Protein AF-A0A6G0XPL7-F1 (afdb_monomer_lite)

Secondary structure (DSSP, 8-state):
----EEEEEE-TTSGGGTTTHHHHHHHHHHTTEEEEEE---SHHHHHHHHHHHHH----SSEEEEEE---GGGGGG--TTHHHHHHHHHHHTTTTEEEEEEEEEETTT--S-HHHHHHHHHHHHHHHHHHT--EEEEEES-HHHHHHHHHHHHHHTSS-GGGEEEET----HHHHHHHHHHT-EEEE-GGGG-TTTTHHHHHHHTTS-GGGEEE--TBTT--TT--SSPP-GGGHHHHHHHHHHHHTS-HHHHHHHHHHHHHHHHT----------------------S----PPEEEETTSTT--SHHHHHHHHHHHHTT--EEEESTTTTSSSSS--HHHHHHHHHHHHTBSSEEEES-STT-S-EEEEE-SSSPS-BS-SEEEEE-SSS-BHHHHHHHHHHHHHHH-SSS-EEEEEEEBSB-TTS--HHHIIIIIHHHHHTTT---EEEEEE--BTTT--EEEEEEEPPPSS-SSPPPPEE-S----EEEEEEEEEESSHHHHHHHHHHHHHHHHHHH---TTSEEEEEEEE-TTSPTT-EEEEEEEEEGGGEEEEEEEEEES-HHHHHHHHHHHHHHHHHTT-SB-HHHHHHHHHHHHHSEEEEEEEEESS-SSSHHHHHHHHHHHHH---EEEEE-SSEEEEEEEEE---

Structure (mmCIF, N/CA/C/O backbone):
data_AF-A0A6G0XPL7-F1
#
_entry.id   AF-A0A6G0XPL7-F1
#
loop_
_atom_site.group_PDB
_atom_site.id
_atom_site.type_symbol
_atom_site.label_atom_id
_atom_site.label_alt_id
_atom_site.label_comp_id
_atom_site.label_asym_id
_atom_site.label_entity_id
_atom_site.label_seq_id
_atom_site.pdbx_PDB_ins_code
_atom_site.Cartn_x
_atom_site.Cartn_y
_atom_site.Cartn_z
_atom_site.occupancy
_atom_site.B_iso_or_equiv
_atom_site.auth_seq_id
_atom_site.auth_comp_id
_atom_site.auth_asym_id
_atom_site.auth_atom_id
_atom_site.pdbx_PDB_model_num
ATOM 1 N N . MET A 1 1 ? -27.153 37.686 -13.919 1.00 58.50 1 MET A N 1
ATOM 2 C CA . MET A 1 1 ? -26.989 36.223 -13.777 1.00 58.50 1 MET A CA 1
ATOM 3 C C . MET A 1 1 ? -25.630 35.853 -14.353 1.00 58.50 1 MET A C 1
ATOM 5 O O . MET A 1 1 ? -25.445 36.112 -15.538 1.00 58.50 1 MET A O 1
ATOM 9 N N . PRO A 1 2 ? -24.699 35.307 -13.556 1.00 60.81 2 PRO A N 1
ATOM 10 C CA . PRO A 1 2 ? -23.271 35.166 -13.887 1.00 60.81 2 PRO A CA 1
ATOM 11 C C . PRO A 1 2 ? -22.912 34.157 -15.008 1.00 60.81 2 PRO A C 1
ATOM 13 O O . PRO A 1 2 ? -21.776 33.718 -15.101 1.00 60.81 2 PRO A O 1
ATOM 16 N N . GLY A 1 3 ? -23.831 33.818 -15.917 1.00 80.12 3 GLY A N 1
ATOM 17 C CA . GLY A 1 3 ? -23.602 32.871 -17.015 1.00 80.12 3 GLY A CA 1
ATOM 18 C C . GLY A 1 3 ? -24.032 31.438 -16.687 1.00 80.12 3 GLY A C 1
ATOM 19 O O . GLY A 1 3 ? -24.761 31.199 -15.728 1.00 80.12 3 GLY A O 1
ATOM 20 N N . ASP A 1 4 ? -23.639 30.489 -17.536 1.00 93.88 4 ASP A N 1
ATOM 21 C CA . ASP A 1 4 ? -23.963 29.071 -17.353 1.00 93.88 4 ASP A CA 1
ATOM 22 C C . ASP A 1 4 ? -23.072 28.433 -16.281 1.00 93.88 4 ASP A C 1
ATOM 24 O O . ASP A 1 4 ? -21.854 28.615 -16.304 1.00 93.88 4 ASP A O 1
ATOM 28 N N . VAL A 1 5 ? -23.658 27.605 -15.417 1.00 96.12 5 VAL A N 1
ATOM 29 C CA . VAL A 1 5 ? -22.959 26.985 -14.278 1.00 96.12 5 VAL A CA 1
ATOM 30 C C . VAL A 1 5 ? -23.138 25.464 -14.279 1.00 96.12 5 VAL A C 1
ATOM 32 O O . VAL A 1 5 ? -24.124 24.943 -14.817 1.00 96.12 5 VAL A O 1
ATOM 35 N N . ILE A 1 6 ? -22.170 24.755 -13.693 1.00 98.25 6 ILE A N 1
ATOM 36 C CA . ILE A 1 6 ? -22.238 23.323 -13.379 1.00 98.25 6 ILE A CA 1
ATOM 37 C C . ILE A 1 6 ? -22.203 23.166 -11.860 1.00 98.25 6 ILE A C 1
ATOM 39 O O . ILE A 1 6 ? -21.277 23.662 -11.225 1.00 98.25 6 ILE A O 1
ATOM 43 N N . ASP A 1 7 ? -23.195 22.475 -11.306 1.00 98.38 7 ASP A N 1
ATOM 44 C CA . ASP A 1 7 ? -23.216 22.081 -9.896 1.00 98.38 7 ASP A CA 1
ATOM 45 C C . ASP A 1 7 ? -22.603 20.683 -9.759 1.00 98.38 7 ASP A C 1
ATOM 47 O O . ASP A 1 7 ? -23.169 19.707 -10.268 1.00 98.38 7 ASP A O 1
ATOM 51 N N . ILE A 1 8 ? -21.423 20.592 -9.133 1.00 98.44 8 ILE A N 1
ATOM 52 C CA . ILE A 1 8 ? -20.659 19.337 -9.068 1.00 98.44 8 ILE A CA 1
ATOM 53 C C . ILE A 1 8 ? -21.151 18.364 -7.986 1.00 98.44 8 ILE A C 1
ATOM 55 O O . ILE A 1 8 ? -20.676 17.232 -7.966 1.00 98.44 8 ILE A O 1
ATOM 59 N N . GLY A 1 9 ? -22.081 18.771 -7.112 1.00 97.31 9 GLY A N 1
ATOM 60 C CA . GLY A 1 9 ? -22.508 17.957 -5.972 1.00 97.31 9 GLY A CA 1
ATOM 61 C C . GLY A 1 9 ? -23.923 18.275 -5.495 1.00 97.31 9 GLY A C 1
ATOM 62 O O . GLY A 1 9 ? -24.157 19.276 -4.817 1.00 97.31 9 GLY A O 1
ATOM 63 N N . VAL A 1 10 ? -24.877 17.390 -5.812 1.00 97.88 10 VAL A N 1
ATOM 64 C CA . VAL A 1 10 ? -26.276 17.485 -5.363 1.00 97.88 10 VAL A CA 1
ATOM 65 C C . VAL A 1 10 ? -26.794 16.126 -4.901 1.00 97.88 10 VAL A C 1
ATOM 67 O O . VAL A 1 10 ? -26.826 15.161 -5.666 1.00 97.88 10 VAL A O 1
ATOM 70 N N . ASN A 1 11 ? -27.353 16.067 -3.690 1.00 96.75 11 ASN A N 1
ATOM 71 C CA . ASN A 1 11 ? -28.071 14.904 -3.162 1.00 96.75 11 ASN A CA 1
ATOM 72 C C . ASN A 1 11 ? -29.476 14.791 -3.797 1.00 96.75 11 ASN A C 1
ATOM 74 O O . ASN A 1 11 ? -30.511 14.879 -3.131 1.00 96.75 11 ASN A O 1
ATOM 78 N N . LEU A 1 12 ? -29.524 14.622 -5.121 1.00 95.12 12 LEU A N 1
ATOM 79 C CA . LEU A 1 12 ? -30.701 14.867 -5.964 1.00 95.12 12 LEU A CA 1
ATOM 80 C C . LEU A 1 12 ? -31.922 14.013 -5.599 1.00 95.12 12 LEU A C 1
ATOM 82 O O . LEU A 1 12 ? -33.061 14.472 -5.684 1.00 95.12 12 LEU A O 1
ATOM 86 N N . LEU A 1 13 ? -31.688 12.768 -5.179 1.00 93.81 13 LEU A N 1
ATOM 87 C CA . LEU A 1 13 ? -32.742 11.819 -4.808 1.00 93.81 13 LEU A CA 1
ATOM 88 C C . LEU A 1 13 ? -33.070 11.818 -3.310 1.00 93.81 13 LEU A C 1
ATOM 90 O O . LEU A 1 13 ? -33.770 10.920 -2.828 1.00 93.81 13 LEU A O 1
ATOM 94 N N . ASN A 1 14 ? -32.600 12.826 -2.572 1.00 95.06 14 ASN A N 1
ATOM 95 C CA . ASN A 1 14 ? -32.981 13.028 -1.184 1.00 95.06 14 ASN A CA 1
ATOM 96 C C . ASN A 1 14 ? -34.505 13.204 -1.058 1.00 95.06 14 ASN A C 1
ATOM 98 O O . ASN A 1 14 ? -35.159 13.848 -1.882 1.00 95.06 14 ASN A O 1
ATOM 102 N N . ARG A 1 15 ? -35.075 12.676 0.032 1.00 93.19 15 ARG A N 1
ATOM 103 C CA . ARG A 1 15 ? -36.516 12.750 0.336 1.00 93.19 15 ARG A CA 1
ATOM 104 C C . ARG A 1 15 ? -37.092 14.169 0.264 1.00 93.19 15 ARG A C 1
ATOM 106 O O . ARG A 1 15 ? -38.265 14.325 -0.060 1.00 93.19 15 ARG A O 1
ATOM 113 N N . GLN A 1 16 ? -36.280 15.196 0.534 1.00 93.75 16 GLN A N 1
ATOM 114 C CA . GLN A 1 16 ? -36.715 16.592 0.481 1.00 93.75 16 GLN A CA 1
ATOM 115 C C . GLN A 1 16 ? -37.129 17.050 -0.922 1.00 93.75 16 GLN A C 1
ATOM 117 O O . GLN A 1 16 ? -37.952 17.955 -1.014 1.00 93.75 16 GLN A O 1
ATOM 122 N N . PHE A 1 17 ? -36.625 16.427 -1.992 1.00 95.31 17 PHE A N 1
ATOM 123 C CA . PHE A 1 17 ? -36.990 16.750 -3.377 1.00 95.31 17 PHE A CA 1
ATOM 124 C C . PHE A 1 17 ? -38.036 15.809 -3.975 1.00 95.31 17 PHE A C 1
ATOM 126 O O . PHE A 1 17 ? -38.571 16.086 -5.044 1.00 95.31 17 PHE A O 1
ATOM 133 N N . GLN A 1 18 ? -38.371 14.703 -3.303 1.00 91.50 18 GLN A N 1
ATOM 134 C CA . GLN A 1 18 ? -39.186 13.624 -3.876 1.00 91.50 18 GLN A CA 1
ATOM 135 C C . GLN A 1 18 ? -40.528 14.103 -4.459 1.00 91.50 18 GLN A C 1
ATOM 137 O O . GLN A 1 18 ? -40.992 13.557 -5.457 1.00 91.50 18 GLN A O 1
ATOM 142 N N . LYS A 1 19 ? -41.149 15.121 -3.850 1.00 92.31 19 LYS A N 1
ATOM 143 C CA . LYS A 1 19 ? -42.470 15.625 -4.257 1.00 92.31 19 LYS A CA 1
ATOM 144 C C . LYS A 1 19 ? -42.427 16.591 -5.441 1.00 92.31 19 LYS A C 1
ATOM 146 O O . LYS A 1 19 ? -43.450 16.778 -6.093 1.00 92.31 19 LYS A O 1
ATOM 151 N N . ASP A 1 20 ? -41.291 17.231 -5.702 1.00 95.25 20 ASP A N 1
ATOM 152 C CA . ASP A 1 20 ? -41.226 18.355 -6.637 1.00 95.25 20 ASP A CA 1
ATOM 153 C C . ASP A 1 20 ? -39.918 18.460 -7.435 1.00 95.25 20 ASP A C 1
ATOM 155 O O . ASP A 1 20 ? -39.670 19.486 -8.068 1.00 95.25 20 ASP A O 1
ATOM 159 N N . LEU A 1 21 ? -39.126 17.386 -7.494 1.00 95.50 21 LEU A N 1
ATOM 160 C CA . LEU A 1 21 ? -37.868 17.313 -8.241 1.00 95.50 21 LEU A CA 1
ATOM 161 C C . LEU A 1 21 ? -37.964 17.847 -9.689 1.00 95.50 21 LEU A C 1
ATOM 163 O O . LEU A 1 21 ? -37.096 18.629 -10.071 1.00 95.50 21 LEU A O 1
ATOM 167 N N . PRO A 1 22 ? -39.009 17.551 -10.498 1.00 94.94 22 PRO A N 1
ATOM 168 C CA . PRO A 1 22 ? -39.136 18.149 -11.831 1.00 94.94 22 PRO A CA 1
ATOM 169 C C . PRO A 1 22 ? -39.205 19.683 -11.816 1.00 94.94 22 PRO A C 1
ATOM 171 O O . PRO A 1 22 ? -38.670 20.332 -12.711 1.00 94.94 22 PRO A O 1
ATOM 174 N N . ARG A 1 23 ? -39.837 20.275 -10.791 1.00 96.31 23 ARG A N 1
ATOM 175 C CA . ARG A 1 23 ? -39.919 21.735 -10.627 1.00 96.31 23 ARG A CA 1
ATOM 176 C C . ARG A 1 23 ? -38.587 22.319 -10.163 1.00 96.31 23 ARG A C 1
ATOM 178 O O . ARG A 1 23 ? -38.216 23.376 -10.658 1.00 96.31 23 ARG A O 1
ATOM 185 N N . VAL A 1 24 ? -37.871 21.624 -9.274 1.00 96.88 24 VAL A N 1
ATOM 186 C CA . VAL A 1 24 ? -36.506 21.994 -8.852 1.00 96.88 24 VAL A CA 1
ATOM 187 C C . VAL A 1 24 ? -35.584 22.052 -10.071 1.00 96.88 24 VAL A C 1
ATOM 189 O O . VAL A 1 24 ? -34.975 23.082 -10.328 1.00 96.88 24 VAL A O 1
ATOM 192 N N . LEU A 1 25 ? -35.566 20.991 -10.886 1.00 97.25 25 LEU A N 1
ATOM 193 C CA . LEU A 1 25 ? -34.754 20.927 -12.103 1.00 97.25 25 LEU A CA 1
ATOM 194 C C . LEU A 1 25 ? -35.135 22.005 -13.125 1.00 97.25 25 LEU A C 1
ATOM 196 O O . LEU A 1 25 ? -34.250 22.568 -13.764 1.00 97.25 25 LEU A O 1
ATOM 200 N N . LYS A 1 26 ? -36.432 22.311 -13.273 1.00 95.75 26 LYS A N 1
ATOM 201 C CA . LYS A 1 26 ? -36.881 23.397 -14.152 1.00 95.75 26 LYS A CA 1
ATOM 202 C C . LYS A 1 26 ? -36.355 24.754 -13.675 1.00 95.75 26 LYS A C 1
ATOM 204 O O . LYS A 1 26 ? -35.784 25.469 -14.486 1.00 95.75 26 LYS A O 1
ATOM 209 N N . ARG A 1 27 ? -36.489 25.081 -12.382 1.00 96.19 27 ARG A N 1
ATOM 210 C CA . ARG A 1 27 ? -35.938 26.328 -11.814 1.00 96.19 27 ARG A CA 1
ATOM 211 C C . ARG A 1 27 ? -34.432 26.425 -12.040 1.00 96.19 27 ARG A C 1
ATOM 213 O O . ARG A 1 27 ? -33.950 27.446 -12.506 1.00 96.19 27 ARG A O 1
ATOM 220 N N . SER A 1 28 ? -33.704 25.335 -11.801 1.00 96.56 28 SER A N 1
ATOM 221 C CA . SER A 1 28 ? -32.266 25.263 -12.079 1.00 96.56 28 SER A CA 1
ATOM 222 C C . SER A 1 28 ? -31.931 25.561 -13.545 1.00 96.56 28 SER A C 1
ATOM 224 O O . SER A 1 28 ? -31.016 26.338 -13.801 1.00 96.56 28 SER A O 1
ATOM 226 N N . ALA A 1 29 ? -32.684 25.008 -14.504 1.00 95.38 29 ALA A N 1
ATOM 227 C CA . ALA A 1 29 ? -32.497 25.308 -15.926 1.00 95.38 29 ALA A CA 1
ATOM 228 C C . ALA A 1 29 ? -32.831 26.768 -16.273 1.00 95.38 29 ALA A C 1
ATOM 230 O O . ALA A 1 29 ? -32.055 27.411 -16.980 1.00 95.38 29 ALA A O 1
ATOM 231 N N . ASP A 1 30 ? -33.958 27.286 -15.768 1.00 95.38 30 ASP A N 1
ATOM 232 C CA . ASP A 1 30 ? -34.391 28.676 -15.975 1.00 95.38 30 ASP A CA 1
ATOM 233 C C . ASP A 1 30 ? -33.326 29.665 -15.449 1.00 95.38 30 ASP A C 1
ATOM 235 O O . ASP A 1 30 ? -33.114 30.731 -16.025 1.00 95.38 30 ASP A O 1
ATOM 239 N N . GLU A 1 31 ? -32.591 29.274 -14.404 1.00 95.81 31 GLU A N 1
ATOM 240 C CA . GLU A 1 31 ? -31.483 30.032 -13.821 1.00 95.81 31 GLU A CA 1
ATOM 241 C C . GLU A 1 31 ? -30.099 29.648 -14.371 1.00 95.81 31 GLU A C 1
ATOM 243 O O . GLU A 1 31 ? -29.083 30.011 -13.793 1.00 95.81 31 GLU A O 1
ATOM 248 N N . ARG A 1 32 ? -30.009 28.963 -15.516 1.00 95.44 32 ARG A N 1
ATOM 249 C CA . ARG A 1 32 ? -28.736 28.640 -16.199 1.00 95.44 32 ARG A CA 1
ATOM 250 C C . ARG A 1 32 ? -27.787 27.711 -15.427 1.00 95.44 32 ARG A C 1
ATOM 252 O O . ARG A 1 32 ? -26.595 27.645 -15.734 1.00 95.44 32 ARG A O 1
ATOM 259 N N . VAL A 1 33 ? -28.296 26.911 -14.493 1.00 97.31 33 VAL A N 1
ATOM 260 C CA . VAL A 1 33 ? -27.588 25.701 -14.051 1.00 97.31 33 VAL A CA 1
ATOM 261 C C . VAL A 1 33 ? -27.759 24.667 -15.159 1.00 97.31 33 VAL A C 1
ATOM 263 O O . VAL A 1 33 ? -28.833 24.101 -15.351 1.00 97.31 33 VAL A O 1
ATOM 266 N N . THR A 1 34 ? -26.713 24.480 -15.958 1.00 96.50 34 THR A N 1
ATOM 267 C CA . THR A 1 34 ? -26.783 23.714 -17.214 1.00 96.50 34 THR A CA 1
ATOM 268 C C . THR A 1 34 ? -26.480 22.236 -17.031 1.00 96.50 34 THR A C 1
ATOM 270 O O . THR A 1 34 ? -26.980 21.417 -17.799 1.00 96.50 34 THR A O 1
ATOM 273 N N . THR A 1 35 ? -25.693 21.883 -16.014 1.00 98.19 35 THR A N 1
ATOM 274 C CA . THR A 1 35 ? -25.383 20.497 -15.649 1.00 98.19 35 THR A CA 1
ATOM 275 C C . THR A 1 35 ? -25.433 20.338 -14.136 1.00 98.19 35 THR A C 1
ATOM 277 O O . THR A 1 35 ? -24.955 21.207 -13.409 1.00 98.19 35 THR A O 1
ATOM 280 N N . ILE A 1 36 ? -26.010 19.230 -13.676 1.00 98.56 36 ILE A N 1
ATOM 281 C CA . ILE A 1 36 ? -26.028 18.826 -12.269 1.00 98.56 36 ILE A CA 1
ATOM 282 C C . ILE A 1 36 ? -25.429 17.426 -12.165 1.00 98.56 36 ILE A C 1
ATOM 284 O O . ILE A 1 36 ? -25.852 16.512 -12.882 1.00 98.56 36 ILE A O 1
ATOM 288 N N . ILE A 1 37 ? -24.478 17.264 -11.248 1.00 98.56 37 ILE A N 1
ATOM 289 C CA . ILE A 1 37 ? -23.905 15.970 -10.888 1.00 98.56 37 ILE A CA 1
ATOM 290 C C . ILE A 1 37 ? -24.605 15.467 -9.619 1.00 98.56 37 ILE A C 1
ATOM 292 O O . ILE A 1 37 ? -24.485 16.051 -8.544 1.00 98.56 37 ILE A O 1
ATOM 296 N N . ALA A 1 38 ? -25.386 14.396 -9.752 1.00 98.38 38 ALA A N 1
ATOM 297 C CA . ALA A 1 38 ? -26.060 13.758 -8.629 1.00 98.38 38 ALA A CA 1
ATOM 298 C C . ALA A 1 38 ? -25.080 12.882 -7.833 1.00 98.38 38 ALA A C 1
ATOM 300 O O . ALA A 1 38 ? -24.474 11.964 -8.389 1.00 98.38 38 ALA A O 1
ATOM 301 N N . THR A 1 39 ? -24.968 13.136 -6.533 1.00 97.81 39 THR A N 1
ATOM 302 C CA . THR A 1 39 ? -24.026 12.451 -5.645 1.00 97.81 39 THR A CA 1
ATOM 303 C C . THR A 1 39 ? -24.511 11.043 -5.292 1.00 97.81 39 THR A C 1
ATOM 305 O O . THR A 1 39 ? -25.622 10.858 -4.786 1.00 97.81 39 THR A O 1
ATOM 308 N N . GLY A 1 40 ? -23.684 10.035 -5.570 1.00 96.12 40 GLY A N 1
ATOM 309 C CA . GLY A 1 40 ? -23.891 8.656 -5.129 1.00 96.12 40 GLY A CA 1
ATOM 310 C C . GLY A 1 40 ? -23.318 8.433 -3.730 1.00 96.12 40 GLY A C 1
ATOM 311 O O . GLY A 1 40 ? -22.106 8.458 -3.562 1.00 96.12 40 GLY A O 1
ATOM 312 N N . THR A 1 41 ? -24.179 8.207 -2.735 1.00 94.25 41 THR A N 1
ATOM 313 C CA . THR A 1 41 ? -23.773 8.014 -1.326 1.00 94.25 41 THR A CA 1
ATOM 314 C C . THR A 1 41 ? -23.776 6.549 -0.880 1.00 94.25 41 THR A C 1
ATOM 316 O O . THR A 1 41 ? -23.180 6.204 0.138 1.00 94.25 41 THR A O 1
ATOM 319 N N . ASP A 1 42 ? -24.482 5.692 -1.617 1.00 95.88 42 ASP A N 1
ATOM 320 C CA . ASP A 1 42 ? -24.498 4.237 -1.471 1.00 95.88 42 ASP A CA 1
ATOM 321 C C . ASP A 1 42 ? -24.939 3.576 -2.793 1.00 95.88 42 ASP A C 1
ATOM 323 O O . ASP A 1 42 ? -25.355 4.255 -3.743 1.00 95.88 42 ASP A O 1
ATOM 327 N N . ILE A 1 43 ? -24.877 2.241 -2.862 1.00 95.06 43 ILE A N 1
ATOM 328 C CA . ILE A 1 43 ? -25.233 1.470 -4.066 1.00 95.06 43 ILE A CA 1
ATOM 329 C C . ILE A 1 43 ? -26.690 1.695 -4.490 1.00 95.06 43 ILE A C 1
ATOM 331 O O . ILE A 1 43 ? -26.953 1.921 -5.670 1.00 95.06 43 ILE A O 1
ATOM 335 N N . LYS A 1 44 ? -27.643 1.686 -3.551 1.00 95.62 44 LYS A N 1
ATOM 336 C CA . LYS A 1 44 ? -29.076 1.816 -3.865 1.00 95.62 44 LYS A CA 1
ATOM 337 C C . LYS A 1 44 ? -29.394 3.213 -4.388 1.00 95.62 44 LYS A C 1
ATOM 339 O O . LYS A 1 44 ? -30.193 3.366 -5.313 1.00 95.62 44 LYS A O 1
ATOM 344 N N . VAL A 1 45 ? -28.793 4.246 -3.799 1.00 96.00 45 VAL A N 1
ATOM 345 C CA . VAL A 1 45 ? -28.904 5.629 -4.278 1.00 96.00 45 VAL A CA 1
ATOM 346 C C . VAL A 1 45 ? -28.281 5.754 -5.665 1.00 96.00 45 VAL A C 1
ATOM 348 O O . VAL A 1 45 ? -28.919 6.312 -6.555 1.00 96.00 45 VAL A O 1
ATOM 351 N N . SER A 1 46 ? -27.104 5.166 -5.880 1.00 97.88 46 SER A N 1
ATOM 352 C CA . SER A 1 46 ? -26.404 5.175 -7.170 1.00 97.88 46 SER A CA 1
ATOM 353 C C . SER A 1 46 ? -27.231 4.523 -8.289 1.00 97.88 46 SER A C 1
ATOM 355 O O . SER A 1 46 ? -27.431 5.122 -9.347 1.00 97.88 46 SER A O 1
ATOM 357 N N . GLU A 1 47 ? -27.803 3.340 -8.046 1.00 97.88 47 GLU A N 1
ATOM 358 C CA . GLU A 1 47 ? -28.693 2.649 -8.992 1.00 97.88 47 GLU A CA 1
ATOM 359 C C . GLU A 1 47 ? -29.938 3.480 -9.322 1.00 97.88 47 GLU A C 1
ATOM 361 O O . GLU A 1 47 ? -30.329 3.611 -10.487 1.00 97.88 47 GLU A O 1
ATOM 366 N N . ARG A 1 48 ? -30.556 4.089 -8.302 1.00 97.69 48 ARG A N 1
ATOM 367 C CA . ARG A 1 48 ? -31.722 4.961 -8.488 1.00 97.69 48 ARG A CA 1
ATOM 368 C C . ARG A 1 48 ? -31.373 6.221 -9.278 1.00 97.69 48 ARG A C 1
ATOM 370 O O . ARG A 1 48 ? -32.195 6.645 -10.090 1.00 97.69 48 ARG A O 1
ATOM 377 N N . SER A 1 49 ? -30.191 6.802 -9.068 1.00 97.62 49 SER A N 1
ATOM 378 C CA . SER A 1 49 ? -29.705 7.970 -9.813 1.00 97.62 49 SER A CA 1
ATOM 379 C C . SER A 1 49 ? -29.540 7.638 -11.290 1.00 97.62 49 SER A C 1
ATOM 381 O O . SER A 1 49 ? -30.137 8.313 -12.128 1.00 97.62 49 SER A O 1
ATOM 383 N N . VAL A 1 50 ? -28.848 6.541 -11.613 1.00 98.19 50 VAL A N 1
ATOM 384 C CA . VAL A 1 50 ? -28.716 6.054 -12.995 1.00 98.19 50 VAL A CA 1
ATOM 385 C C . VAL A 1 50 ? -30.095 5.823 -13.620 1.00 98.19 50 VAL A C 1
ATOM 387 O O . VAL A 1 50 ? -30.381 6.339 -14.700 1.00 98.19 50 VAL A O 1
ATOM 390 N N . ALA A 1 51 ? -30.991 5.113 -12.929 1.00 97.62 51 ALA A N 1
ATOM 391 C CA . ALA A 1 51 ? -32.331 4.833 -13.440 1.00 97.62 51 ALA A CA 1
ATOM 392 C C . ALA A 1 51 ? -33.159 6.109 -13.681 1.00 97.62 51 ALA A C 1
ATOM 394 O O . ALA A 1 51 ? -33.884 6.193 -14.674 1.00 97.62 51 ALA A O 1
ATOM 395 N N . TYR A 1 52 ? -33.060 7.104 -12.795 1.00 97.25 52 TYR A N 1
ATOM 396 C CA . TYR A 1 52 ? -33.744 8.387 -12.956 1.00 97.25 52 TYR A CA 1
ATOM 397 C C . TYR A 1 52 ? -33.204 9.167 -14.159 1.00 97.25 52 TYR A C 1
ATOM 399 O O . TYR A 1 52 ? -33.993 9.638 -14.977 1.00 97.25 52 TYR A O 1
ATOM 407 N N . ILE A 1 53 ? -31.876 9.256 -14.298 1.00 97.19 53 ILE A N 1
ATOM 408 C CA . ILE A 1 53 ? -31.211 9.946 -15.412 1.00 97.19 53 ILE A CA 1
ATOM 409 C C . ILE A 1 53 ? -31.625 9.320 -16.746 1.00 97.19 53 ILE A C 1
ATOM 411 O O . ILE A 1 53 ? -32.035 10.035 -17.654 1.00 97.19 53 ILE A O 1
ATOM 415 N N . ARG A 1 54 ? -31.612 7.985 -16.840 1.00 95.25 54 ARG A N 1
ATOM 416 C CA . ARG A 1 54 ? -31.994 7.249 -18.057 1.00 95.25 54 ARG A CA 1
ATOM 417 C C . ARG A 1 54 ? -33.457 7.426 -18.454 1.00 95.25 54 ARG A C 1
ATOM 419 O O . ARG A 1 54 ? -33.767 7.414 -19.637 1.00 95.25 54 ARG A O 1
ATOM 426 N N . LYS A 1 55 ? -34.361 7.563 -17.480 1.00 95.12 55 LYS A N 1
ATOM 427 C CA . LYS A 1 55 ? -35.800 7.757 -17.733 1.00 95.12 55 LYS A CA 1
ATOM 428 C C . LYS A 1 55 ? -36.161 9.197 -18.094 1.00 95.12 55 LYS A C 1
ATOM 430 O O . LYS A 1 55 ? -37.287 9.454 -18.519 1.00 95.12 55 LYS A O 1
ATOM 435 N N . ARG A 1 56 ? -35.265 10.154 -17.856 1.00 91.44 56 ARG A N 1
ATOM 436 C CA . ARG A 1 56 ? -35.557 11.575 -18.016 1.00 91.44 56 ARG A CA 1
ATOM 437 C C . ARG A 1 56 ? -35.316 12.022 -19.457 1.00 91.44 56 ARG A C 1
ATOM 439 O O . ARG A 1 56 ? -34.197 11.975 -19.944 1.00 91.44 56 ARG A O 1
ATOM 446 N N . ASN A 1 57 ? -36.354 12.584 -20.078 1.00 85.25 57 ASN A N 1
ATOM 447 C CA . ASN A 1 57 ? -36.307 13.068 -21.466 1.00 85.25 57 ASN A CA 1
ATOM 448 C C . ASN A 1 57 ? -35.988 14.570 -21.607 1.00 85.25 57 ASN A C 1
ATOM 450 O O . ASN A 1 57 ? -35.836 15.064 -22.720 1.00 85.25 57 ASN A O 1
ATOM 454 N N . ALA A 1 58 ? -35.930 15.328 -20.506 1.00 88.69 58 ALA A N 1
ATOM 455 C CA . ALA A 1 58 ? -35.664 16.766 -20.562 1.00 88.69 58 ALA A CA 1
ATOM 456 C C . ALA A 1 58 ? -34.159 17.048 -20.762 1.00 88.69 58 ALA A C 1
ATOM 458 O O . ALA A 1 58 ? -33.353 16.486 -20.017 1.00 88.69 58 ALA A O 1
ATOM 459 N N . PRO A 1 59 ? -33.769 17.938 -21.696 1.00 84.56 59 PRO A N 1
ATOM 460 C CA . PRO A 1 59 ? -32.361 18.162 -22.032 1.00 84.56 59 PRO A CA 1
ATOM 461 C C . PRO A 1 59 ? -31.603 19.010 -21.000 1.00 84.56 59 PRO A C 1
ATOM 463 O O . PRO A 1 59 ? -30.396 18.840 -20.850 1.00 84.56 59 PRO A O 1
ATOM 466 N N . LEU A 1 60 ? -32.288 19.905 -20.270 1.00 90.56 60 LEU A N 1
ATOM 467 C CA . LEU A 1 60 ? -31.668 20.834 -19.316 1.00 90.56 60 LEU A CA 1
ATOM 468 C C . LEU A 1 60 ? -32.335 20.797 -17.928 1.00 90.56 60 LEU A C 1
ATOM 470 O O . LEU A 1 60 ? -33.562 20.682 -17.853 1.00 90.56 60 LEU A O 1
ATOM 474 N N . PRO A 1 61 ? -31.556 20.860 -16.827 1.00 95.81 61 PRO A N 1
ATOM 475 C CA . PRO A 1 61 ? -30.102 20.648 -16.793 1.00 95.81 61 PRO A CA 1
ATOM 476 C C . PRO A 1 61 ? -29.736 19.246 -17.303 1.00 95.81 61 PRO A C 1
ATOM 478 O O . PRO A 1 61 ? -30.525 18.312 -17.135 1.00 95.81 61 PRO A O 1
ATOM 481 N N . ARG A 1 62 ? -28.557 19.079 -17.912 1.00 96.88 62 ARG A N 1
ATOM 482 C CA . ARG A 1 62 ? -27.965 17.753 -18.144 1.00 96.88 62 ARG A CA 1
ATOM 483 C C . ARG A 1 62 ? -27.722 17.108 -16.781 1.00 96.88 62 ARG A C 1
ATOM 485 O O . ARG A 1 62 ? -27.200 17.763 -15.882 1.00 96.88 62 ARG A O 1
ATOM 492 N N . LEU A 1 63 ? -28.108 15.846 -16.620 1.00 98.06 63 LEU A N 1
ATOM 493 C CA . LEU A 1 63 ? -27.858 15.102 -15.387 1.00 98.06 63 LEU A CA 1
ATOM 494 C C . LEU A 1 63 ? -26.815 14.020 -15.638 1.00 98.06 63 LEU A C 1
ATOM 496 O O . LEU A 1 63 ? -26.946 13.234 -16.574 1.00 98.06 63 LEU A O 1
ATOM 500 N N . VAL A 1 64 ? -25.814 13.985 -14.773 1.00 98.38 64 VAL A N 1
ATOM 501 C CA . VAL A 1 64 ? -24.831 12.905 -14.638 1.00 98.38 64 VAL A CA 1
ATOM 502 C C . VAL A 1 64 ? -24.727 12.556 -13.154 1.00 98.38 64 VAL A C 1
ATOM 504 O O . VAL A 1 64 ? -25.322 13.241 -12.322 1.00 98.38 64 VAL A O 1
ATOM 507 N N . CYS A 1 65 ? -24.028 11.490 -12.790 1.00 98.56 65 CYS A N 1
ATOM 508 C CA . CYS A 1 65 ? -23.890 11.103 -11.390 1.00 98.56 65 CYS A CA 1
ATOM 509 C C . CYS A 1 65 ? -22.502 10.573 -11.049 1.00 98.56 65 CYS A C 1
ATOM 511 O O . CYS A 1 65 ? -21.713 10.209 -11.922 1.00 98.56 65 CYS A O 1
ATOM 513 N N . THR A 1 66 ? -22.229 10.503 -9.755 1.00 98.69 66 THR A N 1
ATOM 514 C CA . THR A 1 66 ? -21.104 9.754 -9.198 1.00 98.69 66 THR A CA 1
ATOM 515 C C . THR A 1 66 ? -21.604 8.414 -8.643 1.00 98.69 66 THR A C 1
ATOM 517 O O . THR A 1 66 ? -22.806 8.238 -8.416 1.00 98.69 66 THR A O 1
ATOM 520 N N . VAL A 1 67 ? -20.707 7.444 -8.467 1.00 98.69 67 VAL A N 1
ATOM 521 C CA . VAL A 1 67 ? -21.014 6.157 -7.819 1.00 98.69 67 VAL A CA 1
ATOM 522 C C . VAL A 1 67 ? -20.002 5.918 -6.708 1.00 98.69 67 VAL A C 1
ATOM 524 O O . VAL A 1 67 ? -18.802 5.883 -6.979 1.00 98.69 67 VAL A O 1
ATOM 527 N N . GLY A 1 68 ? -20.490 5.754 -5.478 1.00 97.56 68 GLY A N 1
ATOM 528 C CA . GLY A 1 68 ? -19.655 5.628 -4.288 1.00 97.56 68 GLY A CA 1
ATOM 529 C C . GLY A 1 68 ? -20.398 5.098 -3.062 1.00 97.56 68 GLY A C 1
ATOM 530 O O . GLY A 1 68 ? -21.614 4.882 -3.079 1.00 97.56 68 GLY A O 1
ATOM 531 N N . ILE A 1 69 ? -19.636 4.900 -1.990 1.00 97.69 69 ILE A N 1
ATOM 532 C CA . ILE A 1 69 ? -20.087 4.695 -0.615 1.00 97.69 69 ILE A CA 1
ATOM 533 C C . ILE A 1 69 ? -19.497 5.818 0.236 1.00 97.69 69 ILE A C 1
ATOM 535 O O . ILE A 1 69 ? -18.283 5.873 0.466 1.00 97.69 69 ILE A O 1
ATOM 539 N N . HIS A 1 70 ? -20.387 6.674 0.732 1.00 97.62 70 HIS A N 1
ATOM 540 C CA . HIS A 1 70 ? -20.065 7.776 1.627 1.00 97.62 70 HIS A CA 1
ATOM 541 C C . HIS A 1 70 ? -19.484 7.226 2.951 1.00 97.62 70 HIS A C 1
ATOM 543 O O . HIS A 1 70 ? -19.992 6.217 3.450 1.00 97.62 70 HIS A O 1
ATOM 549 N N . PRO A 1 71 ? -18.498 7.890 3.596 1.00 96.25 71 PRO A N 1
ATOM 550 C CA . PRO A 1 71 ? -17.876 7.424 4.847 1.00 96.25 71 PRO A CA 1
ATOM 551 C C . PRO A 1 71 ? -18.865 7.035 5.959 1.00 96.25 71 PRO A C 1
ATOM 553 O O . PRO A 1 71 ? -18.725 5.987 6.581 1.00 96.25 71 PRO A O 1
ATOM 556 N N . HIS A 1 72 ? -19.927 7.816 6.177 1.00 94.62 72 HIS A N 1
ATOM 557 C CA . HIS A 1 72 ? -21.027 7.455 7.086 1.00 94.62 72 HIS A CA 1
ATOM 558 C C . HIS A 1 72 ? -21.661 6.073 6.850 1.00 94.62 72 HIS A C 1
ATOM 560 O O . HIS A 1 72 ? -22.069 5.446 7.827 1.00 94.62 72 HIS A O 1
ATOM 566 N N . SER A 1 73 ? -21.728 5.601 5.603 1.00 93.75 73 SER A N 1
ATOM 567 C CA . SER A 1 73 ? -22.314 4.310 5.218 1.00 93.75 73 SER A CA 1
ATOM 568 C C . SER A 1 73 ? -21.273 3.189 5.100 1.00 93.75 73 SER A C 1
ATOM 570 O O . SER A 1 73 ? -21.614 2.090 4.670 1.00 93.75 73 SER A O 1
ATOM 572 N N . ALA A 1 74 ? -20.004 3.433 5.453 1.00 94.56 74 ALA A N 1
ATOM 573 C CA . ALA A 1 74 ? -18.923 2.467 5.246 1.00 94.56 74 ALA A CA 1
ATOM 574 C C . ALA A 1 74 ? -19.159 1.129 5.970 1.00 94.56 74 ALA A C 1
ATOM 576 O O . ALA A 1 74 ? -18.848 0.079 5.419 1.00 94.56 74 ALA A O 1
ATOM 577 N N . LYS A 1 75 ? -19.769 1.142 7.162 1.00 92.62 75 LYS A N 1
ATOM 578 C CA . LYS A 1 75 ? -20.134 -0.081 7.905 1.00 92.62 75 LYS A CA 1
ATOM 579 C C . LYS A 1 75 ? -21.169 -0.966 7.202 1.00 92.62 75 LYS A C 1
ATOM 581 O O . LYS A 1 75 ? -21.260 -2.147 7.512 1.00 92.62 75 LYS A O 1
ATOM 586 N N . ASP A 1 76 ? -21.947 -0.394 6.284 1.00 92.44 76 ASP A N 1
ATOM 587 C CA . ASP A 1 76 ? -22.993 -1.093 5.535 1.00 92.44 76 ASP A CA 1
ATOM 588 C C . ASP A 1 76 ? -22.474 -1.601 4.171 1.00 92.44 76 ASP A C 1
ATOM 590 O O . ASP A 1 76 ? -23.242 -2.127 3.359 1.00 92.44 76 ASP A O 1
ATOM 594 N N . ALA A 1 77 ? -21.172 -1.443 3.892 1.00 91.50 77 ALA A N 1
ATOM 595 C CA . ALA A 1 77 ? -20.531 -1.976 2.698 1.00 91.50 77 ALA A CA 1
ATOM 596 C C . ALA A 1 77 ? -20.421 -3.508 2.799 1.00 91.50 77 ALA A C 1
ATOM 598 O O . ALA A 1 77 ? -19.604 -4.039 3.546 1.00 91.50 77 ALA A O 1
ATOM 599 N N . GLY A 1 78 ? -21.257 -4.227 2.044 1.00 85.94 78 GLY A N 1
ATOM 600 C CA . GLY A 1 78 ? -21.157 -5.687 1.931 1.00 85.94 78 GLY A CA 1
ATOM 601 C C . GLY A 1 78 ? -19.871 -6.124 1.223 1.00 85.94 78 GLY A C 1
ATOM 602 O O . GLY A 1 78 ? -19.291 -5.347 0.476 1.00 85.94 78 GLY A O 1
ATOM 603 N N . GLU A 1 79 ? -19.443 -7.373 1.399 1.00 86.19 79 GLU A N 1
ATOM 604 C CA . GLU A 1 79 ? -18.165 -7.887 0.862 1.00 86.19 79 GLU A CA 1
ATOM 605 C C . GLU A 1 79 ? -18.010 -7.726 -0.665 1.00 86.19 79 GLU A C 1
ATOM 607 O O . GLU A 1 79 ? -16.906 -7.546 -1.171 1.00 86.19 79 GLU A O 1
ATOM 612 N N . ASP A 1 80 ? -19.117 -7.726 -1.413 1.00 92.12 80 ASP A N 1
ATOM 613 C CA . ASP A 1 80 ? -19.146 -7.603 -2.874 1.00 92.12 80 ASP A CA 1
ATOM 614 C C . ASP A 1 80 ? -19.342 -6.161 -3.384 1.00 92.12 80 ASP A C 1
ATOM 616 O O . ASP A 1 80 ? -19.580 -5.941 -4.579 1.00 92.12 80 ASP A O 1
ATOM 620 N N . PHE A 1 81 ? -19.263 -5.153 -2.506 1.00 95.50 81 PHE A N 1
ATOM 621 C CA . PHE A 1 81 ? -19.634 -3.782 -2.860 1.00 95.50 81 PHE A CA 1
ATOM 622 C C . PHE A 1 81 ? -18.785 -3.199 -4.000 1.00 95.50 81 PHE A C 1
ATOM 624 O O . PHE A 1 81 ? -19.329 -2.509 -4.862 1.00 95.50 81 PHE A O 1
ATOM 631 N N . ILE A 1 82 ? -17.481 -3.499 -4.062 1.00 97.44 82 ILE A N 1
ATOM 632 C CA . ILE A 1 82 ? -16.608 -3.040 -5.156 1.00 97.44 82 ILE A CA 1
ATOM 633 C C . ILE A 1 82 ? -17.010 -3.661 -6.491 1.00 97.44 82 ILE A C 1
ATOM 635 O O . ILE A 1 82 ? -17.073 -2.951 -7.495 1.00 97.44 82 ILE A O 1
ATOM 639 N N . ALA A 1 83 ?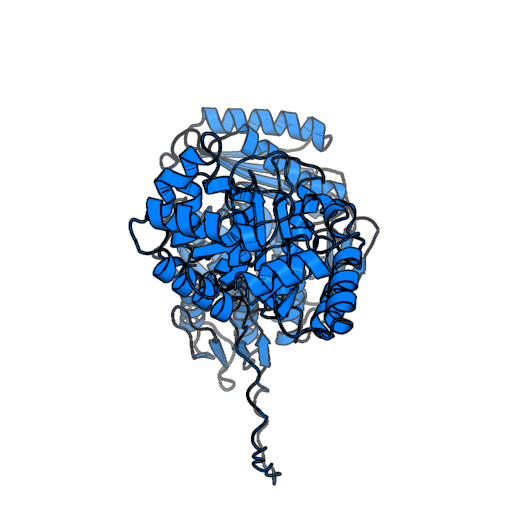 -17.359 -4.950 -6.512 1.00 95.88 83 ALA A N 1
ATOM 640 C CA . ALA A 1 83 ? -17.843 -5.605 -7.723 1.00 95.88 83 ALA A CA 1
ATOM 641 C C . ALA A 1 83 ? -19.149 -4.958 -8.217 1.00 95.88 83 ALA A C 1
ATOM 643 O O . ALA A 1 83 ? -19.292 -4.684 -9.412 1.00 95.88 83 ALA A O 1
ATOM 644 N N . LYS A 1 84 ? -20.069 -4.628 -7.298 1.00 97.25 84 LYS A N 1
ATOM 645 C CA . LYS A 1 84 ? -21.312 -3.902 -7.611 1.00 97.25 84 LYS A CA 1
ATOM 646 C C . LYS A 1 84 ? -21.047 -2.498 -8.160 1.00 97.25 84 LYS A C 1
ATOM 648 O O . LYS A 1 84 ? -21.621 -2.147 -9.191 1.00 97.25 84 LYS A O 1
ATOM 653 N N . GLN A 1 85 ? -20.163 -1.718 -7.529 1.00 97.94 85 GLN A N 1
ATOM 654 C CA . GLN A 1 85 ? -19.780 -0.390 -8.028 1.00 97.94 85 GLN A CA 1
ATOM 655 C C . GLN A 1 85 ? -19.153 -0.481 -9.419 1.00 97.94 85 GLN A C 1
ATOM 657 O O . GLN A 1 85 ? -19.615 0.185 -10.342 1.00 97.94 85 GLN A O 1
ATOM 662 N N . SER A 1 86 ? -18.154 -1.349 -9.593 1.00 97.88 86 SER A N 1
ATOM 663 C CA . SER A 1 86 ? -17.459 -1.545 -10.867 1.00 97.88 86 SER A CA 1
ATOM 664 C C . SER A 1 86 ? -18.422 -1.927 -11.994 1.00 97.88 86 SER A C 1
ATOM 666 O O . SER A 1 86 ? -18.389 -1.334 -13.077 1.00 97.88 86 SER A O 1
ATOM 668 N N . ALA A 1 87 ? -19.352 -2.853 -11.730 1.00 97.75 87 ALA A N 1
ATOM 669 C CA . ALA A 1 87 ? -20.369 -3.258 -12.695 1.00 97.75 87 ALA A CA 1
ATOM 670 C C . ALA A 1 87 ? -21.339 -2.116 -13.042 1.00 97.75 87 ALA A C 1
ATOM 672 O O . ALA A 1 87 ? -21.663 -1.926 -14.218 1.00 97.75 87 ALA A O 1
ATOM 673 N N . LEU A 1 88 ? -21.799 -1.353 -12.043 1.00 98.06 88 LEU A N 1
ATOM 674 C CA . LEU A 1 88 ? -22.707 -0.225 -12.252 1.00 98.06 88 LEU A CA 1
ATOM 675 C C . LEU A 1 88 ? -22.040 0.883 -13.075 1.00 98.06 88 LEU A C 1
ATOM 677 O O . LEU A 1 88 ? -22.648 1.374 -14.028 1.00 98.06 88 LEU A O 1
ATOM 681 N N . ILE A 1 89 ? -20.791 1.228 -12.747 1.00 98.25 89 ILE A N 1
ATOM 682 C CA . ILE A 1 89 ? -20.002 2.250 -13.443 1.00 98.25 89 ILE A CA 1
ATOM 683 C C . ILE A 1 89 ? -19.726 1.820 -14.886 1.00 98.25 89 ILE A C 1
ATOM 685 O O . ILE A 1 89 ? -20.036 2.555 -15.822 1.00 98.25 89 ILE A O 1
ATOM 689 N N . THR A 1 90 ? -19.195 0.610 -15.089 1.00 96.44 90 THR A N 1
ATOM 690 C CA . THR A 1 90 ? -18.792 0.125 -16.419 1.00 96.44 90 THR A CA 1
ATOM 691 C C . THR A 1 90 ? -19.972 0.071 -17.390 1.00 96.44 90 THR A C 1
ATOM 693 O O . THR A 1 90 ? -19.821 0.422 -18.558 1.00 96.44 90 THR A O 1
ATOM 696 N N . LYS A 1 91 ? -21.170 -0.293 -16.912 1.00 97.75 91 LYS A N 1
ATOM 697 C CA . LYS A 1 91 ? -22.396 -0.320 -17.730 1.00 97.75 91 LYS A CA 1
ATOM 698 C C . LYS A 1 91 ? -22.973 1.066 -18.047 1.00 97.75 91 LYS A C 1
ATOM 700 O O . LYS A 1 91 ? -23.834 1.161 -18.914 1.00 97.75 91 LYS A O 1
ATOM 705 N N . ASN A 1 92 ? -22.558 2.121 -17.344 1.00 97.75 92 ASN A N 1
ATOM 706 C CA . ASN A 1 92 ? -23.187 3.448 -17.410 1.00 97.75 92 ASN A CA 1
ATOM 707 C C . ASN A 1 92 ? -22.170 4.585 -17.553 1.00 97.75 92 ASN A C 1
ATOM 709 O O . ASN A 1 92 ? -22.374 5.685 -17.042 1.00 97.75 92 ASN A O 1
ATOM 713 N N . ARG A 1 93 ? -21.062 4.322 -18.243 1.00 94.69 93 ARG A N 1
ATOM 714 C CA . ARG A 1 93 ? -19.887 5.202 -18.295 1.00 94.69 93 ARG A CA 1
ATOM 715 C C . ARG A 1 93 ? -20.102 6.542 -19.010 1.00 94.69 93 ARG A C 1
ATOM 717 O O . ARG A 1 93 ? -19.282 7.440 -18.895 1.00 94.69 93 ARG A O 1
ATOM 724 N N . ASP A 1 94 ? -21.205 6.680 -19.735 1.00 94.31 94 ASP A N 1
ATOM 725 C CA . ASP A 1 94 ? -21.661 7.912 -20.384 1.00 94.31 94 ASP A CA 1
ATOM 726 C C . ASP A 1 94 ? -22.430 8.859 -19.441 1.00 94.31 94 ASP A C 1
ATOM 728 O O . ASP A 1 94 ? -22.557 10.049 -19.733 1.00 94.31 94 ASP A O 1
ATOM 732 N N . VAL A 1 95 ? -22.933 8.350 -18.308 1.00 97.00 95 VAL A N 1
ATOM 733 C CA . VAL A 1 95 ? -23.657 9.143 -17.293 1.00 97.00 95 VAL A CA 1
ATOM 734 C C . VAL A 1 95 ? -23.007 9.108 -15.909 1.00 97.00 95 VAL A C 1
ATOM 736 O O . VAL A 1 95 ? -23.300 9.981 -15.096 1.00 97.00 95 VAL A O 1
ATOM 739 N N . VAL A 1 96 ? -22.123 8.145 -15.636 1.00 98.50 96 VAL A N 1
ATOM 740 C CA . VAL A 1 96 ? -21.327 8.073 -14.405 1.00 98.50 96 VAL A CA 1
ATOM 741 C C . VAL A 1 96 ? -19.962 8.715 -14.643 1.00 98.50 96 VAL A C 1
ATOM 743 O O . VAL A 1 96 ? -19.181 8.214 -15.448 1.00 98.50 96 VAL A O 1
ATOM 746 N N . VAL A 1 97 ? -19.673 9.816 -13.944 1.00 98.31 97 VAL A N 1
ATOM 747 C CA . VAL A 1 97 ? -18.538 10.707 -14.267 1.00 98.31 97 VAL A CA 1
ATOM 748 C C . VAL A 1 97 ? -17.411 10.718 -13.235 1.00 98.31 97 VAL A C 1
ATOM 750 O O . VAL A 1 97 ? -16.332 11.222 -13.528 1.00 98.31 97 VAL A O 1
ATOM 753 N N . ALA A 1 98 ? -17.628 10.151 -12.047 1.00 98.56 98 ALA A N 1
ATOM 754 C CA . ALA A 1 98 ? -16.600 9.993 -11.019 1.00 98.56 98 ALA A CA 1
ATOM 755 C C . ALA A 1 98 ? -16.923 8.826 -10.078 1.00 98.56 98 ALA A C 1
ATOM 757 O O . ALA A 1 98 ? -18.090 8.449 -9.918 1.00 98.56 98 ALA A O 1
ATOM 758 N N . VAL A 1 99 ? -15.883 8.292 -9.438 1.00 98.62 99 VAL A N 1
ATOM 759 C CA . VAL A 1 99 ? -16.025 7.430 -8.260 1.00 98.62 99 VAL A CA 1
ATOM 760 C C . VAL A 1 99 ? -16.156 8.326 -7.032 1.00 98.62 99 VAL A C 1
ATOM 762 O O . VAL A 1 99 ? -15.410 9.290 -6.874 1.00 98.62 99 VAL A O 1
ATOM 765 N N . GLY A 1 100 ? -17.129 8.025 -6.185 1.00 94.75 100 GLY A N 1
ATOM 766 C CA . GLY A 1 100 ? -17.492 8.817 -5.020 1.00 94.75 100 GLY A CA 1
ATOM 767 C C . GLY A 1 100 ? -18.993 9.118 -4.982 1.00 94.75 100 GLY A C 1
ATOM 768 O O . GLY A 1 100 ? -19.734 8.793 -5.899 1.00 94.75 100 GLY A O 1
ATOM 769 N N . GLU A 1 101 ? -19.529 9.720 -3.941 1.00 96.31 101 GLU A N 1
ATOM 770 C CA . GLU A 1 101 ? -18.812 10.293 -2.814 1.00 96.31 101 GLU A CA 1
ATOM 771 C C . GLU A 1 101 ? -18.108 9.220 -1.984 1.00 96.31 101 GLU A C 1
ATOM 773 O O . GLU A 1 101 ? -18.699 8.220 -1.582 1.00 96.31 101 GLU A O 1
ATOM 778 N N . CYS A 1 102 ? -16.811 9.412 -1.785 1.00 97.12 102 CYS A N 1
ATOM 779 C CA . CYS A 1 102 ? -15.948 8.529 -1.012 1.00 97.12 102 CYS A CA 1
ATOM 780 C C . CYS A 1 102 ? -14.987 9.383 -0.187 1.00 97.12 102 CYS A C 1
ATOM 782 O O . CYS A 1 102 ? -14.752 10.536 -0.532 1.00 97.12 102 CYS A O 1
ATOM 784 N N . GLY A 1 103 ? -14.404 8.847 0.878 1.00 97.38 103 GLY A N 1
ATOM 785 C CA . GLY A 1 103 ? -13.479 9.613 1.711 1.00 97.38 103 GLY A CA 1
ATOM 786 C C . GLY A 1 103 ? -13.630 9.282 3.181 1.00 97.38 103 GLY A C 1
ATOM 787 O O . GLY A 1 103 ? -13.973 8.147 3.510 1.00 97.38 103 GLY A O 1
ATOM 788 N N . LEU A 1 104 ? -13.373 10.261 4.049 1.00 97.56 104 LEU A N 1
ATOM 789 C CA . LEU A 1 104 ? -13.349 10.088 5.504 1.00 97.56 104 LEU A CA 1
ATOM 790 C C . LEU A 1 104 ? -14.136 11.201 6.207 1.00 97.56 104 LEU A C 1
ATOM 792 O O . LEU A 1 104 ? -13.997 12.375 5.867 1.00 97.56 104 LEU A O 1
ATOM 796 N N . ASP A 1 105 ? -14.929 10.836 7.214 1.00 96.50 105 ASP A N 1
ATOM 797 C CA . ASP A 1 105 ? -15.601 11.783 8.112 1.00 96.50 105 ASP A CA 1
ATOM 798 C C . ASP A 1 105 ? -15.400 11.345 9.569 1.00 96.50 105 ASP A C 1
ATOM 800 O O . ASP A 1 105 ? -16.098 10.464 10.085 1.00 96.50 105 ASP A O 1
ATOM 804 N N . PHE A 1 106 ? -14.413 11.955 10.231 1.00 93.00 106 PHE A N 1
ATOM 805 C CA . PHE A 1 106 ? -14.091 11.704 11.641 1.00 93.00 106 PHE A CA 1
ATOM 806 C C . PHE A 1 106 ? -14.771 12.698 12.589 1.00 93.00 106 PHE A C 1
ATOM 808 O O . PHE A 1 106 ? -14.641 12.573 13.807 1.00 93.00 106 PHE A O 1
ATOM 815 N N . ASN A 1 107 ? -15.530 13.659 12.050 1.00 87.12 107 ASN A N 1
ATOM 816 C CA . ASN A 1 107 ? -16.319 14.588 12.852 1.00 87.12 107 ASN A CA 1
ATOM 817 C C . ASN A 1 107 ? -17.583 13.914 13.397 1.00 87.12 107 ASN A C 1
ATOM 819 O O . ASN A 1 107 ? -17.938 14.086 14.564 1.00 87.12 107 ASN A O 1
ATOM 823 N N . ARG A 1 108 ? -18.296 13.177 12.534 1.00 77.69 108 ARG A N 1
ATOM 824 C CA . ARG A 1 108 ? -19.555 12.503 12.890 1.00 77.69 108 ARG A CA 1
ATOM 825 C C . ARG A 1 108 ? -19.365 11.053 13.311 1.00 77.69 108 ARG A C 1
ATOM 827 O O . ARG A 1 108 ? -20.171 10.563 14.098 1.00 77.69 108 ARG A O 1
ATOM 834 N N . ASP A 1 109 ? -18.336 10.393 12.778 1.00 79.00 109 ASP A N 1
ATOM 835 C CA . ASP A 1 109 ? -17.892 9.041 13.151 1.00 79.00 109 ASP A CA 1
ATOM 836 C C . ASP A 1 109 ? -19.030 7.986 13.138 1.00 79.00 109 ASP A C 1
ATOM 838 O O . ASP A 1 109 ? -19.119 7.097 13.983 1.00 79.00 109 ASP A O 1
ATOM 842 N N . PHE A 1 110 ? -19.955 8.079 12.167 1.00 87.31 110 PHE A N 1
ATOM 843 C CA . PHE A 1 110 ? -21.114 7.168 12.060 1.00 87.31 110 PHE A CA 1
ATOM 844 C C . PHE A 1 110 ? -20.763 5.734 11.621 1.00 87.31 110 PHE A C 1
ATOM 846 O O . PHE A 1 110 ? -21.611 4.835 11.727 1.00 87.31 110 PHE A O 1
ATOM 853 N N . SER A 1 111 ? -19.536 5.528 11.140 1.00 91.81 111 SER A N 1
ATOM 854 C CA . SER A 1 111 ? -18.926 4.233 10.824 1.00 91.81 111 SER A CA 1
ATOM 855 C C . SER A 1 111 ? -17.528 4.159 11.454 1.00 91.81 111 SER A C 1
ATOM 857 O O . SER A 1 111 ? -16.856 5.190 11.483 1.00 91.81 111 SER A O 1
ATOM 859 N N . PRO A 1 112 ? -17.057 2.980 11.913 1.00 94.62 112 PRO A N 1
ATOM 860 C CA . PRO A 1 112 ? -15.717 2.830 12.487 1.00 94.62 112 PRO A CA 1
ATOM 861 C C . PRO A 1 112 ? -14.610 3.312 11.539 1.00 94.62 112 PRO A C 1
ATOM 863 O O . PRO A 1 112 ? -14.683 3.091 10.329 1.00 94.62 112 PRO A O 1
ATOM 866 N N . ARG A 1 113 ? -13.586 3.983 12.076 1.00 94.75 113 ARG A N 1
ATOM 867 C CA . ARG A 1 113 ? -12.541 4.648 11.275 1.00 94.75 113 ARG A CA 1
ATOM 868 C C . ARG A 1 113 ? -11.722 3.685 10.421 1.00 94.75 113 ARG A C 1
ATOM 870 O O . ARG A 1 113 ? -11.413 4.003 9.278 1.00 94.75 113 ARG A O 1
ATOM 877 N N . ASP A 1 114 ? -11.391 2.516 10.954 1.00 92.12 114 ASP A N 1
ATOM 878 C CA . ASP A 1 114 ? -10.708 1.432 10.240 1.00 92.12 114 ASP A CA 1
ATOM 879 C C . ASP A 1 114 ? -11.535 0.933 9.044 1.00 92.12 114 ASP A C 1
ATOM 881 O O . ASP A 1 114 ? -11.002 0.757 7.945 1.00 92.12 114 ASP A O 1
ATOM 885 N N . VAL A 1 115 ? -12.855 0.822 9.217 1.00 94.44 115 VAL A N 1
ATOM 886 C CA . VAL A 1 115 ? -13.790 0.474 8.139 1.00 94.44 115 VAL A CA 1
ATOM 887 C C . VAL A 1 115 ? -13.882 1.595 7.101 1.00 94.44 115 VAL A C 1
ATOM 889 O O . VAL A 1 115 ? -13.799 1.316 5.905 1.00 94.44 115 VAL A O 1
ATOM 892 N N . GLN A 1 116 ? -13.986 2.863 7.525 1.00 97.12 116 GLN A N 1
ATOM 893 C CA . GLN A 1 116 ? -13.961 4.014 6.609 1.00 97.12 116 GLN A CA 1
ATOM 894 C C . GLN A 1 116 ? -12.676 4.028 5.769 1.00 97.12 116 GLN A C 1
ATOM 896 O O . GLN A 1 116 ? -12.738 4.164 4.549 1.00 97.12 116 GLN A O 1
ATOM 901 N N . LEU A 1 117 ? -11.517 3.824 6.403 1.00 96.75 117 LEU A N 1
ATOM 902 C CA . LEU A 1 117 ? -10.212 3.757 5.742 1.00 96.75 117 LEU A CA 1
ATOM 903 C C . LEU A 1 117 ? -10.141 2.627 4.715 1.00 96.75 117 LEU A C 1
ATOM 905 O O . LEU A 1 117 ? -9.663 2.841 3.600 1.00 96.75 117 LEU A O 1
ATOM 909 N N . ASN A 1 118 ? -10.621 1.433 5.070 1.00 94.81 118 ASN A N 1
ATOM 910 C CA . ASN A 1 118 ? -10.633 0.289 4.166 1.00 94.81 118 ASN A CA 1
ATOM 911 C C . ASN A 1 118 ? -11.551 0.529 2.954 1.00 94.81 118 ASN A C 1
ATOM 913 O O . ASN A 1 118 ? -11.128 0.359 1.809 1.00 94.81 118 ASN A O 1
ATOM 917 N N . VAL A 1 119 ? -12.784 0.987 3.190 1.00 97.56 119 VAL A N 1
ATOM 918 C CA . VAL A 1 119 ? -13.760 1.283 2.128 1.00 97.56 119 VAL A CA 1
ATOM 919 C C . VAL A 1 119 ? -13.278 2.424 1.234 1.00 97.56 119 VAL A C 1
ATOM 921 O O . VAL A 1 119 ? -13.401 2.338 0.011 1.00 97.56 119 VAL A O 1
ATOM 924 N N . PHE A 1 120 ? -12.689 3.477 1.807 1.00 98.50 120 PHE A N 1
ATOM 925 C CA . PHE A 1 120 ? -12.121 4.573 1.028 1.00 98.50 120 PHE A CA 1
ATOM 926 C C . PHE A 1 120 ? -10.959 4.085 0.159 1.00 98.50 120 PHE A C 1
ATOM 928 O O . PHE A 1 120 ? -10.976 4.317 -1.047 1.00 98.50 120 PHE A O 1
ATOM 935 N N . ARG A 1 121 ? -10.008 3.325 0.719 1.00 98.12 121 ARG A N 1
ATOM 936 C CA . ARG A 1 121 ? -8.873 2.765 -0.036 1.00 98.12 121 ARG A CA 1
ATOM 937 C C . ARG A 1 121 ? -9.328 1.916 -1.226 1.00 98.12 121 ARG A C 1
ATOM 939 O O . ARG A 1 121 ? -8.786 2.066 -2.317 1.00 98.12 121 ARG A O 1
ATOM 946 N N . GLN A 1 122 ? -10.343 1.073 -1.043 1.00 98.00 122 GLN A N 1
ATOM 947 C CA . GLN A 1 122 ? -10.888 0.251 -2.127 1.00 98.00 122 GLN A CA 1
ATOM 948 C C . GLN A 1 122 ? -11.578 1.087 -3.221 1.00 98.00 122 GLN A C 1
ATOM 950 O O . GLN A 1 122 ? -11.446 0.779 -4.403 1.00 98.00 122 GLN A O 1
ATOM 955 N N . GLN A 1 123 ? -12.272 2.172 -2.861 1.00 98.38 123 GLN A N 1
ATOM 956 C CA . GLN A 1 123 ? -12.870 3.089 -3.840 1.00 98.38 123 GLN A CA 1
ATOM 957 C C . GLN A 1 123 ? -11.821 3.917 -4.592 1.00 98.38 123 GLN A C 1
ATOM 959 O O . GLN A 1 123 ? -11.967 4.143 -5.791 1.00 98.38 123 GLN A O 1
ATOM 964 N N . VAL A 1 124 ? -10.736 4.320 -3.925 1.00 97.81 124 VAL A N 1
ATOM 965 C CA . VAL A 1 124 ? -9.602 4.981 -4.585 1.00 97.81 124 VAL A CA 1
ATOM 966 C C . VAL A 1 124 ? -8.940 4.032 -5.586 1.00 97.81 124 VAL A C 1
ATOM 968 O O . VAL A 1 124 ? -8.700 4.435 -6.724 1.00 97.81 124 VAL A O 1
ATOM 971 N N . GLN A 1 125 ? -8.735 2.762 -5.217 1.00 97.38 125 GLN A N 1
ATOM 972 C CA . GLN A 1 125 ? -8.253 1.736 -6.148 1.00 97.38 125 GLN A CA 1
ATOM 973 C C . GLN A 1 125 ? -9.209 1.560 -7.337 1.00 97.38 125 GLN A C 1
ATOM 975 O O . GLN A 1 125 ? -8.765 1.572 -8.481 1.00 97.38 125 GLN A O 1
ATOM 980 N N . LEU A 1 126 ? -10.522 1.494 -7.097 1.00 97.44 126 LEU A N 1
ATOM 981 C CA . LEU A 1 126 ? -11.518 1.396 -8.168 1.00 97.44 126 LEU A CA 1
ATOM 982 C C . LEU A 1 126 ? -11.448 2.588 -9.139 1.00 97.44 126 LEU A C 1
ATOM 984 O O . LEU A 1 126 ? -11.537 2.408 -10.354 1.00 97.44 126 LEU A O 1
ATOM 988 N N . ALA A 1 127 ? -11.269 3.807 -8.625 1.00 96.62 127 ALA A N 1
ATOM 989 C CA . ALA A 1 127 ? -11.108 4.999 -9.455 1.00 96.62 127 ALA A CA 1
ATOM 990 C C . ALA A 1 127 ? -9.832 4.945 -10.301 1.00 96.62 127 ALA A C 1
ATOM 992 O O . ALA A 1 127 ? -9.859 5.320 -11.475 1.00 96.62 127 ALA A O 1
ATOM 993 N N . CYS A 1 128 ? -8.743 4.424 -9.730 1.00 88.25 128 CYS A N 1
ATOM 994 C CA . CYS A 1 128 ? -7.494 4.173 -10.442 1.00 88.25 128 CYS A CA 1
ATOM 995 C C . CYS A 1 128 ? -7.687 3.157 -11.576 1.00 88.25 128 CYS A C 1
ATOM 997 O O . CYS A 1 128 ? -7.356 3.452 -12.726 1.00 88.25 128 CYS A O 1
ATOM 999 N N . ASP A 1 129 ? -8.290 2.002 -11.280 1.00 90.06 129 ASP A N 1
ATOM 1000 C CA . ASP A 1 129 ? -8.529 0.917 -12.241 1.00 90.06 129 ASP A CA 1
ATOM 1001 C C . ASP A 1 129 ? -9.393 1.390 -13.413 1.00 90.06 129 ASP A C 1
ATOM 1003 O O . ASP A 1 129 ? -9.127 1.102 -14.584 1.00 90.06 129 ASP A O 1
ATOM 1007 N N . LEU A 1 130 ? -10.422 2.179 -13.102 1.00 92.69 130 LEU A N 1
ATOM 1008 C CA . LEU A 1 130 ? -11.320 2.744 -14.096 1.00 92.69 130 LEU A CA 1
ATOM 1009 C C . LEU A 1 130 ? -10.774 4.027 -14.729 1.00 92.69 130 LEU A C 1
ATOM 1011 O O . LEU A 1 130 ? -11.391 4.512 -15.671 1.00 92.69 130 LEU A O 1
ATOM 1015 N N . LYS A 1 131 ? -9.630 4.569 -14.295 1.00 94.38 131 LYS A N 1
ATOM 1016 C CA . LYS A 1 131 ? -9.091 5.868 -14.746 1.00 94.38 131 LYS A CA 1
ATOM 1017 C C . LYS A 1 131 ? -10.126 6.996 -14.646 1.00 94.38 131 LYS A C 1
ATOM 1019 O O . LYS A 1 131 ? -10.264 7.806 -15.564 1.00 94.38 131 LYS A O 1
ATOM 1024 N N . MET A 1 132 ? -10.889 7.017 -13.559 1.00 96.88 132 MET A N 1
ATOM 1025 C CA . MET A 1 132 ? -11.954 7.988 -13.323 1.00 96.88 132 MET A CA 1
ATOM 1026 C C . MET A 1 132 ? -11.553 9.013 -12.259 1.00 96.88 132 MET A C 1
ATOM 1028 O O . MET A 1 132 ? -10.694 8.728 -11.426 1.00 96.88 132 MET A O 1
ATOM 1032 N N . PRO A 1 133 ? -12.141 10.218 -12.287 1.00 98.38 133 PRO A N 1
ATOM 1033 C CA . PRO A 1 133 ? -11.973 11.182 -11.212 1.00 98.38 133 PRO A CA 1
ATOM 1034 C C . PRO A 1 133 ? -12.547 10.666 -9.888 1.00 98.38 133 PRO A C 1
ATOM 1036 O O . PRO A 1 133 ? -13.472 9.849 -9.875 1.00 98.38 133 PRO A O 1
ATOM 1039 N N . LEU A 1 134 ? -12.020 11.194 -8.787 1.00 98.50 134 LEU A N 1
ATOM 1040 C CA . LEU A 1 134 ? -12.497 10.979 -7.430 1.00 98.50 134 LEU A CA 1
ATOM 1041 C C . LEU A 1 134 ? -13.229 12.209 -6.913 1.00 98.50 134 LEU A C 1
ATOM 1043 O O . LEU A 1 134 ? -12.682 13.315 -6.887 1.00 98.50 134 LEU A O 1
ATOM 1047 N N . PHE A 1 135 ? -14.455 11.975 -6.464 1.00 98.62 135 PHE A N 1
ATOM 1048 C CA . PHE A 1 135 ? -15.284 12.940 -5.765 1.00 98.62 135 PHE A CA 1
ATOM 1049 C C . PHE A 1 135 ? -15.163 12.684 -4.259 1.00 98.62 135 PHE A C 1
ATOM 1051 O O . PHE A 1 135 ? -15.812 11.786 -3.714 1.00 98.62 135 PHE A O 1
ATOM 1058 N N . CYS A 1 136 ? -14.249 13.412 -3.614 1.00 98.44 136 CYS A N 1
ATOM 1059 C CA . CYS A 1 136 ? -13.784 13.097 -2.270 1.00 98.44 136 CYS A CA 1
ATOM 1060 C C . CYS A 1 136 ? -14.406 13.975 -1.187 1.00 98.44 136 CYS A C 1
ATOM 1062 O O . CYS A 1 136 ? -14.280 15.200 -1.240 1.00 98.44 136 CYS A O 1
ATOM 1064 N N . HIS A 1 137 ? -14.966 13.338 -0.165 1.00 97.56 137 HIS A N 1
ATOM 1065 C CA . HIS A 1 137 ? -15.400 13.973 1.075 1.00 97.56 137 HIS A CA 1
ATOM 1066 C C . HIS A 1 137 ? -14.317 13.862 2.146 1.00 97.56 137 HIS A C 1
ATOM 1068 O O . HIS A 1 137 ? -13.771 12.783 2.385 1.00 97.56 137 HIS A O 1
ATOM 1074 N N . GLU A 1 138 ? -14.022 14.963 2.826 1.00 96.31 138 GLU A N 1
ATOM 1075 C CA . GLU A 1 138 ? -13.089 14.970 3.952 1.00 96.31 138 GLU A CA 1
ATOM 1076 C C . GLU A 1 138 ? -13.600 15.884 5.069 1.00 96.31 138 GLU A C 1
ATOM 1078 O O . GLU A 1 138 ? -13.949 17.046 4.834 1.00 96.31 138 GLU A O 1
ATOM 1083 N N . ARG A 1 139 ? -13.656 15.347 6.293 1.00 94.19 139 ARG A N 1
ATOM 1084 C CA . ARG A 1 139 ? -13.981 16.109 7.503 1.00 94.19 139 ARG A CA 1
ATOM 1085 C C . ARG A 1 139 ? -13.178 15.610 8.704 1.00 94.19 139 ARG A C 1
ATOM 1087 O O . ARG A 1 139 ? -13.337 14.457 9.109 1.00 94.19 139 ARG A O 1
ATOM 1094 N N . ASP A 1 140 ? -12.394 16.504 9.306 1.00 92.50 140 ASP A N 1
ATOM 1095 C CA . ASP A 1 140 ? -11.545 16.249 10.482 1.00 92.50 140 ASP A CA 1
ATOM 1096 C C . ASP A 1 140 ? -10.622 15.023 10.318 1.00 92.50 140 ASP A C 1
ATOM 1098 O O . ASP A 1 140 ? -10.289 14.343 11.290 1.00 92.50 140 ASP A O 1
ATOM 1102 N N . ALA A 1 141 ? -10.221 14.722 9.081 1.00 94.25 141 ALA A N 1
ATOM 1103 C CA . ALA A 1 141 ? -9.494 13.509 8.721 1.00 94.25 141 ALA A CA 1
ATOM 1104 C C . ALA A 1 141 ? -8.317 13.798 7.778 1.00 94.25 141 ALA A C 1
ATOM 1106 O O . ALA A 1 141 ? -7.861 12.903 7.074 1.00 94.25 141 ALA A O 1
ATOM 1107 N N . HIS A 1 142 ? -7.817 15.038 7.740 1.00 92.50 142 HIS A N 1
ATOM 1108 C CA . HIS A 1 142 ? -6.792 15.496 6.797 1.00 92.50 142 HIS A CA 1
ATOM 1109 C C . HIS A 1 142 ? -5.585 14.552 6.665 1.00 92.50 142 HIS A C 1
ATOM 1111 O O . HIS A 1 142 ? -5.178 14.202 5.553 1.00 92.50 142 HIS A O 1
ATOM 1117 N N . HIS A 1 143 ? -5.002 14.134 7.793 1.00 89.44 143 HIS A N 1
ATOM 1118 C CA . HIS A 1 143 ? -3.796 13.307 7.798 1.00 89.44 143 HIS A CA 1
ATOM 1119 C C . HIS A 1 143 ? -4.062 11.902 7.265 1.00 89.44 143 HIS A C 1
ATOM 1121 O O . HIS A 1 143 ? -3.277 11.389 6.475 1.00 89.44 143 HIS A O 1
ATOM 1127 N N . GLU A 1 144 ? -5.172 11.294 7.660 1.00 96.69 144 GLU A N 1
ATOM 1128 C CA . GLU A 1 144 ? -5.586 9.957 7.257 1.00 96.69 144 GLU A CA 1
ATOM 1129 C C . GLU A 1 144 ? -6.117 9.932 5.823 1.00 96.69 144 GLU A C 1
ATOM 1131 O O . GLU A 1 144 ? -5.854 8.989 5.081 1.00 96.69 144 GLU A O 1
ATOM 1136 N N . PHE A 1 145 ? -6.800 10.993 5.402 1.00 97.62 145 PHE A N 1
ATOM 1137 C CA . PHE A 1 145 ? -7.304 11.183 4.047 1.00 97.62 145 PHE A CA 1
ATOM 1138 C C . PHE A 1 145 ? -6.146 11.270 3.057 1.00 97.62 145 PHE A C 1
ATOM 1140 O O . PHE A 1 145 ? -6.110 10.529 2.072 1.00 97.62 145 PHE A O 1
ATOM 1147 N N . LEU A 1 146 ? -5.140 12.095 3.368 1.00 91.56 146 LEU A N 1
ATOM 1148 C CA . LEU A 1 146 ? -3.872 12.070 2.648 1.00 91.56 146 LEU A CA 1
ATOM 1149 C C . LEU A 1 146 ? -3.141 10.744 2.862 1.00 91.56 146 LEU A C 1
ATOM 1151 O O . LEU A 1 146 ? -2.548 10.247 1.925 1.00 91.56 146 LEU A O 1
ATOM 1155 N N . GLY A 1 147 ? -3.216 10.105 4.025 1.00 84.44 147 GLY A N 1
ATOM 1156 C CA . GLY A 1 147 ? -2.639 8.777 4.250 1.00 84.44 147 GLY A CA 1
ATOM 1157 C C . GLY A 1 147 ? -3.207 7.692 3.327 1.00 84.44 147 GLY A C 1
ATOM 1158 O O . GLY A 1 147 ? -2.484 6.767 2.962 1.00 84.44 147 GLY A O 1
ATOM 1159 N N . VAL A 1 148 ? -4.471 7.812 2.907 1.00 94.12 148 VAL A N 1
ATOM 1160 C CA . VAL A 1 148 ? -5.077 6.941 1.892 1.00 94.12 148 VAL A CA 1
ATOM 1161 C C . VAL A 1 148 ? -4.690 7.395 0.495 1.00 94.12 148 VAL A C 1
ATOM 1163 O O . VAL A 1 148 ? -4.212 6.569 -0.271 1.00 94.12 148 VAL A O 1
ATOM 1166 N N . LEU A 1 149 ? -4.869 8.676 0.160 1.00 88.25 149 LEU A N 1
ATOM 1167 C CA . LEU A 1 149 ? -4.664 9.187 -1.198 1.00 88.25 149 LEU A CA 1
ATOM 1168 C C . LEU A 1 149 ? -3.204 9.285 -1.603 1.00 88.25 149 LEU A C 1
ATOM 1170 O O . LEU A 1 149 ? -2.901 9.024 -2.759 1.00 88.25 149 LEU A O 1
ATOM 1174 N N . MET A 1 150 ? -2.319 9.687 -0.689 1.00 82.50 150 MET A N 1
ATOM 1175 C CA . MET A 1 150 ? -0.898 9.879 -0.952 1.00 82.50 150 MET A CA 1
ATOM 1176 C C . MET A 1 150 ? -0.322 8.623 -1.554 1.00 82.50 150 MET A C 1
ATOM 1178 O O . MET A 1 150 ? 0.128 8.778 -2.671 1.00 82.50 150 MET A O 1
ATOM 1182 N N . PRO A 1 151 ? -0.460 7.407 -0.983 1.00 72.25 151 PRO A N 1
ATOM 1183 C CA . PRO A 1 151 ? -0.091 6.184 -1.672 1.00 72.25 151 PRO A CA 1
ATOM 1184 C C . PRO A 1 151 ? -0.431 6.228 -3.157 1.00 72.25 151 PRO A C 1
ATOM 1186 O O . PRO A 1 151 ? 0.522 6.177 -3.912 1.00 72.25 151 PRO A O 1
ATOM 1189 N N . PHE A 1 152 ? -1.686 6.488 -3.565 1.00 82.62 152 PHE A N 1
ATOM 1190 C CA . PHE A 1 152 ? -2.151 6.521 -4.967 1.00 82.62 152 PHE A CA 1
ATOM 1191 C C . PHE A 1 152 ? -1.724 7.739 -5.819 1.00 82.62 152 PHE A C 1
ATOM 1193 O O . PHE A 1 152 ? -1.558 7.669 -7.037 1.00 82.62 152 PHE A O 1
ATOM 1200 N N . LEU A 1 153 ? -1.602 8.898 -5.186 1.00 65.31 153 LEU A N 1
ATOM 1201 C CA . LEU A 1 153 ? -1.259 10.182 -5.807 1.00 65.31 153 LEU A CA 1
ATOM 1202 C C . LEU A 1 153 ? 0.198 10.313 -6.066 1.00 65.31 153 LEU A C 1
ATOM 1204 O O . LEU A 1 153 ? 0.670 10.693 -7.135 1.00 65.31 153 LEU A O 1
ATOM 1208 N N . GLU A 1 154 ? 0.879 9.982 -4.988 1.00 56.06 154 GLU A N 1
ATOM 1209 C CA . GLU A 1 154 ? 2.190 9.557 -5.088 1.00 56.06 154 GLU A CA 1
ATOM 1210 C C . GLU A 1 154 ? 2.164 8.486 -6.216 1.00 56.06 154 GLU A C 1
ATOM 1212 O O . GLU A 1 154 ? 2.799 8.710 -7.242 1.00 56.06 154 GLU A O 1
ATOM 1217 N N . THR A 1 155 ? 1.352 7.421 -6.144 1.00 53.62 155 THR A N 1
ATOM 1218 C CA . THR A 1 155 ? 1.382 6.342 -7.133 1.00 53.62 155 THR A CA 1
ATOM 1219 C C . THR A 1 155 ? 1.420 6.755 -8.605 1.00 53.62 155 THR A C 1
ATOM 1221 O O . THR A 1 155 ? 2.067 6.124 -9.434 1.00 53.62 155 THR A O 1
ATOM 1224 N N . GLY A 1 156 ? 0.746 7.837 -8.953 1.00 58.66 156 GLY A N 1
ATOM 1225 C CA . GLY A 1 156 ? 0.494 8.154 -10.344 1.00 58.66 156 GLY A CA 1
ATOM 1226 C C . GLY A 1 156 ? -0.536 7.202 -10.960 1.00 58.66 156 GLY A C 1
ATOM 1227 O O . GLY A 1 156 ? -0.972 7.474 -12.078 1.00 58.66 156 GLY A O 1
ATOM 1228 N N . GLN A 1 157 ? -1.010 6.171 -10.227 1.00 65.88 157 GLN A N 1
ATOM 1229 C CA . GLN A 1 157 ? -2.286 5.513 -10.538 1.00 65.88 157 GLN A CA 1
ATOM 1230 C C . GLN A 1 157 ? -3.419 6.537 -10.455 1.00 65.88 157 GLN A C 1
ATOM 1232 O O . GLN A 1 157 ? -4.361 6.477 -11.243 1.00 65.88 157 GLN A O 1
ATOM 1237 N N . LEU A 1 158 ? -3.294 7.501 -9.538 1.00 84.75 158 LEU A N 1
ATOM 1238 C CA . LEU A 1 158 ? -4.179 8.641 -9.410 1.00 84.75 158 LEU A CA 1
ATOM 1239 C C . LEU A 1 158 ? -3.398 9.924 -9.684 1.00 84.75 158 LEU A C 1
ATOM 1241 O O . LEU A 1 158 ? -2.421 10.235 -9.008 1.00 84.75 158 LEU A O 1
ATOM 1245 N N . LYS A 1 159 ? -3.823 10.706 -10.674 1.00 81.81 159 LYS A N 1
ATOM 1246 C CA . LYS A 1 159 ? -3.247 12.037 -10.891 1.00 81.81 159 LYS A CA 1
ATOM 1247 C C . LYS A 1 159 ? -3.857 13.018 -9.900 1.00 81.81 159 LYS A C 1
ATOM 1249 O O . LYS A 1 159 ? -5.046 12.955 -9.604 1.00 81.81 159 LYS A O 1
ATOM 1254 N N . THR A 1 160 ? -3.082 14.001 -9.459 1.00 82.56 160 THR A N 1
ATOM 1255 C CA . THR A 1 160 ? -3.587 15.057 -8.566 1.00 82.56 160 THR A CA 1
ATOM 1256 C C . THR A 1 160 ? -4.723 15.863 -9.197 1.00 82.56 160 THR A C 1
ATOM 1258 O O . THR A 1 160 ? -5.661 16.257 -8.510 1.00 82.56 160 THR A O 1
ATOM 1261 N N . SER A 1 161 ? -4.719 15.981 -10.528 1.00 88.06 161 SER A N 1
ATOM 1262 C CA . SER A 1 161 ? -5.796 16.577 -11.321 1.00 88.06 161 SER A CA 1
ATOM 1263 C C . SER A 1 161 ? -7.074 15.732 -11.423 1.00 88.06 161 SER A C 1
ATOM 1265 O O . SER A 1 161 ? -8.044 16.199 -12.013 1.00 88.06 161 SER A O 1
ATOM 1267 N N . GLN A 1 162 ? -7.096 14.511 -10.879 1.00 94.12 162 GLN A N 1
ATOM 1268 C CA . GLN A 1 162 ? -8.274 13.636 -10.819 1.00 94.12 162 GLN A CA 1
ATOM 1269 C C . GLN A 1 162 ? -8.970 13.676 -9.457 1.00 94.12 162 GLN A C 1
ATOM 1271 O O . GLN A 1 162 ? -9.908 12.918 -9.249 1.00 94.12 162 GLN A O 1
ATOM 1276 N N . ILE A 1 163 ? -8.545 14.538 -8.532 1.00 98.25 163 ILE A N 1
ATOM 1277 C CA . ILE A 1 163 ? -9.157 14.646 -7.206 1.00 98.25 163 ILE A CA 1
ATOM 1278 C C . ILE A 1 163 ? -9.831 15.999 -7.049 1.00 98.25 163 ILE A C 1
ATOM 1280 O O . ILE A 1 163 ? -9.203 17.044 -7.241 1.00 98.25 163 ILE A O 1
ATOM 1284 N N . VAL A 1 164 ? -11.096 15.966 -6.641 1.00 98.62 164 VAL A N 1
ATOM 1285 C CA . VAL A 1 164 ? -11.776 17.119 -6.064 1.00 98.62 164 VAL A CA 1
ATOM 1286 C C . VAL A 1 164 ? -12.087 16.810 -4.607 1.00 98.62 164 VAL A C 1
ATOM 1288 O O . VAL A 1 164 ? -12.711 15.794 -4.310 1.00 98.62 164 VAL A O 1
ATOM 1291 N N . VAL A 1 165 ? -11.629 17.675 -3.701 1.00 98.19 165 VAL A N 1
ATOM 1292 C CA . VAL A 1 165 ? -12.120 17.692 -2.319 1.00 98.19 165 VAL A CA 1
ATOM 1293 C C . VAL A 1 165 ? -13.376 18.547 -2.337 1.00 98.19 165 VAL A C 1
ATOM 1295 O O . VAL A 1 165 ? -13.296 19.778 -2.420 1.00 98.19 165 VAL A O 1
ATOM 1298 N N . HIS A 1 166 ? -14.527 17.885 -2.378 1.00 96.75 166 HIS A N 1
ATOM 1299 C CA . HIS A 1 166 ? -15.817 18.555 -2.438 1.00 96.75 166 HIS A CA 1
ATOM 1300 C C . HIS A 1 166 ? -16.243 18.999 -1.030 1.00 96.75 166 HIS A C 1
ATOM 1302 O O . HIS A 1 166 ? -15.731 18.515 -0.019 1.00 96.75 166 HIS A O 1
ATOM 1308 N N . CYS A 1 167 ? -17.143 19.976 -0.963 1.00 94.06 167 CYS A N 1
ATOM 1309 C CA . CYS A 1 167 ? -17.651 20.584 0.259 1.00 94.06 167 CYS A CA 1
ATOM 1310 C C . CYS A 1 167 ? -16.532 20.946 1.259 1.00 94.06 167 CYS A C 1
ATOM 1312 O O . CYS A 1 167 ? -16.650 20.700 2.467 1.00 94.06 167 CYS A O 1
ATOM 1314 N N . PHE A 1 168 ? -15.440 21.544 0.771 1.00 95.56 168 PHE A N 1
ATOM 1315 C CA . PHE A 1 168 ? -14.280 21.846 1.603 1.00 95.56 168 PHE A CA 1
ATOM 1316 C C . PHE A 1 168 ? -14.647 22.828 2.725 1.00 95.56 168 PHE A C 1
ATOM 1318 O O . PHE A 1 168 ? -15.136 23.931 2.479 1.00 95.56 168 PHE A O 1
ATOM 1325 N N . THR A 1 169 ? -14.385 22.433 3.973 1.00 91.50 169 THR A N 1
ATOM 1326 C CA . THR A 1 169 ? -14.579 23.272 5.173 1.00 91.50 169 THR A CA 1
ATOM 1327 C C . THR A 1 169 ? -13.359 23.283 6.093 1.00 91.50 169 THR A C 1
ATOM 1329 O O . THR A 1 169 ? -13.494 23.611 7.272 1.00 91.50 169 THR A O 1
ATOM 1332 N N . GLY A 1 170 ? -12.197 22.870 5.584 1.00 89.69 170 GLY A N 1
ATOM 1333 C CA . GLY A 1 170 ? -10.967 22.765 6.361 1.00 89.69 170 GLY A CA 1
ATOM 1334 C C . GLY A 1 170 ? -10.307 24.115 6.655 1.00 89.69 170 GLY A C 1
ATOM 1335 O O . GLY A 1 170 ? -10.779 25.195 6.287 1.00 89.69 170 GLY A O 1
ATOM 1336 N N . SER A 1 171 ? -9.173 24.035 7.335 1.00 91.12 171 SER A N 1
ATOM 1337 C CA . SER A 1 171 ? -8.285 25.141 7.677 1.00 91.12 171 SER A CA 1
ATOM 1338 C C . SER A 1 171 ? -7.475 25.651 6.476 1.00 91.12 171 SER A C 1
ATOM 1340 O O . SER A 1 171 ? -7.305 24.980 5.459 1.00 91.12 171 SER A O 1
ATOM 1342 N N . GLU A 1 172 ? -6.896 26.849 6.606 1.00 90.44 172 GLU A N 1
ATOM 1343 C CA . GLU A 1 172 ? -6.003 27.418 5.586 1.00 90.44 172 GLU A CA 1
ATOM 1344 C C . GLU A 1 172 ? -4.758 26.547 5.334 1.00 90.44 172 GLU A C 1
ATOM 1346 O O . GLU A 1 172 ? -4.290 26.450 4.199 1.00 90.44 172 GLU A O 1
ATOM 1351 N N . SER A 1 173 ? -4.220 25.898 6.371 1.00 90.94 173 SER A N 1
ATOM 1352 C CA . SER A 1 173 ? -3.095 24.966 6.232 1.00 90.94 173 SER A CA 1
ATOM 1353 C C . SER A 1 173 ? -3.454 23.761 5.369 1.00 90.94 173 SER A C 1
ATOM 1355 O O . SER A 1 173 ? -2.680 23.400 4.484 1.00 90.94 173 SER A O 1
ATOM 1357 N N . GLU A 1 174 ? -4.629 23.173 5.585 1.00 94.06 174 GLU A N 1
ATOM 1358 C CA . GLU A 1 174 ? -5.108 22.018 4.818 1.00 94.06 174 GLU A CA 1
ATOM 1359 C C . GLU A 1 174 ? -5.388 22.421 3.369 1.00 94.06 174 GLU A C 1
ATOM 1361 O O . GLU A 1 174 ? -4.928 21.752 2.442 1.00 94.06 174 GLU A O 1
ATOM 1366 N N . LEU A 1 175 ? -6.021 23.584 3.170 1.00 94.25 175 LEU A N 1
ATOM 1367 C CA . LEU A 1 175 ? -6.252 24.161 1.848 1.00 94.25 175 LEU A CA 1
ATOM 1368 C C . LEU A 1 175 ? -4.942 24.325 1.070 1.00 94.25 175 LEU A C 1
ATOM 1370 O O . LEU A 1 175 ? -4.823 23.846 -0.056 1.00 94.25 175 LEU A O 1
ATOM 1374 N N . LYS A 1 176 ? -3.926 24.960 1.670 1.00 88.62 176 LYS A N 1
ATOM 1375 C CA . LYS A 1 176 ? -2.613 25.152 1.029 1.00 88.62 176 LYS A CA 1
ATOM 1376 C C . LYS A 1 176 ? -1.948 23.828 0.665 1.00 88.62 176 LYS A C 1
ATOM 1378 O O . LYS A 1 176 ? -1.280 23.759 -0.368 1.00 88.62 176 LYS A O 1
ATOM 1383 N N . THR A 1 177 ? -2.121 22.796 1.486 1.00 87.38 177 THR A N 1
ATOM 1384 C CA . THR A 1 177 ? -1.625 21.449 1.187 1.00 87.38 177 THR A CA 1
ATOM 1385 C C . THR A 1 177 ? -2.320 20.877 -0.048 1.00 87.38 177 THR A C 1
ATOM 1387 O O . THR A 1 177 ? -1.634 20.487 -0.992 1.00 87.38 177 THR A O 1
ATOM 1390 N N . TYR A 1 178 ? -3.654 20.900 -0.102 1.00 95.06 178 TYR A N 1
ATOM 1391 C CA . TYR A 1 178 ? -4.421 20.385 -1.244 1.00 95.06 178 TYR A CA 1
ATOM 1392 C C . TYR A 1 178 ? -4.129 21.149 -2.545 1.00 95.06 178 TYR A C 1
ATOM 1394 O O . TYR A 1 178 ? -3.917 20.537 -3.594 1.00 95.06 178 TYR A O 1
ATOM 1402 N N . LEU A 1 179 ? -4.016 22.478 -2.476 1.00 89.88 179 LEU A N 1
ATOM 1403 C CA . LEU A 1 179 ? -3.659 23.307 -3.630 1.00 89.88 179 LEU A CA 1
ATOM 1404 C C . LEU A 1 179 ? -2.257 22.995 -4.154 1.00 89.88 179 LEU A C 1
ATOM 1406 O O . LEU A 1 179 ? -2.086 22.848 -5.362 1.00 89.88 179 LEU A O 1
ATOM 1410 N N . ARG A 1 180 ? -1.270 22.844 -3.257 1.00 82.44 180 ARG A N 1
ATOM 1411 C CA . ARG A 1 180 ? 0.114 22.494 -3.618 1.00 82.44 180 ARG A CA 1
ATOM 1412 C C . ARG A 1 180 ? 0.209 21.122 -4.274 1.00 82.44 180 ARG A C 1
ATOM 1414 O O . ARG A 1 180 ? 1.039 20.936 -5.157 1.00 82.44 180 ARG A O 1
ATOM 1421 N N . LEU A 1 181 ? -0.618 20.176 -3.833 1.00 77.19 181 LEU A N 1
ATOM 1422 C CA . LEU A 1 181 ? -0.710 18.860 -4.458 1.00 77.19 181 LEU A CA 1
ATOM 1423 C C . LEU A 1 181 ? -1.373 18.938 -5.838 1.00 77.19 181 LEU A C 1
ATOM 1425 O O . LEU A 1 181 ? -1.070 18.116 -6.691 1.00 77.19 181 LEU A O 1
ATOM 1429 N N . GLY A 1 182 ? -2.205 19.945 -6.106 1.00 87.12 182 GLY A N 1
ATOM 1430 C CA . GLY A 1 182 ? -2.857 20.129 -7.404 1.00 87.12 182 GLY A CA 1
ATOM 1431 C C . GLY A 1 182 ? -4.314 19.670 -7.437 1.00 87.12 182 GLY A C 1
ATOM 1432 O O . GLY A 1 182 ? -4.853 19.481 -8.525 1.00 87.12 182 GLY A O 1
ATOM 1433 N N . PHE A 1 183 ? -4.953 19.480 -6.276 1.00 97.19 183 PHE A N 1
ATOM 1434 C CA . PHE A 1 183 ? -6.360 19.071 -6.211 1.00 97.19 183 PHE A CA 1
ATOM 1435 C C . PHE A 1 183 ? -7.280 20.215 -6.622 1.00 97.19 183 PHE A C 1
ATOM 1437 O O . PHE A 1 183 ? -6.920 21.393 -6.518 1.00 97.19 183 PHE A O 1
ATOM 1444 N N . TYR A 1 184 ? -8.491 19.855 -7.036 1.00 98.56 184 TYR A N 1
ATOM 1445 C CA . TYR A 1 184 ? -9.596 20.797 -7.116 1.00 98.56 184 TYR A CA 1
ATOM 1446 C C . TYR A 1 184 ? -10.273 20.945 -5.754 1.00 98.56 184 TYR A C 1
ATOM 1448 O O . TYR A 1 184 ? -10.349 19.993 -4.976 1.00 98.56 184 TYR A O 1
ATOM 1456 N N . ILE A 1 185 ? -10.787 22.142 -5.484 1.00 98.38 185 ILE A N 1
ATOM 1457 C CA . ILE A 1 185 ? -11.503 22.478 -4.253 1.00 98.38 185 ILE A CA 1
ATOM 1458 C C . ILE A 1 185 ? -12.940 22.845 -4.613 1.00 98.38 185 ILE A C 1
ATOM 1460 O O . ILE A 1 185 ? -13.166 23.810 -5.347 1.00 98.38 185 ILE A O 1
ATOM 1464 N N . GLY A 1 186 ? -13.896 22.069 -4.102 1.00 97.88 186 GLY A N 1
ATOM 1465 C CA . GLY A 1 186 ? -15.326 22.349 -4.201 1.00 97.88 186 GLY A CA 1
ATOM 1466 C C . GLY A 1 186 ? -15.794 23.208 -3.029 1.00 97.88 186 GLY A C 1
ATOM 1467 O O . GLY A 1 186 ? -15.566 22.864 -1.867 1.00 97.88 186 GLY A O 1
ATOM 1468 N N . LEU A 1 187 ? -16.427 24.345 -3.328 1.00 97.62 187 LEU A N 1
ATOM 1469 C CA . LEU A 1 187 ? -17.008 25.235 -2.322 1.00 97.62 187 LEU A CA 1
ATOM 1470 C C . LEU A 1 187 ? -18.536 25.226 -2.398 1.00 97.62 187 LEU A C 1
ATOM 1472 O O . LEU A 1 187 ? -19.113 25.354 -3.478 1.00 97.62 187 LEU A O 1
ATOM 1476 N N . THR A 1 188 ? -19.173 25.137 -1.228 1.00 95.75 188 THR A N 1
ATOM 1477 C CA . THR A 1 188 ? -20.632 25.195 -1.053 1.00 95.75 188 THR A CA 1
ATOM 1478 C C . THR A 1 188 ? -21.100 26.553 -0.543 1.00 95.75 188 THR A C 1
ATOM 1480 O O . THR A 1 188 ? -20.298 27.400 -0.149 1.00 95.75 188 THR A O 1
ATOM 1483 N N . GLY A 1 189 ? -22.420 26.721 -0.394 1.00 92.31 189 GLY A N 1
ATOM 1484 C CA . GLY A 1 189 ? -23.030 27.838 0.336 1.00 92.31 189 GLY A CA 1
ATOM 1485 C C . GLY A 1 189 ? -22.550 28.011 1.782 1.00 92.31 189 GLY A C 1
ATOM 1486 O O . GLY A 1 189 ? -22.798 29.060 2.375 1.00 92.31 189 GLY A O 1
ATOM 1487 N N . PHE A 1 190 ? -21.796 27.060 2.347 1.00 91.62 190 PHE A N 1
ATOM 1488 C CA . PHE A 1 190 ? -21.109 27.232 3.628 1.00 91.62 190 PHE A CA 1
ATOM 1489 C C . PHE A 1 190 ? -20.269 28.518 3.680 1.00 91.62 190 PHE A C 1
ATOM 1491 O O . PHE A 1 190 ? -20.239 29.192 4.711 1.00 91.62 190 PHE A O 1
ATOM 1498 N N . ILE A 1 191 ? -19.641 28.915 2.569 1.00 92.56 191 ILE A N 1
ATOM 1499 C CA . ILE A 1 191 ? -18.833 30.142 2.516 1.00 92.56 191 ILE A CA 1
ATOM 1500 C C . ILE A 1 191 ? -19.664 31.418 2.656 1.00 92.56 191 ILE A C 1
ATOM 1502 O O . ILE A 1 191 ? -19.132 32.418 3.121 1.00 92.56 191 ILE A O 1
ATOM 1506 N N . ALA A 1 192 ? -20.950 31.403 2.305 1.00 87.81 192 ALA A N 1
ATOM 1507 C CA . ALA A 1 192 ? -21.836 32.565 2.418 1.00 87.81 192 ALA A CA 1
ATOM 1508 C C . ALA A 1 192 ? -22.386 32.745 3.846 1.00 87.81 192 ALA A C 1
ATOM 1510 O O . ALA A 1 192 ? -22.918 33.793 4.208 1.00 87.81 192 ALA A O 1
ATOM 1511 N N . MET A 1 193 ? -22.198 31.744 4.707 1.00 87.25 193 MET A N 1
ATOM 1512 C CA . MET A 1 193 ? -22.665 31.769 6.086 1.00 87.25 193 MET A CA 1
ATOM 1513 C C . MET A 1 193 ? -21.837 32.735 6.941 1.00 87.25 193 MET A C 1
ATOM 1515 O O . MET A 1 193 ? -20.638 32.525 7.140 1.00 87.25 193 MET A O 1
ATOM 1519 N N . SER A 1 194 ? -22.467 33.774 7.492 1.00 77.06 194 SER A N 1
ATOM 1520 C CA . SER A 1 194 ? -21.798 34.893 8.181 1.00 77.06 194 SER A CA 1
ATOM 1521 C C . SER A 1 194 ? -20.765 34.469 9.236 1.00 77.06 194 SER A C 1
ATOM 1523 O O . SER A 1 194 ? -19.620 34.903 9.149 1.00 77.06 194 SER A O 1
ATOM 1525 N N . SER A 1 195 ? -21.112 33.589 10.177 1.00 79.56 195 SER A N 1
ATOM 1526 C CA . SER A 1 195 ? -20.201 33.120 11.234 1.00 79.56 195 SER A CA 1
ATOM 1527 C C . SER A 1 195 ? -19.380 31.894 10.821 1.00 79.56 195 SER A C 1
ATOM 1529 O O . SER A 1 195 ? -18.151 31.933 10.839 1.00 79.56 195 SER A O 1
ATOM 1531 N N . ARG A 1 196 ? -20.047 30.808 10.410 1.00 78.94 196 ARG A N 1
ATOM 1532 C CA . ARG A 1 196 ? -19.407 29.506 10.132 1.00 78.94 196 ARG A CA 1
ATOM 1533 C C . ARG A 1 196 ? -18.451 29.548 8.936 1.00 78.94 196 ARG A C 1
ATOM 1535 O O . ARG A 1 196 ? -17.399 28.925 8.990 1.00 78.94 196 ARG A O 1
ATOM 1542 N N . GLY A 1 197 ? -18.778 30.325 7.904 1.00 83.56 197 GLY A N 1
ATOM 1543 C CA . GLY A 1 197 ? -17.953 30.474 6.703 1.00 83.56 197 GLY A CA 1
ATOM 1544 C C . GLY A 1 197 ? -16.842 31.520 6.825 1.00 83.56 197 GLY A C 1
ATOM 1545 O O . GLY A 1 197 ? -16.008 31.620 5.929 1.00 83.56 197 GLY A O 1
ATOM 1546 N N . ALA A 1 198 ? -16.794 32.304 7.912 1.00 86.81 198 ALA A N 1
ATOM 1547 C CA . ALA A 1 198 ? -15.882 33.445 8.030 1.00 86.81 198 ALA A CA 1
ATOM 1548 C C . ALA A 1 198 ? -14.403 33.057 7.937 1.00 86.81 198 ALA A C 1
ATOM 1550 O O . ALA A 1 198 ? -13.614 33.798 7.354 1.00 86.81 198 ALA A O 1
ATOM 1551 N N . ALA A 1 199 ? -14.023 31.914 8.516 1.00 86.69 199 ALA A N 1
ATOM 1552 C CA . ALA A 1 199 ? -12.650 31.425 8.454 1.00 86.69 199 ALA A CA 1
ATOM 1553 C C . ALA A 1 199 ? -12.247 31.038 7.029 1.00 86.69 199 ALA A C 1
ATOM 1555 O O . ALA A 1 199 ? -11.202 31.478 6.559 1.00 86.69 199 ALA A O 1
ATOM 1556 N N . LEU A 1 200 ? -13.117 30.305 6.332 1.00 88.69 200 LEU A N 1
ATOM 1557 C CA . LEU A 1 200 ? -12.872 29.864 4.966 1.00 88.69 200 LEU A CA 1
ATOM 1558 C C . LEU A 1 200 ? -12.856 31.043 3.982 1.00 88.69 200 LEU A C 1
ATOM 1560 O O . LEU A 1 200 ? -11.961 31.124 3.148 1.00 88.69 200 LEU A O 1
ATOM 1564 N N . ARG A 1 201 ? -13.756 32.028 4.133 1.00 92.12 201 ARG A N 1
ATOM 1565 C CA . ARG A 1 201 ? -13.769 33.240 3.288 1.00 92.12 201 ARG A CA 1
ATOM 1566 C C . ARG A 1 201 ? -12.431 33.978 3.265 1.00 92.12 201 ARG A C 1
ATOM 1568 O O . ARG A 1 201 ? -12.055 34.507 2.224 1.00 92.12 201 ARG A O 1
ATOM 1575 N N . ARG A 1 202 ? -11.685 33.985 4.378 1.00 88.81 202 ARG A N 1
ATOM 1576 C CA . ARG A 1 202 ? -10.370 34.647 4.452 1.00 88.81 202 ARG A CA 1
ATOM 1577 C C . ARG A 1 202 ? -9.309 34.003 3.562 1.00 88.81 202 ARG A C 1
ATOM 1579 O O . ARG A 1 202 ? -8.366 34.691 3.189 1.00 88.81 202 ARG A O 1
ATOM 1586 N N . CYS A 1 203 ? -9.449 32.724 3.216 1.00 89.69 203 CYS A N 1
ATOM 1587 C CA . CYS A 1 203 ? -8.475 32.013 2.393 1.00 89.69 203 CYS A CA 1
ATOM 1588 C C . CYS A 1 203 ? -8.972 31.673 0.978 1.00 89.69 203 CYS A C 1
ATOM 1590 O O . CYS A 1 203 ? -8.161 31.214 0.178 1.00 89.69 203 CYS A O 1
ATOM 1592 N N . ILE A 1 204 ? -10.229 31.973 0.607 1.00 92.94 204 ILE A N 1
ATOM 1593 C CA . ILE A 1 204 ? -10.746 31.759 -0.766 1.00 92.94 204 ILE A CA 1
ATOM 1594 C C . ILE A 1 204 ? -9.857 32.442 -1.813 1.00 92.94 204 ILE A C 1
ATOM 1596 O O . ILE A 1 204 ? -9.534 31.835 -2.828 1.00 92.94 204 ILE A O 1
ATOM 1600 N N . ALA A 1 205 ? -9.388 33.665 -1.541 1.00 90.69 205 ALA A N 1
ATOM 1601 C CA . ALA A 1 205 ? -8.505 34.406 -2.447 1.00 90.69 205 ALA A CA 1
ATOM 1602 C C . ALA A 1 205 ? -7.156 33.710 -2.726 1.00 90.69 205 ALA A C 1
ATOM 1604 O O . ALA A 1 205 ? -6.471 34.072 -3.677 1.00 90.69 205 ALA A O 1
ATOM 1605 N N . SER A 1 206 ? -6.767 32.713 -1.920 1.00 89.75 206 SER A N 1
ATOM 1606 C CA . SER A 1 206 ? -5.560 31.910 -2.153 1.00 89.75 206 SER A CA 1
ATOM 1607 C C . SER A 1 206 ? -5.769 30.741 -3.122 1.00 89.75 206 SER A C 1
ATOM 1609 O O . SER A 1 206 ? -4.787 30.140 -3.554 1.00 89.75 206 SER A O 1
ATOM 1611 N N . ILE A 1 207 ? -7.019 30.415 -3.470 1.00 95.69 207 ILE A N 1
ATOM 1612 C CA . ILE A 1 207 ? -7.361 29.331 -4.394 1.00 95.69 207 ILE A CA 1
ATOM 1613 C C . ILE A 1 207 ? -7.167 29.833 -5.829 1.00 95.69 207 ILE A C 1
ATOM 1615 O O . ILE A 1 207 ? -7.867 30.758 -6.246 1.00 95.69 207 ILE A O 1
ATOM 1619 N N . PRO A 1 208 ? -6.274 29.231 -6.634 1.00 93.81 208 PRO A N 1
ATOM 1620 C CA . PRO A 1 208 ? -6.183 29.564 -8.046 1.00 93.81 208 PRO A CA 1
ATOM 1621 C C . PRO A 1 208 ? -7.509 29.256 -8.748 1.00 93.81 208 PRO A C 1
ATOM 1623 O O . PRO A 1 208 ? -8.042 28.154 -8.608 1.00 93.81 208 PRO A O 1
ATOM 1626 N N . LEU A 1 209 ? -8.016 30.182 -9.573 1.00 93.62 209 LEU A N 1
ATOM 1627 C CA . LEU A 1 209 ? -9.268 29.980 -10.321 1.00 93.62 209 LEU A CA 1
ATOM 1628 C C . LEU A 1 209 ? -9.265 28.688 -11.156 1.00 93.62 209 LEU A C 1
ATOM 1630 O O . LEU A 1 209 ? -10.317 28.098 -11.368 1.00 93.62 209 LEU A O 1
ATOM 1634 N N . GLY A 1 210 ? -8.096 28.211 -11.600 1.00 92.94 210 GLY A N 1
ATOM 1635 C CA . GLY A 1 210 ? -7.941 26.948 -12.334 1.00 92.94 210 GLY A CA 1
ATOM 1636 C C . GLY A 1 210 ? -8.116 25.667 -11.503 1.00 92.94 210 GLY A C 1
ATOM 1637 O O . GLY A 1 210 ? -8.174 24.592 -12.095 1.00 92.94 210 GLY A O 1
ATOM 1638 N N . GLN A 1 211 ? -8.205 25.770 -10.173 1.00 95.75 211 GLN A N 1
ATOM 1639 C CA . GLN A 1 211 ? -8.415 24.662 -9.227 1.00 95.75 211 GLN A CA 1
ATOM 1640 C C . GLN A 1 211 ? -9.741 24.783 -8.456 1.00 95.75 211 GLN A C 1
ATOM 1642 O O . GLN A 1 211 ? -10.042 23.954 -7.602 1.00 95.75 211 GLN A O 1
ATOM 1647 N N . LEU A 1 212 ? -10.553 25.799 -8.745 1.00 98.06 212 LEU A N 1
ATOM 1648 C CA . LEU A 1 212 ? -11.800 26.061 -8.034 1.00 98.06 212 LEU A CA 1
ATOM 1649 C C . LEU A 1 212 ? -13.007 25.419 -8.734 1.00 98.06 212 LEU A C 1
ATOM 1651 O O . LEU A 1 212 ? -13.162 25.529 -9.953 1.00 98.06 212 LEU A O 1
ATOM 1655 N N . MET A 1 213 ? -13.896 24.805 -7.957 1.00 98.25 213 MET A N 1
ATOM 1656 C CA . MET A 1 213 ? -15.216 24.347 -8.393 1.00 98.25 213 MET A CA 1
ATOM 1657 C C . MET A 1 213 ? -16.299 24.803 -7.409 1.00 98.25 213 MET A C 1
ATOM 1659 O O . MET A 1 213 ? -16.011 25.157 -6.266 1.00 98.25 213 MET A O 1
ATOM 1663 N N . VAL A 1 214 ? -17.550 24.802 -7.866 1.00 98.12 214 VAL A N 1
ATOM 1664 C CA . VAL A 1 214 ? -18.712 25.213 -7.071 1.00 98.12 214 VAL A CA 1
ATOM 1665 C C . VAL A 1 214 ? -19.749 24.104 -7.018 1.00 98.12 214 VAL A C 1
ATOM 1667 O O . VAL A 1 214 ? -19.966 23.386 -7.994 1.00 98.12 214 VAL A O 1
ATOM 1670 N N . GLU A 1 215 ? -20.403 23.989 -5.872 1.00 97.94 215 GLU A N 1
ATOM 1671 C CA . GLU A 1 215 ? -21.501 23.055 -5.647 1.00 97.94 215 GLU A CA 1
ATOM 1672 C C . GLU A 1 215 ? -22.510 23.639 -4.662 1.00 97.94 215 GLU A C 1
ATOM 1674 O O . GLU A 1 215 ? -22.213 24.582 -3.924 1.00 97.94 215 GLU A O 1
ATOM 1679 N N . THR A 1 216 ? -23.717 23.084 -4.624 1.00 96.81 216 THR A N 1
ATOM 1680 C CA . THR A 1 216 ? -24.695 23.464 -3.594 1.00 96.81 216 THR A CA 1
ATOM 1681 C C . THR A 1 216 ? -24.742 22.510 -2.417 1.00 96.81 216 THR A C 1
ATOM 1683 O O . THR A 1 216 ? -25.209 22.917 -1.352 1.00 96.81 216 THR A O 1
ATOM 1686 N N . ASP A 1 217 ? -24.324 21.254 -2.602 1.00 94.50 217 ASP A N 1
ATOM 1687 C CA . ASP A 1 217 ? -24.596 20.150 -1.676 1.00 94.50 217 ASP A CA 1
ATOM 1688 C C . ASP A 1 217 ? -26.079 20.130 -1.236 1.00 94.50 217 ASP A C 1
ATOM 1690 O O . ASP A 1 217 ? -26.463 19.922 -0.077 1.00 94.50 217 ASP A O 1
ATOM 1694 N N . ALA A 1 218 ? -26.967 20.467 -2.179 1.00 95.44 218 ALA A N 1
ATOM 1695 C CA . ALA A 1 218 ? -28.389 20.582 -1.914 1.00 95.44 218 ALA A CA 1
ATOM 1696 C C . ALA A 1 218 ? -28.973 19.199 -1.574 1.00 95.44 218 ALA A C 1
ATOM 1698 O O . ALA A 1 218 ? -28.643 18.218 -2.246 1.00 95.44 218 ALA A O 1
ATOM 1699 N N . PRO A 1 219 ? -29.852 19.085 -0.556 1.00 94.50 219 PRO A N 1
ATOM 1700 C CA . PRO A 1 219 ? -30.664 20.150 0.049 1.00 94.50 219 PRO A CA 1
ATOM 1701 C C . PRO A 1 219 ? -30.081 20.862 1.288 1.00 94.50 219 PRO A C 1
ATOM 1703 O O . PRO A 1 219 ? -30.826 21.570 1.968 1.00 94.50 219 PRO A O 1
ATOM 1706 N N . PHE A 1 220 ? -28.803 20.684 1.630 1.00 90.44 220 PHE A N 1
ATOM 1707 C CA . PHE A 1 220 ? -28.296 21.042 2.961 1.00 90.44 220 PHE A CA 1
ATOM 1708 C C . PHE A 1 220 ? -27.692 22.449 3.065 1.00 90.44 220 PHE A C 1
ATOM 1710 O O . PHE A 1 220 ? -28.146 23.247 3.887 1.00 90.44 220 PHE A O 1
ATOM 1717 N N . MET A 1 221 ? -26.677 22.773 2.258 1.00 89.19 221 MET A N 1
ATOM 1718 C CA . MET A 1 221 ? -25.803 23.940 2.478 1.00 89.19 221 MET A CA 1
ATOM 1719 C C . MET A 1 221 ? -26.387 25.261 1.948 1.00 89.19 221 MET A C 1
ATOM 1721 O O . MET A 1 221 ? -25.782 25.934 1.116 1.00 89.19 221 MET A O 1
ATOM 1725 N N . HIS A 1 222 ? -27.568 25.658 2.435 1.00 91.75 222 HIS A N 1
ATOM 1726 C CA . HIS A 1 222 ? -28.227 26.894 2.000 1.00 91.75 222 HIS A CA 1
ATOM 1727 C C . HIS A 1 222 ? -27.352 28.137 2.305 1.00 91.75 222 HIS A C 1
ATOM 1729 O O . HIS A 1 222 ? -27.051 28.375 3.481 1.00 91.75 222 HIS A O 1
ATOM 1735 N N . PRO A 1 223 ? -27.004 28.981 1.308 1.00 86.25 223 PRO A N 1
ATOM 1736 C CA . PRO A 1 223 ? -26.065 30.102 1.468 1.00 86.25 223 PRO A CA 1
ATOM 1737 C C . PRO A 1 223 ? -26.395 31.079 2.611 1.00 86.25 223 PRO A C 1
ATOM 1739 O O . PRO A 1 223 ? -25.518 31.519 3.347 1.00 86.25 223 PRO A O 1
ATOM 1742 N N . THR A 1 224 ? -27.679 31.377 2.817 1.00 79.31 224 THR A N 1
ATOM 1743 C CA . THR A 1 224 ? -28.145 32.341 3.832 1.00 79.31 224 THR A CA 1
ATOM 1744 C C . THR A 1 224 ? -28.476 31.747 5.209 1.00 79.31 224 THR A C 1
ATOM 1746 O O . THR A 1 224 ? -29.032 32.452 6.045 1.00 79.31 224 THR A O 1
ATOM 1749 N N . GLN A 1 225 ? -28.189 30.461 5.468 1.00 67.62 225 GLN A N 1
ATOM 1750 C CA . GLN A 1 225 ? -28.637 29.752 6.688 1.00 67.62 225 GLN A CA 1
ATOM 1751 C C . GLN A 1 225 ? -30.155 29.842 6.954 1.00 67.62 225 GLN A C 1
ATOM 1753 O O . GLN A 1 225 ? -30.606 29.728 8.098 1.00 67.62 225 GLN A O 1
ATOM 1758 N N . SER A 1 226 ? -30.964 30.064 5.914 1.00 70.31 226 SER A N 1
ATOM 1759 C CA . SER A 1 226 ? -32.416 30.095 6.056 1.00 70.31 226 SER A CA 1
ATOM 1760 C C . SER A 1 226 ? -32.942 28.712 6.477 1.00 70.31 226 SER A C 1
ATOM 1762 O O . SER A 1 226 ? -32.302 27.685 6.256 1.00 70.31 226 SER A O 1
ATOM 1764 N N . ARG A 1 227 ? -34.149 28.655 7.057 1.00 73.75 227 ARG A N 1
ATOM 1765 C CA . ARG A 1 227 ? -34.852 27.373 7.282 1.00 73.75 227 ARG A CA 1
ATOM 1766 C C . ARG A 1 227 ? -35.320 26.713 5.974 1.00 73.75 227 ARG A C 1
ATOM 1768 O O . ARG A 1 227 ? -35.956 25.663 6.026 1.00 73.75 227 ARG A O 1
ATOM 1775 N N . GLN A 1 228 ? -35.074 27.338 4.820 1.00 81.62 228 GLN A N 1
ATOM 1776 C CA . GLN A 1 228 ? -35.422 26.779 3.521 1.00 81.62 228 GLN A CA 1
ATOM 1777 C C . GLN A 1 228 ? -34.366 25.752 3.111 1.00 81.62 228 GLN A C 1
ATOM 1779 O O . GLN A 1 228 ? -33.176 25.905 3.387 1.00 81.62 228 GLN A O 1
ATOM 1784 N N . ARG A 1 229 ? -34.809 24.689 2.438 1.00 91.50 229 ARG A N 1
ATOM 1785 C CA . ARG A 1 229 ? -33.891 23.707 1.857 1.00 91.50 229 ARG A CA 1
ATOM 1786 C C . ARG A 1 229 ? -33.063 24.367 0.752 1.00 91.50 229 ARG A C 1
ATOM 1788 O O . ARG A 1 229 ? -33.578 25.203 0.011 1.00 91.50 229 ARG A O 1
ATOM 1795 N N . CYS A 1 230 ? -31.802 23.975 0.620 1.00 94.81 230 CYS A N 1
ATOM 1796 C CA . CYS A 1 230 ? -30.981 24.411 -0.504 1.00 94.81 230 CYS A CA 1
ATOM 1797 C C . CYS A 1 230 ? -31.504 23.789 -1.816 1.00 94.81 230 CYS A C 1
ATOM 1799 O O . CYS A 1 230 ? -32.001 22.664 -1.809 1.00 94.81 230 CYS A O 1
ATOM 1801 N N . GLU A 1 231 ? -31.393 24.499 -2.936 1.00 96.06 231 GLU A N 1
ATOM 1802 C CA . GLU A 1 231 ? -31.709 24.017 -4.282 1.00 96.06 231 GLU A CA 1
ATOM 1803 C C . GLU A 1 231 ? -30.539 24.348 -5.221 1.00 96.06 231 GLU A C 1
ATOM 1805 O O . GLU A 1 231 ? -29.822 25.313 -4.953 1.00 96.06 231 GLU A O 1
ATOM 1810 N N . PRO A 1 232 ? -30.354 23.622 -6.341 1.00 97.00 232 PRO A N 1
ATOM 1811 C CA . PRO A 1 232 ? -29.174 23.799 -7.194 1.00 97.00 232 PRO A CA 1
ATOM 1812 C C . PRO A 1 232 ? -29.024 25.211 -7.781 1.00 97.00 232 PRO A C 1
ATOM 1814 O O . PRO A 1 232 ? -27.919 25.655 -8.059 1.00 97.00 232 PRO A O 1
ATOM 1817 N N . HIS A 1 233 ? -30.123 25.956 -7.950 1.00 95.06 233 HIS A N 1
ATOM 1818 C CA . HIS A 1 233 ? -30.064 27.333 -8.454 1.00 95.06 233 HIS A CA 1
ATOM 1819 C C . HIS A 1 233 ? -29.417 28.318 -7.457 1.00 95.06 233 HIS A C 1
ATOM 1821 O O . HIS A 1 233 ? -28.845 29.324 -7.868 1.00 95.06 233 HIS A O 1
ATOM 1827 N N . HIS A 1 234 ? -29.370 27.983 -6.159 1.00 95.69 234 HIS A N 1
ATOM 1828 C CA . HIS A 1 234 ? -28.662 28.782 -5.150 1.00 95.69 234 HIS A CA 1
ATOM 1829 C C . HIS A 1 234 ? -27.133 28.796 -5.336 1.00 95.69 234 HIS A C 1
ATOM 1831 O O . HIS A 1 234 ? -26.437 29.516 -4.616 1.00 95.69 234 HIS A O 1
ATOM 1837 N N . ILE A 1 235 ? -26.593 28.035 -6.297 1.00 96.50 235 ILE A N 1
ATOM 1838 C CA . ILE A 1 235 ? -25.172 28.066 -6.657 1.00 96.50 235 ILE A CA 1
ATOM 1839 C C . ILE A 1 235 ? -24.696 29.467 -7.062 1.00 96.50 235 ILE A C 1
ATOM 1841 O O . ILE A 1 235 ? -23.535 29.807 -6.843 1.00 96.50 235 ILE A O 1
ATOM 1845 N N . HIS A 1 236 ? -25.592 30.318 -7.579 1.00 95.56 236 HIS A N 1
ATOM 1846 C CA . HIS A 1 236 ? -25.262 31.703 -7.931 1.00 95.56 236 HIS A CA 1
ATOM 1847 C C . HIS A 1 236 ? -24.813 32.521 -6.724 1.00 95.56 236 HIS A C 1
ATOM 1849 O O . HIS A 1 236 ? -23.838 33.255 -6.829 1.00 95.56 236 HIS A O 1
ATOM 1855 N N . SER A 1 237 ? -25.415 32.319 -5.549 1.00 94.38 237 SER A N 1
ATOM 1856 C CA . SER A 1 237 ? -24.965 32.986 -4.321 1.00 94.38 237 SER A CA 1
ATOM 1857 C C . SER A 1 237 ? -23.585 32.501 -3.863 1.00 94.38 237 SER A C 1
ATOM 1859 O O . SER A 1 237 ? -22.829 33.261 -3.258 1.00 94.38 237 SER A O 1
ATOM 1861 N N . VAL A 1 238 ? -23.229 31.243 -4.158 1.00 95.69 238 VAL A N 1
ATOM 1862 C CA . VAL A 1 238 ? -21.875 30.715 -3.914 1.00 95.69 238 VAL A CA 1
ATOM 1863 C C . VAL A 1 238 ? -20.876 31.440 -4.815 1.00 95.69 238 VAL A C 1
ATOM 1865 O O . VAL A 1 238 ? -19.860 31.935 -4.332 1.00 95.69 238 VAL A O 1
ATOM 1868 N N . ILE A 1 239 ? -21.199 31.571 -6.104 1.00 97.12 239 ILE A N 1
ATOM 1869 C CA . ILE A 1 239 ? -20.383 32.283 -7.097 1.00 97.12 239 ILE A CA 1
ATOM 1870 C C . ILE A 1 239 ? -20.205 33.756 -6.720 1.00 97.12 239 ILE A C 1
ATOM 1872 O O . ILE A 1 239 ? -19.078 34.245 -6.733 1.00 97.12 239 ILE A O 1
ATOM 1876 N N . GLU A 1 240 ? -21.283 34.450 -6.354 1.00 96.38 240 GLU A N 1
ATOM 1877 C CA . GLU A 1 240 ? -21.244 35.851 -5.919 1.00 96.38 240 GLU A CA 1
ATOM 1878 C C . GLU A 1 240 ? -20.349 36.022 -4.686 1.00 96.38 240 GLU A C 1
ATOM 1880 O O . GLU A 1 240 ? -19.463 36.874 -4.678 1.00 96.38 240 GLU A O 1
ATOM 1885 N N . THR A 1 241 ? -20.480 35.136 -3.694 1.00 95.25 241 THR A N 1
ATOM 1886 C CA . THR A 1 241 ? -19.637 35.181 -2.489 1.00 95.25 241 THR A CA 1
ATOM 1887 C C . THR A 1 241 ? -18.154 34.974 -2.821 1.00 95.25 241 THR A C 1
ATOM 1889 O O . THR A 1 241 ? -17.287 35.649 -2.263 1.00 95.25 241 THR A O 1
ATOM 1892 N N . ILE A 1 242 ? -17.832 34.046 -3.728 1.00 96.56 242 ILE A N 1
ATOM 1893 C CA . ILE A 1 242 ? -16.452 33.817 -4.186 1.00 96.56 242 ILE A CA 1
ATOM 1894 C C . ILE A 1 242 ? -15.926 35.050 -4.919 1.00 96.56 242 ILE A C 1
ATOM 1896 O O . ILE A 1 242 ? -14.811 35.488 -4.642 1.00 96.56 242 ILE A O 1
ATOM 1900 N N . ALA A 1 243 ? -16.722 35.611 -5.828 1.00 96.62 243 ALA A N 1
ATOM 1901 C CA . ALA A 1 243 ? -16.372 36.781 -6.625 1.00 96.62 243 ALA A CA 1
ATOM 1902 C C . ALA A 1 243 ? -16.033 37.986 -5.736 1.00 96.62 243 ALA A C 1
ATOM 1904 O O . ALA A 1 243 ? -14.989 38.615 -5.918 1.00 96.62 243 ALA A O 1
ATOM 1905 N N . GLU A 1 244 ? -16.845 38.237 -4.707 1.00 95.69 244 GLU A N 1
ATOM 1906 C CA . GLU A 1 244 ? -16.581 39.253 -3.685 1.00 95.69 244 GLU A CA 1
ATOM 1907 C C . GLU A 1 244 ? -15.270 38.988 -2.929 1.00 95.69 244 GLU A C 1
ATOM 1909 O O . GLU A 1 244 ? -14.447 39.893 -2.769 1.00 95.69 244 GLU A O 1
ATOM 1914 N N . CYS A 1 245 ? -15.038 37.743 -2.494 1.00 94.69 245 CYS A N 1
ATOM 1915 C CA . CYS A 1 245 ? -13.834 37.375 -1.745 1.00 94.69 245 CYS A CA 1
ATOM 1916 C C . CYS A 1 245 ? -12.553 37.481 -2.591 1.00 94.69 245 CYS A C 1
ATOM 1918 O O . CYS A 1 245 ? -11.511 37.889 -2.077 1.00 94.69 245 CYS A O 1
ATOM 1920 N N . MET A 1 246 ? -12.617 37.116 -3.874 1.00 95.06 246 MET A N 1
ATOM 1921 C CA . MET A 1 246 ? -11.481 37.132 -4.805 1.00 95.06 246 MET A CA 1
ATOM 1922 C C . MET A 1 246 ? -11.303 38.479 -5.520 1.00 95.06 246 MET A C 1
ATOM 1924 O O . MET A 1 246 ? -10.260 38.698 -6.131 1.00 95.06 246 MET A O 1
ATOM 1928 N N . ARG A 1 247 ? -12.287 39.386 -5.424 1.00 95.31 247 ARG A N 1
ATOM 1929 C CA . ARG A 1 247 ? -12.342 40.679 -6.130 1.00 95.31 247 ARG A CA 1
ATOM 1930 C C . ARG A 1 247 ? -12.252 40.537 -7.653 1.00 95.31 247 ARG A C 1
ATOM 1932 O O . ARG A 1 247 ? -11.554 41.302 -8.314 1.00 95.31 247 ARG A O 1
ATOM 1939 N N . VAL A 1 248 ? -12.982 39.569 -8.196 1.00 95.19 248 VAL A N 1
ATOM 1940 C CA . VAL A 1 248 ? -13.127 39.334 -9.643 1.00 95.19 248 VAL A CA 1
ATOM 1941 C C . VAL A 1 248 ? -14.611 39.343 -10.024 1.00 95.19 248 VAL A C 1
ATOM 1943 O O . VAL A 1 248 ? -15.455 39.140 -9.151 1.00 95.19 248 VAL A O 1
ATOM 1946 N N . PRO A 1 249 ? -14.982 39.572 -11.295 1.00 96.88 249 PRO A N 1
ATOM 1947 C CA . PRO A 1 249 ? -16.377 39.494 -11.723 1.00 96.88 249 PRO A CA 1
ATOM 1948 C C . PRO A 1 249 ? -16.985 38.100 -11.499 1.00 96.88 249 PRO A C 1
ATOM 1950 O O . PRO A 1 249 ? -16.346 37.080 -11.757 1.00 96.88 249 PRO A O 1
ATOM 1953 N N . ALA A 1 250 ? -18.257 38.036 -11.097 1.00 96.75 250 ALA A N 1
ATOM 1954 C CA . ALA A 1 250 ? -18.968 36.767 -10.897 1.00 96.75 250 ALA A CA 1
ATOM 1955 C C . ALA A 1 250 ? -19.020 35.895 -12.169 1.00 96.75 250 ALA A C 1
ATOM 1957 O O . ALA A 1 250 ? -18.946 34.670 -12.089 1.00 96.75 250 ALA A O 1
ATOM 1958 N N . GLU A 1 251 ? -19.068 36.523 -13.347 1.00 96.38 251 GLU A N 1
ATOM 1959 C CA . GLU A 1 251 ? -18.993 35.843 -14.647 1.00 96.38 251 GLU A CA 1
ATOM 1960 C C . GLU A 1 251 ? -17.653 35.123 -14.867 1.00 96.38 251 GLU A C 1
ATOM 1962 O O . GLU A 1 251 ? -17.610 34.051 -15.473 1.00 96.38 251 GLU A O 1
ATOM 1967 N N . GLU A 1 252 ? -16.554 35.670 -14.339 1.00 95.69 252 GLU A N 1
ATOM 1968 C CA . GLU A 1 252 ? -15.232 35.049 -14.425 1.00 95.69 252 GLU A CA 1
ATOM 1969 C C . GLU A 1 252 ? -15.168 33.784 -13.562 1.00 95.69 252 GLU A C 1
ATOM 1971 O O . GLU A 1 252 ? -14.705 32.740 -14.029 1.00 95.69 252 GLU A O 1
ATOM 1976 N N . VAL A 1 253 ? -15.710 33.842 -12.340 1.00 97.38 253 VAL A N 1
ATOM 1977 C CA . VAL A 1 253 ? -15.817 32.682 -11.438 1.00 97.38 253 VAL A CA 1
ATOM 1978 C C . VAL A 1 253 ? -16.687 31.591 -12.060 1.00 97.38 253 VAL A C 1
ATOM 1980 O O . VAL A 1 253 ? -16.278 30.428 -12.101 1.00 97.38 253 VAL A O 1
ATOM 1983 N N . ALA A 1 254 ? -17.861 31.949 -12.585 1.00 97.50 254 ALA A N 1
ATOM 1984 C CA . ALA A 1 254 ? -18.759 31.010 -13.254 1.00 97.50 254 ALA A CA 1
ATOM 1985 C C . ALA A 1 254 ? -18.092 30.351 -14.473 1.00 97.50 254 ALA A C 1
ATOM 1987 O O . ALA A 1 254 ? -18.112 29.129 -14.618 1.00 97.50 254 ALA A O 1
ATOM 1988 N N . SER A 1 255 ? -17.421 31.140 -15.318 1.00 96.69 255 SER A N 1
ATOM 1989 C CA . SER A 1 255 ? -16.696 30.640 -16.490 1.00 96.69 255 SER A CA 1
ATOM 1990 C C . SER A 1 255 ? -15.521 29.728 -16.112 1.00 96.69 255 SER A C 1
ATOM 1992 O O . SER A 1 255 ? -15.337 28.661 -16.705 1.00 96.69 255 SER A O 1
ATOM 1994 N N . ALA A 1 256 ? -14.717 30.105 -15.111 1.00 96.94 256 ALA A N 1
ATOM 1995 C CA . ALA A 1 256 ? -13.584 29.309 -14.642 1.00 96.94 256 ALA A CA 1
ATOM 1996 C C . ALA A 1 256 ? -14.034 27.974 -14.032 1.00 96.94 256 ALA A C 1
ATOM 1998 O O . ALA A 1 256 ? -13.550 26.918 -14.439 1.00 96.94 256 ALA A O 1
ATOM 1999 N N . THR A 1 257 ? -15.006 28.007 -13.121 1.00 98.00 257 THR A N 1
ATOM 2000 C CA . THR A 1 257 ? -15.522 26.807 -12.444 1.00 98.00 257 THR A CA 1
ATOM 2001 C C . THR A 1 257 ? -16.237 25.865 -13.414 1.00 98.00 257 THR A C 1
ATOM 2003 O O . THR A 1 257 ? -15.992 24.659 -13.369 1.00 98.00 257 THR A O 1
ATOM 2006 N N . LYS A 1 258 ? -17.014 26.392 -14.376 1.00 97.56 258 LYS A N 1
ATOM 2007 C CA . LYS A 1 258 ? -17.592 25.602 -15.479 1.00 97.56 258 LYS A CA 1
ATOM 2008 C C . LYS A 1 258 ? -16.506 24.901 -16.297 1.00 97.56 258 LYS A C 1
ATOM 2010 O O . LYS A 1 258 ? -16.604 23.696 -16.525 1.00 97.56 258 LYS A O 1
ATOM 2015 N N . ARG A 1 259 ? -15.456 25.618 -16.724 1.00 97.56 259 ARG A N 1
ATOM 2016 C CA . ARG A 1 259 ? -14.338 25.022 -17.485 1.00 97.56 259 ARG A CA 1
ATOM 2017 C C . ARG A 1 259 ? -13.616 23.936 -16.691 1.00 97.56 259 ARG A C 1
ATOM 2019 O O . ARG A 1 259 ? -13.297 22.889 -17.251 1.00 97.56 259 ARG A O 1
ATOM 2026 N N . ASN A 1 260 ? -13.385 24.162 -15.399 1.00 98.00 260 ASN A N 1
ATOM 2027 C CA . ASN A 1 260 ? -12.751 23.179 -14.525 1.00 98.00 260 ASN A CA 1
ATOM 2028 C C . ASN A 1 260 ? -13.606 21.915 -14.392 1.00 98.00 260 ASN A C 1
ATOM 2030 O O . ASN A 1 260 ? -13.077 20.821 -14.567 1.00 98.00 260 ASN A O 1
ATOM 2034 N N . ALA A 1 261 ? -14.915 22.055 -14.157 1.00 98.19 261 ALA A N 1
ATOM 2035 C CA . ALA A 1 261 ? -15.840 20.927 -14.065 1.00 98.19 261 ALA A CA 1
ATOM 2036 C C . ALA A 1 261 ? -15.911 20.127 -15.379 1.00 98.19 261 ALA A C 1
ATOM 2038 O O . ALA A 1 261 ? -15.842 18.901 -15.346 1.00 98.19 261 ALA A O 1
ATOM 2039 N N . ILE A 1 262 ? -15.964 20.798 -16.538 1.00 97.25 262 ILE A N 1
ATOM 2040 C CA . ILE A 1 262 ? -15.943 20.123 -17.849 1.00 97.25 262 ILE A CA 1
ATOM 2041 C C . ILE A 1 262 ? -14.670 19.293 -18.017 1.00 97.25 262 ILE A C 1
ATOM 2043 O O . ILE A 1 262 ? -14.755 18.122 -18.381 1.00 97.25 262 ILE A O 1
ATOM 2047 N N . ARG A 1 263 ? -13.506 19.882 -17.714 1.00 96.25 263 ARG A N 1
ATOM 2048 C CA . ARG A 1 263 ? -12.205 19.211 -17.825 1.00 96.25 263 ARG A CA 1
ATOM 2049 C C . ARG A 1 263 ? -12.074 18.038 -16.854 1.00 96.25 263 ARG A C 1
ATOM 2051 O O . ARG A 1 263 ? -11.557 16.995 -17.231 1.00 96.25 263 ARG A O 1
ATOM 2058 N N . PHE A 1 264 ? -12.509 18.217 -15.610 1.00 97.69 264 PHE A N 1
ATOM 2059 C CA . PHE A 1 264 ? -12.361 17.217 -14.556 1.00 97.69 264 PHE A CA 1
ATOM 2060 C C . PHE A 1 264 ? -13.263 16.004 -14.776 1.00 97.69 264 PHE A C 1
ATOM 2062 O O . PHE A 1 264 ? -12.784 14.878 -14.750 1.00 97.69 264 PHE A O 1
ATOM 2069 N N . PHE A 1 265 ? -14.552 16.232 -15.038 1.00 97.19 265 PHE A N 1
ATOM 2070 C CA . PHE A 1 265 ? -15.554 15.175 -15.203 1.00 97.19 265 PHE A CA 1
ATOM 2071 C C . PHE A 1 265 ? -15.697 14.688 -16.654 1.00 97.19 265 PHE A C 1
ATOM 2073 O O . PHE A 1 265 ? -16.582 13.886 -16.942 1.00 97.19 265 PHE A O 1
ATOM 2080 N N . ASN A 1 266 ? -14.853 15.180 -17.568 1.00 94.06 266 ASN A N 1
ATOM 2081 C CA . ASN A 1 266 ? -14.892 14.874 -18.998 1.00 94.06 266 ASN A CA 1
ATOM 2082 C C . ASN A 1 266 ? -16.293 15.081 -19.618 1.00 94.06 266 ASN A C 1
ATOM 2084 O O . ASN A 1 266 ? -16.872 14.180 -20.225 1.00 94.06 266 ASN A O 1
ATOM 2088 N N . LEU A 1 267 ? -16.872 16.271 -19.420 1.00 92.19 267 LEU A N 1
ATOM 2089 C CA . LEU A 1 267 ? -18.264 16.571 -19.800 1.00 92.19 267 LEU A CA 1
ATOM 2090 C C . LEU A 1 267 ? -18.425 17.115 -21.226 1.00 92.19 267 LEU A C 1
ATOM 2092 O O . LEU A 1 267 ? -19.513 17.597 -21.556 1.00 92.19 267 LEU A O 1
ATOM 2096 N N . GLU A 1 268 ? -17.386 17.064 -22.062 1.00 82.62 268 GLU A N 1
ATOM 2097 C CA . GLU A 1 268 ? -17.453 17.550 -23.444 1.00 82.62 268 GLU A CA 1
ATOM 2098 C C . GLU A 1 268 ? -18.625 16.893 -24.198 1.00 82.62 268 GLU A C 1
ATOM 2100 O O . GLU A 1 268 ? -18.930 15.709 -24.028 1.00 82.62 268 GLU A O 1
ATOM 2105 N N . SER A 1 269 ? -19.372 17.696 -24.960 1.00 48.62 269 SER A N 1
ATOM 2106 C CA . SER A 1 269 ? -20.553 17.227 -25.691 1.00 48.62 269 SER A CA 1
ATOM 2107 C C . SER A 1 269 ? -20.148 16.164 -26.721 1.00 48.62 269 SER A C 1
ATOM 2109 O O . SER A 1 269 ? -19.150 16.372 -27.409 1.00 48.62 269 SER A O 1
ATOM 2111 N N . PRO A 1 270 ? -20.909 15.066 -26.896 1.00 38.91 270 PRO A N 1
ATOM 2112 C CA . PRO A 1 270 ? -20.613 14.090 -27.937 1.00 38.91 270 PRO A CA 1
ATOM 2113 C C . PRO A 1 270 ? -20.733 14.756 -29.313 1.00 38.91 270 PRO A C 1
ATOM 2115 O O . PRO A 1 270 ? -21.830 15.094 -29.759 1.00 38.91 270 PRO A O 1
ATOM 2118 N N . SER A 1 271 ? -19.599 14.967 -29.976 1.00 29.02 271 SER A N 1
ATOM 2119 C CA . SER A 1 271 ? -19.544 15.234 -31.406 1.00 29.02 271 SER A CA 1
ATOM 2120 C C . SER A 1 271 ? -19.736 13.918 -32.169 1.00 29.02 271 SER A C 1
ATOM 2122 O O . SER A 1 271 ? -19.231 12.861 -31.797 1.00 29.02 271 SER A O 1
ATOM 2124 N N . THR A 1 272 ? -20.553 14.000 -33.213 1.00 25.36 272 THR A N 1
ATOM 2125 C CA . THR A 1 272 ? -20.955 12.965 -34.173 1.00 25.36 272 THR A CA 1
ATOM 2126 C C . THR A 1 272 ? -19.802 12.036 -34.603 1.00 25.36 272 THR A C 1
ATOM 2128 O O . THR A 1 272 ? -18.699 12.527 -34.849 1.00 25.36 272 THR A O 1
ATOM 2131 N N . PRO A 1 273 ? -20.028 10.712 -34.752 1.00 29.78 273 PRO A N 1
ATOM 2132 C CA . PRO A 1 273 ? -18.977 9.766 -35.120 1.00 29.78 273 PRO A CA 1
ATOM 2133 C C . PRO A 1 273 ? -18.481 10.028 -36.545 1.00 29.78 273 PRO A C 1
ATOM 2135 O O . PRO A 1 273 ? -19.276 10.045 -37.485 1.00 29.78 273 PRO A O 1
ATOM 2138 N N . SER A 1 274 ? -17.166 10.182 -36.710 1.00 25.45 274 SER A N 1
ATOM 2139 C CA . SER A 1 274 ? -16.521 10.206 -38.021 1.00 25.45 274 SER A CA 1
ATOM 2140 C C . SER A 1 274 ? -15.577 9.015 -38.168 1.00 25.45 274 SER A C 1
ATOM 2142 O O . SER A 1 274 ? -14.636 8.854 -37.398 1.00 25.45 274 SER A O 1
ATOM 2144 N N . ALA A 1 275 ? -15.928 8.187 -39.152 1.00 25.77 275 ALA A N 1
ATOM 2145 C CA . ALA A 1 275 ? -15.123 7.300 -39.985 1.00 25.77 275 ALA A CA 1
ATOM 2146 C C . ALA A 1 275 ? -13.938 6.523 -39.370 1.00 25.77 275 ALA A C 1
ATOM 2148 O O . ALA A 1 275 ? -12.864 7.041 -39.081 1.00 25.77 275 ALA A O 1
ATOM 2149 N N . ILE A 1 276 ? -14.147 5.207 -39.349 1.00 28.03 276 ILE A N 1
ATOM 2150 C CA . ILE A 1 276 ? -13.157 4.128 -39.340 1.00 28.03 276 ILE A CA 1
ATOM 2151 C C . ILE A 1 276 ? -12.052 4.393 -40.377 1.00 28.03 276 ILE A C 1
ATOM 2153 O O . ILE A 1 276 ? -12.349 4.662 -41.540 1.00 28.03 276 ILE A O 1
ATOM 2157 N N . SER A 1 277 ? -10.791 4.196 -39.988 1.00 23.50 277 SER A N 1
ATOM 2158 C CA . SER A 1 277 ? -9.724 3.813 -40.919 1.00 23.50 277 SER A CA 1
ATOM 2159 C C . SER A 1 277 ? -9.049 2.542 -40.403 1.00 23.50 277 SER A C 1
ATOM 2161 O O . SER A 1 277 ? -8.483 2.497 -39.314 1.00 23.50 277 SER A O 1
ATOM 2163 N N . HIS A 1 278 ? -9.220 1.475 -41.181 1.00 25.38 278 HIS A N 1
ATOM 2164 C CA . HIS A 1 278 ? -8.492 0.219 -41.079 1.00 25.38 278 HIS A CA 1
ATOM 2165 C C . HIS A 1 278 ? -7.119 0.395 -41.732 1.00 25.38 278 HIS A C 1
ATOM 2167 O O . HIS A 1 278 ? -7.057 0.841 -42.875 1.00 25.38 278 HIS A O 1
ATOM 2173 N N . GLU A 1 279 ? -6.056 -0.059 -41.071 1.00 22.94 279 GLU A N 1
ATOM 2174 C CA . GLU A 1 279 ? -4.817 -0.453 -41.749 1.00 22.94 279 GLU A CA 1
ATOM 2175 C C . GLU A 1 279 ? -4.514 -1.938 -41.488 1.00 22.94 279 GLU A C 1
ATOM 2177 O O . GLU A 1 279 ? -4.925 -2.478 -40.454 1.00 22.94 279 GLU A O 1
ATOM 2182 N N . PRO A 1 280 ? -3.885 -2.638 -42.450 1.00 24.38 280 PRO A N 1
ATOM 2183 C CA . PRO A 1 280 ? -4.001 -4.082 -42.587 1.00 24.38 280 PRO A CA 1
ATOM 2184 C C . PRO A 1 280 ? -2.879 -4.842 -41.874 1.00 24.38 280 PRO A C 1
ATOM 2186 O O . PRO A 1 280 ? -1.719 -4.437 -41.859 1.00 24.38 280 PRO A O 1
ATOM 2189 N N . MET A 1 281 ? -3.239 -6.019 -41.360 1.00 25.80 281 MET A N 1
ATOM 2190 C CA . MET A 1 281 ? -2.305 -7.063 -40.945 1.00 25.80 281 MET A CA 1
ATOM 2191 C C . MET A 1 281 ? -1.494 -7.589 -42.136 1.00 25.80 281 MET A C 1
ATOM 2193 O O . MET A 1 281 ? -2.067 -7.966 -43.158 1.00 25.80 281 MET A O 1
ATOM 2197 N N . ALA A 1 282 ? -0.182 -7.730 -41.951 1.00 24.70 282 ALA A N 1
ATOM 2198 C CA . ALA A 1 282 ? 0.666 -8.578 -42.781 1.00 24.70 282 ALA A CA 1
ATOM 2199 C C . ALA A 1 282 ? 1.017 -9.867 -42.016 1.00 24.70 282 ALA A C 1
ATOM 2201 O O . ALA A 1 282 ? 1.434 -9.825 -40.857 1.00 24.70 282 ALA A O 1
ATOM 2202 N N . SER A 1 283 ? 0.821 -11.010 -42.674 1.00 23.64 283 SER A N 1
ATOM 2203 C CA . SER A 1 283 ? 1.149 -12.359 -42.192 1.00 23.64 283 SER A CA 1
ATOM 2204 C C . SER A 1 283 ? 2.511 -12.854 -42.727 1.00 23.64 283 SER A C 1
ATOM 2206 O O . SER A 1 283 ? 3.046 -12.262 -43.663 1.00 23.64 283 SER A O 1
ATOM 2208 N N . PRO A 1 284 ? 3.088 -13.915 -42.121 1.00 36.81 284 PRO A N 1
ATOM 2209 C CA . PRO A 1 284 ? 4.534 -14.149 -42.042 1.00 36.81 284 PRO A CA 1
ATOM 2210 C C . PRO A 1 284 ? 5.052 -15.240 -42.997 1.00 36.81 284 PRO A C 1
ATOM 2212 O O . PRO A 1 284 ? 4.285 -16.098 -43.421 1.00 36.81 284 PRO A O 1
ATOM 2215 N N . ALA A 1 285 ? 6.371 -15.271 -43.235 1.00 22.91 285 ALA A N 1
ATOM 2216 C CA . ALA A 1 285 ? 7.154 -16.457 -43.639 1.00 22.91 285 ALA A CA 1
ATOM 2217 C C . ALA A 1 285 ? 8.671 -16.133 -43.653 1.00 22.91 285 ALA A C 1
ATOM 2219 O O . ALA A 1 285 ? 9.012 -14.961 -43.797 1.00 22.91 285 ALA A O 1
ATOM 2220 N N . PRO A 1 286 ? 9.595 -17.117 -43.693 1.00 30.58 286 PRO A N 1
ATOM 2221 C CA . PRO A 1 286 ? 9.715 -18.365 -42.938 1.00 30.58 286 PRO A CA 1
ATOM 2222 C C . PRO A 1 286 ? 11.056 -18.434 -42.151 1.00 30.58 286 PRO A C 1
ATOM 2224 O O . PRO A 1 286 ? 11.940 -17.595 -42.285 1.00 30.58 286 PRO A O 1
ATOM 2227 N N . GLN A 1 287 ? 11.172 -19.440 -41.285 1.00 32.97 287 GLN A N 1
ATOM 2228 C CA . GLN A 1 287 ? 12.238 -19.657 -40.294 1.00 32.97 287 GLN A CA 1
ATOM 2229 C C . GLN A 1 287 ? 13.607 -20.034 -40.888 1.00 32.97 287 GLN A C 1
ATOM 2231 O O . GLN A 1 287 ? 13.640 -20.818 -41.828 1.00 32.97 287 GLN A O 1
ATOM 2236 N N . THR A 1 288 ? 14.699 -19.653 -40.198 1.00 25.70 288 THR A N 1
ATOM 2237 C CA . THR A 1 288 ? 15.857 -20.539 -39.916 1.00 25.70 288 THR A CA 1
ATOM 2238 C C . THR A 1 288 ? 16.720 -20.032 -38.739 1.00 25.70 288 THR A C 1
ATOM 2240 O O . THR A 1 288 ? 17.324 -18.969 -38.812 1.00 25.70 288 THR A O 1
ATOM 2243 N N . THR A 1 289 ? 16.764 -20.850 -37.676 1.00 32.00 289 THR A N 1
ATOM 2244 C CA . THR A 1 289 ? 17.914 -21.196 -36.798 1.00 32.00 289 THR A CA 1
ATOM 2245 C C . THR A 1 289 ? 18.701 -20.118 -36.030 1.00 32.00 289 THR A C 1
ATOM 2247 O O . THR A 1 289 ? 19.730 -19.652 -36.500 1.00 32.00 289 THR A O 1
ATOM 2250 N N . THR A 1 290 ? 18.293 -19.856 -34.782 1.00 31.48 290 THR A N 1
ATOM 2251 C CA . THR A 1 290 ? 18.993 -20.113 -33.490 1.00 31.48 290 THR A CA 1
ATOM 2252 C C . THR A 1 290 ? 18.034 -19.633 -32.390 1.00 31.48 290 THR A C 1
ATOM 2254 O O . THR A 1 290 ? 17.507 -18.534 -32.494 1.00 31.48 290 THR A O 1
ATOM 2257 N N . ALA A 1 291 ? 17.671 -20.459 -31.400 1.00 31.27 291 ALA A N 1
ATOM 2258 C CA . ALA A 1 291 ? 16.592 -20.103 -30.465 1.00 31.27 291 ALA A CA 1
ATOM 2259 C C . ALA A 1 291 ? 16.981 -18.880 -29.599 1.00 31.27 291 ALA A C 1
ATOM 2261 O O . ALA A 1 291 ? 17.901 -19.000 -28.788 1.00 31.27 291 ALA A O 1
ATOM 2262 N N . PRO A 1 292 ? 16.307 -17.720 -29.732 1.00 40.38 292 PRO A N 1
ATOM 2263 C CA . PRO A 1 292 ? 16.607 -16.556 -28.914 1.00 40.38 292 PRO A CA 1
ATOM 2264 C C . PRO A 1 292 ? 15.977 -16.718 -27.528 1.00 40.38 292 PRO A C 1
ATOM 2266 O O . PRO A 1 292 ? 14.856 -17.218 -27.390 1.00 40.38 292 PRO A O 1
ATOM 2269 N N . THR A 1 293 ? 16.694 -16.280 -26.492 1.00 54.41 293 THR A N 1
ATOM 2270 C CA . THR A 1 293 ? 16.204 -16.171 -25.112 1.00 54.41 293 THR A CA 1
ATOM 2271 C C . THR A 1 293 ? 14.853 -15.455 -25.123 1.00 54.41 293 THR A C 1
ATOM 2273 O O . THR A 1 293 ? 14.776 -14.276 -25.469 1.00 54.41 293 THR A O 1
ATOM 2276 N N . ARG A 1 294 ? 13.770 -16.175 -24.800 1.00 75.94 294 ARG A N 1
ATOM 2277 C CA . ARG A 1 294 ? 12.407 -15.628 -24.821 1.00 75.94 294 ARG A CA 1
ATOM 2278 C C . ARG A 1 294 ? 12.337 -14.438 -23.866 1.00 75.94 294 ARG A C 1
ATOM 2280 O O . ARG A 1 294 ? 12.547 -14.603 -22.668 1.00 75.94 294 ARG A O 1
ATOM 2287 N N . LEU A 1 295 ? 12.046 -13.262 -24.414 1.00 89.12 295 LEU A N 1
ATOM 2288 C CA . LEU A 1 295 ? 11.853 -12.040 -23.645 1.00 89.12 295 LEU A CA 1
ATOM 2289 C C . LEU A 1 295 ? 10.702 -12.224 -22.643 1.00 89.12 295 LEU A C 1
ATOM 2291 O O . LEU A 1 295 ? 9.595 -12.612 -23.025 1.00 89.12 295 LEU A O 1
ATOM 2295 N N . VAL A 1 296 ? 10.964 -11.945 -21.367 1.00 93.81 296 VAL A N 1
ATOM 2296 C CA . VAL A 1 296 ? 9.967 -11.968 -20.292 1.00 93.81 296 VAL A CA 1
ATOM 2297 C C . VAL A 1 296 ? 9.558 -10.535 -19.965 1.00 93.81 296 VAL A C 1
ATOM 2299 O O . VAL A 1 296 ? 10.393 -9.706 -19.610 1.00 93.81 296 VAL A O 1
ATOM 2302 N N . HIS A 1 297 ? 8.261 -10.252 -20.061 1.00 93.31 297 HIS A N 1
ATOM 2303 C CA . HIS A 1 297 ? 7.689 -8.961 -19.687 1.00 93.31 297 HIS A CA 1
ATOM 2304 C C . HIS A 1 297 ? 7.154 -9.022 -18.262 1.00 93.31 297 HIS A C 1
ATOM 2306 O O . HIS A 1 297 ? 6.292 -9.843 -17.951 1.00 93.31 297 HIS A O 1
ATOM 2312 N N . VAL A 1 298 ? 7.648 -8.133 -17.410 1.00 94.12 298 VAL A N 1
ATOM 2313 C CA . VAL A 1 298 ? 7.246 -8.015 -16.013 1.00 94.12 298 VAL A CA 1
ATOM 2314 C C . VAL A 1 298 ? 6.570 -6.662 -15.816 1.00 94.12 298 VAL A C 1
ATOM 2316 O O . VAL A 1 298 ? 7.184 -5.610 -15.978 1.00 94.12 298 VAL A O 1
ATOM 2319 N N . ASP A 1 299 ? 5.299 -6.687 -15.429 1.00 87.75 299 ASP A N 1
ATOM 2320 C CA . ASP A 1 299 ? 4.567 -5.477 -15.068 1.00 87.75 299 ASP A CA 1
ATOM 2321 C C . ASP A 1 299 ? 4.940 -5.026 -13.647 1.00 87.75 299 ASP A C 1
ATOM 2323 O O . ASP A 1 299 ? 4.493 -5.600 -12.651 1.00 87.75 299 ASP A O 1
ATOM 2327 N N . GLY A 1 300 ? 5.765 -3.984 -13.565 1.00 82.88 300 GLY A N 1
ATOM 2328 C CA . GLY A 1 300 ? 6.222 -3.351 -12.331 1.00 82.88 300 GLY A CA 1
ATOM 2329 C C . GLY A 1 300 ? 5.160 -2.528 -11.596 1.00 82.88 300 GLY A C 1
ATOM 2330 O O . GLY A 1 300 ? 5.479 -1.953 -10.556 1.00 82.88 300 GLY A O 1
ATOM 2331 N N . SER A 1 301 ? 3.926 -2.452 -12.108 1.00 76.31 301 SER A N 1
ATOM 2332 C CA . SER A 1 301 ? 2.805 -1.757 -11.460 1.00 76.31 301 SER A CA 1
ATOM 2333 C C . SER A 1 301 ? 1.873 -2.673 -10.664 1.00 76.31 301 SER A C 1
ATOM 2335 O O . SER A 1 301 ? 1.039 -2.169 -9.913 1.00 76.31 301 SER A O 1
ATOM 2337 N N . LYS A 1 302 ? 2.021 -3.998 -10.794 1.00 76.06 302 LYS A N 1
ATOM 2338 C CA . LYS A 1 302 ? 1.167 -4.977 -10.107 1.00 76.06 302 LYS A CA 1
ATOM 2339 C C . LYS A 1 302 ? 1.311 -4.943 -8.585 1.00 76.06 302 LYS A C 1
ATOM 2341 O O . LYS A 1 302 ? 2.354 -4.560 -8.052 1.00 76.06 302 LYS A O 1
ATOM 2346 N N . PHE A 1 303 ? 0.265 -5.420 -7.905 1.00 86.56 303 PHE A N 1
ATOM 2347 C CA . PHE A 1 303 ? 0.118 -5.377 -6.445 1.00 86.56 303 PHE A CA 1
ATOM 2348 C C . PHE A 1 303 ? 0.285 -3.940 -5.951 1.00 86.56 303 PHE A C 1
ATOM 2350 O O . PHE A 1 303 ? -0.338 -3.028 -6.486 1.00 86.56 303 PHE A O 1
ATOM 2357 N N . GLU A 1 304 ? 1.186 -3.693 -5.008 1.00 74.62 304 GLU A N 1
ATOM 2358 C CA . GLU A 1 304 ? 1.454 -2.333 -4.546 1.00 74.62 304 GLU A CA 1
ATOM 2359 C C . GLU A 1 304 ? 2.278 -1.481 -5.527 1.00 74.62 304 GLU A C 1
ATOM 2361 O O . GLU A 1 304 ? 2.676 -0.366 -5.174 1.00 74.62 304 GLU A O 1
ATOM 2366 N N . GLY A 1 305 ? 2.662 -2.016 -6.693 1.00 62.56 305 GLY A N 1
ATOM 2367 C CA . GLY A 1 305 ? 3.415 -1.306 -7.733 1.00 62.56 305 GLY A CA 1
ATOM 2368 C C . GLY A 1 305 ? 4.740 -0.703 -7.258 1.00 62.56 305 GLY A C 1
ATOM 2369 O O . GLY A 1 305 ? 5.216 0.272 -7.828 1.00 62.56 305 GLY A O 1
ATOM 2370 N N . GLY A 1 306 ? 5.302 -1.222 -6.159 1.00 74.62 306 GLY A N 1
ATOM 2371 C CA . GLY A 1 306 ? 6.473 -0.689 -5.465 1.00 74.62 306 GLY A CA 1
ATOM 2372 C C . GLY A 1 306 ? 7.803 -0.921 -6.183 1.00 74.62 306 GLY A C 1
ATOM 2373 O O . GLY A 1 306 ? 7.875 -1.273 -7.354 1.00 74.62 306 GLY A O 1
ATOM 2374 N N . GLY A 1 307 ? 8.902 -0.762 -5.444 1.00 84.69 307 GLY A N 1
ATOM 2375 C CA . GLY A 1 307 ? 10.231 -1.152 -5.928 1.00 84.69 307 GLY A CA 1
ATOM 2376 C C . GLY A 1 307 ? 10.530 -2.654 -5.816 1.00 84.69 307 GLY A C 1
ATOM 2377 O O . GLY A 1 307 ? 11.543 -3.099 -6.340 1.00 84.69 307 GLY A O 1
ATOM 2378 N N . GLN A 1 308 ? 9.688 -3.434 -5.128 1.00 91.88 308 GLN A N 1
ATOM 2379 C CA . GLN A 1 308 ? 9.967 -4.840 -4.801 1.00 91.88 308 GLN A CA 1
ATOM 2380 C C . GLN A 1 308 ? 10.020 -5.737 -6.043 1.00 91.88 308 GLN A C 1
ATOM 2382 O O . GLN A 1 308 ? 10.956 -6.517 -6.177 1.00 91.88 308 GLN A O 1
ATOM 2387 N N . ILE A 1 309 ? 9.079 -5.577 -6.985 1.00 94.69 309 ILE A N 1
ATOM 2388 C CA . ILE A 1 309 ? 9.069 -6.343 -8.245 1.00 94.69 309 ILE A CA 1
ATOM 2389 C C . ILE A 1 309 ? 10.383 -6.137 -9.001 1.00 94.69 309 ILE A C 1
ATOM 2391 O O . ILE A 1 309 ? 10.998 -7.103 -9.434 1.00 94.69 309 ILE A O 1
ATOM 2395 N N . LEU A 1 310 ? 10.851 -4.890 -9.102 1.00 95.25 310 LEU A N 1
ATOM 2396 C CA . LEU A 1 310 ? 12.123 -4.573 -9.746 1.00 95.25 310 LEU A CA 1
ATOM 2397 C C . LEU A 1 310 ? 13.310 -5.224 -9.013 1.00 95.25 310 LEU A C 1
ATOM 2399 O O . LEU A 1 310 ? 14.160 -5.832 -9.660 1.00 95.25 310 LEU A O 1
ATOM 2403 N N . ARG A 1 311 ? 13.344 -5.126 -7.674 1.00 96.19 311 ARG A N 1
ATOM 2404 C CA . ARG A 1 311 ? 14.404 -5.704 -6.827 1.00 96.19 311 ARG A CA 1
ATOM 2405 C C . ARG A 1 311 ? 14.469 -7.226 -6.873 1.00 96.19 311 ARG A C 1
ATOM 2407 O O . ARG A 1 311 ? 15.529 -7.764 -6.611 1.00 96.19 311 ARG A O 1
ATOM 2414 N N . LEU A 1 312 ? 13.373 -7.908 -7.193 1.00 97.38 312 LEU A N 1
ATOM 2415 C CA . LEU A 1 312 ? 13.358 -9.361 -7.353 1.00 97.38 312 LEU A CA 1
ATOM 2416 C C . LEU A 1 312 ? 13.626 -9.771 -8.804 1.00 97.38 312 LEU A C 1
ATOM 2418 O O . LEU A 1 312 ? 14.451 -10.645 -9.053 1.00 97.38 312 LEU A O 1
ATOM 2422 N N . ALA A 1 313 ? 12.974 -9.119 -9.770 1.00 97.31 313 ALA A N 1
ATOM 2423 C CA . ALA A 1 313 ? 13.069 -9.484 -11.181 1.00 97.31 313 ALA A CA 1
ATOM 2424 C C . ALA A 1 313 ? 14.494 -9.357 -11.727 1.00 97.31 313 ALA A C 1
ATOM 2426 O O . ALA A 1 313 ? 14.955 -10.252 -12.427 1.00 97.31 313 ALA A O 1
ATOM 2427 N N . MET A 1 314 ? 15.184 -8.258 -11.413 1.00 97.06 314 MET A N 1
ATOM 2428 C CA . MET A 1 314 ? 16.492 -7.937 -11.993 1.00 97.06 314 MET A CA 1
ATOM 2429 C C . MET A 1 314 ? 17.617 -8.886 -11.547 1.00 97.06 314 MET A C 1
ATOM 2431 O O . MET A 1 314 ? 18.265 -9.457 -12.426 1.00 97.06 314 MET A O 1
ATOM 2435 N N . PRO A 1 315 ? 17.850 -9.146 -10.243 1.00 96.44 315 PRO A N 1
ATOM 2436 C CA . PRO A 1 315 ? 18.861 -10.126 -9.843 1.00 96.44 315 PRO A CA 1
ATOM 2437 C C . PRO A 1 315 ? 18.503 -11.550 -10.283 1.00 96.44 315 PRO A C 1
ATOM 2439 O O . PRO A 1 315 ? 19.393 -12.278 -10.711 1.00 96.44 315 PRO A O 1
ATOM 2442 N N . LEU A 1 316 ? 17.224 -11.949 -10.269 1.00 96.62 316 LEU A N 1
ATOM 2443 C CA . LEU A 1 316 ? 16.818 -13.264 -10.785 1.00 96.62 316 LEU A CA 1
ATOM 2444 C C . LEU A 1 316 ? 17.066 -13.391 -12.294 1.00 96.62 316 LEU A C 1
ATOM 2446 O O . LEU A 1 316 ? 17.524 -14.435 -12.754 1.00 96.62 316 LEU A O 1
ATOM 2450 N N . ALA A 1 317 ? 16.804 -12.334 -13.067 1.00 95.56 317 ALA A N 1
ATOM 2451 C CA . ALA A 1 317 ? 17.107 -12.289 -14.494 1.00 95.56 317 ALA A CA 1
ATOM 2452 C C . ALA A 1 317 ? 18.611 -12.428 -14.760 1.00 95.56 317 ALA A C 1
ATOM 2454 O O . ALA A 1 317 ? 19.003 -13.205 -15.632 1.00 95.56 317 ALA A O 1
ATOM 2455 N N . ALA A 1 318 ? 19.439 -11.730 -13.974 1.00 94.44 318 ALA A N 1
ATOM 2456 C CA . ALA A 1 318 ? 20.895 -11.817 -14.043 1.00 94.44 318 ALA A CA 1
ATOM 2457 C C . ALA A 1 318 ? 21.401 -13.232 -13.710 1.00 94.44 318 ALA A C 1
ATOM 2459 O O . ALA A 1 318 ? 22.178 -13.799 -14.475 1.00 94.44 318 ALA A O 1
ATOM 2460 N N . MET A 1 319 ? 20.925 -13.830 -12.609 1.00 91.75 319 MET A N 1
ATOM 2461 C CA . MET A 1 319 ? 21.286 -15.197 -12.201 1.00 91.75 319 MET A CA 1
ATOM 2462 C C . MET A 1 319 ? 20.907 -16.231 -13.258 1.00 91.75 319 MET A C 1
ATOM 2464 O O . MET A 1 319 ? 21.737 -17.028 -13.683 1.00 91.75 319 MET A O 1
ATOM 2468 N N . LEU A 1 320 ? 19.657 -16.191 -13.721 1.00 92.25 320 LEU A N 1
ATOM 2469 C CA . LEU A 1 320 ? 19.105 -17.194 -14.632 1.00 92.25 320 LEU A CA 1
ATOM 2470 C C . LEU A 1 320 ? 19.409 -16.912 -16.109 1.00 92.25 320 LEU A C 1
ATOM 2472 O O . LEU A 1 320 ? 18.895 -17.624 -16.973 1.00 92.25 320 LEU A O 1
ATOM 2476 N N . LYS A 1 321 ? 20.196 -15.868 -16.409 1.00 92.44 321 LYS A N 1
ATOM 2477 C CA . LYS A 1 321 ? 20.489 -15.387 -17.770 1.00 92.44 321 LYS A CA 1
ATOM 2478 C C . LYS A 1 321 ? 19.230 -15.238 -18.629 1.00 92.44 321 LYS A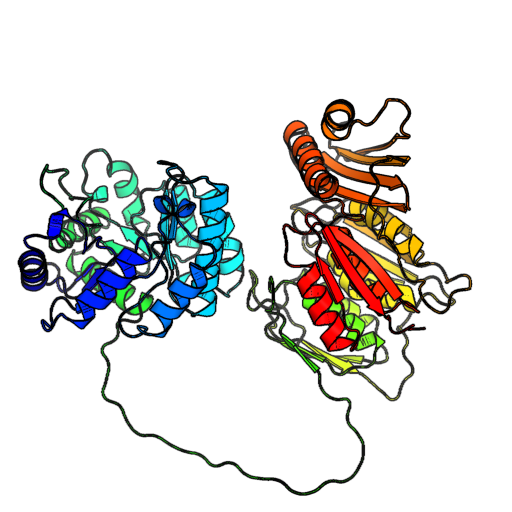 C 1
ATOM 2480 O O . LYS A 1 321 ? 19.171 -15.677 -19.778 1.00 92.44 321 LYS A O 1
ATOM 2485 N N . LYS A 1 322 ? 18.190 -14.624 -18.065 1.00 92.81 322 LYS A N 1
ATOM 2486 C CA . LYS A 1 322 ? 16.930 -14.373 -18.772 1.00 92.81 322 LYS A CA 1
ATOM 2487 C C . LYS A 1 322 ? 16.872 -12.942 -19.269 1.00 92.81 322 LYS A C 1
ATOM 2489 O O . LYS A 1 322 ? 17.194 -12.004 -18.550 1.00 92.81 322 LYS A O 1
ATOM 2494 N N . HIS A 1 323 ? 16.406 -12.789 -20.502 1.00 95.25 323 HIS A N 1
ATOM 2495 C CA . HIS A 1 323 ? 16.100 -11.483 -21.056 1.00 95.25 323 HIS A CA 1
ATOM 2496 C C . HIS A 1 323 ? 14.787 -10.987 -20.441 1.00 95.25 323 HIS A C 1
ATOM 2498 O O . HIS A 1 323 ? 13.731 -11.568 -20.696 1.00 95.25 323 HIS A O 1
ATOM 2504 N N . VAL A 1 324 ? 14.854 -9.948 -19.607 1.00 96.81 324 VAL A N 1
ATOM 2505 C CA . VAL A 1 324 ? 13.703 -9.444 -18.845 1.00 96.81 324 VAL A CA 1
ATOM 2506 C C . VAL A 1 324 ? 13.524 -7.950 -19.072 1.00 96.81 324 VAL A C 1
ATOM 2508 O O . VAL A 1 324 ? 14.472 -7.184 -18.942 1.00 96.81 324 VAL A O 1
ATOM 2511 N N . VAL A 1 325 ? 12.290 -7.528 -19.345 1.00 97.12 325 VAL A N 1
ATOM 2512 C CA . VAL A 1 325 ? 11.875 -6.120 -19.316 1.00 97.12 325 VAL A CA 1
ATOM 2513 C C . VAL A 1 325 ? 10.895 -5.939 -18.171 1.00 97.12 325 VAL A C 1
ATOM 2515 O O . VAL A 1 325 ? 9.807 -6.515 -18.193 1.00 97.12 325 VAL A O 1
ATOM 2518 N N . VAL A 1 326 ? 11.250 -5.110 -17.191 1.00 96.56 326 VAL A N 1
ATOM 2519 C CA . VAL A 1 326 ? 10.286 -4.608 -16.210 1.00 96.56 326 VAL A CA 1
ATOM 2520 C C . VAL A 1 326 ? 9.766 -3.275 -16.725 1.00 96.56 326 VAL A C 1
ATOM 2522 O O . VAL A 1 326 ? 10.515 -2.305 -16.760 1.00 96.56 326 VAL A O 1
ATOM 2525 N N . HIS A 1 327 ? 8.496 -3.226 -17.114 1.00 92.75 327 HIS A N 1
ATOM 2526 C CA . HIS A 1 327 ? 7.822 -2.011 -17.576 1.00 92.75 327 HIS A CA 1
ATOM 2527 C C . HIS A 1 327 ? 6.819 -1.524 -16.534 1.00 92.75 327 HIS A C 1
ATOM 2529 O O . HIS A 1 327 ? 6.568 -2.197 -15.536 1.00 92.75 327 HIS A O 1
ATOM 2535 N N . SER A 1 328 ? 6.230 -0.348 -16.756 1.00 89.12 328 SER A N 1
ATOM 2536 C CA . SER A 1 328 ? 5.311 0.272 -15.795 1.00 89.12 328 SER A CA 1
ATOM 2537 C C . SER A 1 328 ? 5.924 0.359 -14.390 1.00 89.12 328 SER A C 1
ATOM 2539 O O . SER A 1 328 ? 5.206 0.274 -13.392 1.00 89.12 328 SER A O 1
ATOM 2541 N N . ILE A 1 329 ? 7.257 0.495 -14.302 1.00 84.06 329 ILE A N 1
ATOM 2542 C CA . ILE A 1 329 ? 7.994 0.518 -13.038 1.00 84.06 329 ILE A CA 1
ATOM 2543 C C . ILE A 1 329 ? 7.398 1.622 -12.217 1.00 84.06 329 ILE A C 1
ATOM 2545 O O . ILE A 1 329 ? 7.484 2.787 -12.617 1.00 84.06 329 ILE A O 1
ATOM 2549 N N . ARG A 1 330 ? 6.803 1.274 -11.072 1.00 80.50 330 ARG A N 1
ATOM 2550 C CA . ARG A 1 330 ? 6.270 2.309 -10.199 1.00 80.50 330 ARG A CA 1
ATOM 2551 C C . ARG A 1 330 ? 5.297 3.220 -10.956 1.00 80.50 330 ARG A C 1
ATOM 2553 O O . ARG A 1 330 ? 5.148 4.367 -10.580 1.00 80.50 330 ARG A O 1
ATOM 2560 N N . ALA A 1 331 ? 4.644 2.738 -12.024 1.00 57.28 331 ALA A N 1
ATOM 2561 C CA . ALA A 1 331 ? 3.604 3.495 -12.732 1.00 57.28 331 ALA A CA 1
ATOM 2562 C C . ALA A 1 331 ? 2.427 3.769 -11.800 1.00 57.28 331 ALA A C 1
ATOM 2564 O O . ALA A 1 331 ? 1.701 4.741 -11.972 1.00 57.28 331 ALA A O 1
ATOM 2565 N N . GLY A 1 332 ? 2.314 2.890 -10.802 1.00 51.75 332 GLY A N 1
ATOM 2566 C CA . GLY A 1 332 ? 1.703 3.149 -9.536 1.00 51.75 332 GLY A CA 1
ATOM 2567 C C . GLY A 1 332 ? 2.675 3.364 -8.359 1.00 51.75 332 GLY A C 1
ATOM 2568 O O . GLY A 1 332 ? 2.452 2.712 -7.359 1.00 51.75 332 GLY A O 1
ATOM 2569 N N . ARG A 1 333 ? 3.653 4.288 -8.348 1.00 57.84 333 ARG A N 1
ATOM 2570 C CA . ARG A 1 333 ? 4.282 4.892 -7.136 1.00 57.84 333 ARG A CA 1
ATOM 2571 C C . ARG A 1 333 ? 4.582 6.415 -7.268 1.00 57.84 333 ARG A C 1
ATOM 2573 O O . ARG A 1 333 ? 4.816 6.875 -8.376 1.00 57.84 333 ARG A O 1
ATOM 2580 N N . PRO A 1 334 ? 4.671 7.148 -6.125 1.00 47.91 334 PRO A N 1
ATOM 2581 C CA . PRO A 1 334 ? 5.089 8.565 -5.916 1.00 47.91 334 PRO A CA 1
ATOM 2582 C C . PRO A 1 334 ? 5.512 9.450 -7.050 1.00 47.91 334 PRO A C 1
ATOM 2584 O O . PRO A 1 334 ? 5.125 10.596 -7.275 1.00 47.91 334 PRO A O 1
ATOM 2587 N N . LYS A 1 335 ? 6.545 8.905 -7.596 1.00 62.59 335 LYS A N 1
ATOM 2588 C CA . LYS A 1 335 ? 7.453 9.503 -8.504 1.00 62.59 335 LYS A CA 1
ATOM 2589 C C . LYS A 1 335 ? 7.619 8.297 -9.390 1.00 62.59 335 LYS A C 1
ATOM 2591 O O . LYS A 1 335 ? 8.384 7.416 -8.972 1.00 62.59 335 LYS A O 1
ATOM 2596 N N . PRO A 1 336 ? 6.790 8.157 -10.436 1.00 64.75 336 PRO A N 1
ATOM 2597 C CA . PRO A 1 336 ? 6.776 6.937 -11.202 1.00 64.75 336 PRO A CA 1
ATOM 2598 C C . PRO A 1 336 ? 8.139 6.709 -11.833 1.00 64.75 336 PRO A C 1
ATOM 2600 O O . PRO A 1 336 ? 8.983 7.611 -11.911 1.00 64.75 336 PRO A O 1
ATOM 2603 N N . GLY A 1 337 ? 8.378 5.461 -12.201 1.00 84.19 337 GLY A N 1
ATOM 2604 C CA . GLY A 1 337 ? 9.681 5.013 -12.638 1.00 84.19 337 GLY A CA 1
ATOM 2605 C C . GLY A 1 337 ? 10.715 4.908 -11.520 1.00 84.19 337 GLY A C 1
ATOM 2606 O O . GLY A 1 337 ? 10.407 4.863 -10.318 1.00 84.19 337 GLY A O 1
ATOM 2607 N N . LEU A 1 338 ? 11.980 4.832 -11.920 1.00 89.25 338 LEU A N 1
ATOM 2608 C CA . LEU A 1 338 ? 13.099 4.697 -10.994 1.00 89.25 338 LEU A CA 1
ATOM 2609 C C . LEU A 1 338 ? 13.262 5.950 -10.122 1.00 89.25 338 LEU A C 1
ATOM 2611 O O . LEU A 1 338 ? 13.560 7.036 -10.601 1.00 89.25 338 LEU A O 1
ATOM 2615 N N . GLY A 1 339 ? 13.112 5.797 -8.808 1.00 87.50 339 GLY A N 1
ATOM 2616 C CA . GLY A 1 339 ? 13.598 6.791 -7.836 1.00 87.50 339 GLY A CA 1
ATOM 2617 C C . GLY A 1 339 ? 15.099 6.627 -7.553 1.00 87.50 339 GLY A C 1
ATOM 2618 O O . GLY A 1 339 ? 15.659 5.592 -7.892 1.00 87.50 339 GLY A O 1
ATOM 2619 N N . HIS A 1 340 ? 15.724 7.582 -6.854 1.00 86.12 340 HIS A N 1
ATOM 2620 C CA . HIS A 1 340 ? 17.168 7.569 -6.539 1.00 86.12 340 HIS A CA 1
ATOM 2621 C C . HIS A 1 340 ? 17.674 6.239 -5.960 1.00 86.12 340 HIS A C 1
ATOM 2623 O O . HIS A 1 340 ? 18.677 5.709 -6.415 1.00 86.12 340 HIS A O 1
ATOM 2629 N N . GLN A 1 341 ? 16.944 5.658 -5.006 1.00 88.12 341 GLN A N 1
ATOM 2630 C CA . GLN A 1 341 ? 17.286 4.358 -4.423 1.00 88.12 341 GLN A CA 1
ATOM 2631 C C . GLN A 1 341 ? 17.205 3.202 -5.437 1.00 88.12 341 GLN A C 1
ATOM 2633 O O . GLN A 1 341 ? 18.032 2.299 -5.404 1.00 88.12 341 GLN A O 1
ATOM 2638 N N . HIS A 1 342 ? 16.218 3.224 -6.339 1.00 92.81 342 HIS A N 1
ATOM 2639 C CA . HIS A 1 342 ? 16.069 2.202 -7.379 1.00 92.81 342 HIS A CA 1
ATOM 2640 C C . HIS A 1 342 ? 17.193 2.317 -8.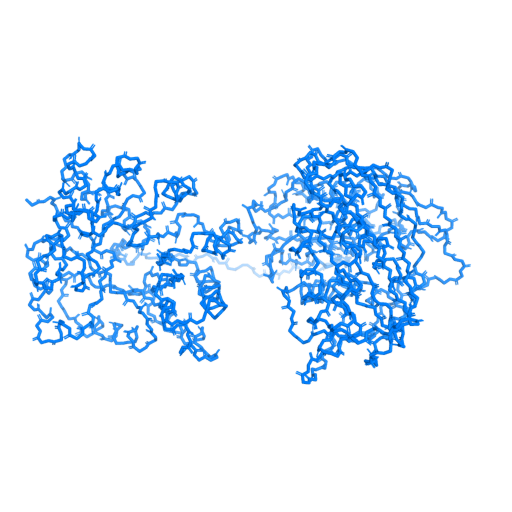403 1.00 92.81 342 HIS A C 1
ATOM 2642 O O . HIS A 1 342 ? 17.806 1.315 -8.738 1.00 92.81 342 HIS A O 1
ATOM 2648 N N . LEU A 1 343 ? 17.480 3.541 -8.856 1.00 93.56 343 LEU A N 1
ATOM 2649 C CA . LEU A 1 343 ? 18.579 3.807 -9.774 1.00 93.56 343 LEU A CA 1
ATOM 2650 C C . LEU A 1 343 ? 19.912 3.364 -9.161 1.00 93.56 343 LEU A C 1
ATOM 2652 O O . LEU A 1 343 ? 20.631 2.616 -9.796 1.00 93.56 343 LEU A O 1
ATOM 2656 N N . CYS A 1 344 ? 20.177 3.719 -7.900 1.00 94.44 344 CYS A N 1
ATOM 2657 C CA . CYS A 1 344 ? 21.360 3.273 -7.161 1.00 94.44 344 CYS A CA 1
ATOM 2658 C C . CYS A 1 344 ? 21.503 1.739 -7.148 1.00 94.44 344 CYS A C 1
ATOM 2660 O O . CYS A 1 344 ? 22.574 1.224 -7.457 1.00 94.44 344 CYS A O 1
ATOM 2662 N N . GLY A 1 345 ? 20.422 1.005 -6.855 1.00 95.31 345 GLY A N 1
ATOM 2663 C CA . GLY A 1 345 ? 20.439 -0.461 -6.874 1.00 95.31 345 GLY A CA 1
ATOM 2664 C C . GLY A 1 345 ? 20.640 -1.060 -8.269 1.00 95.31 345 GLY A C 1
ATOM 2665 O O . GLY A 1 345 ? 21.390 -2.018 -8.411 1.00 95.31 345 GLY A O 1
ATOM 2666 N N . ILE A 1 346 ? 20.017 -0.489 -9.304 1.00 96.38 346 ILE A N 1
ATOM 2667 C CA . ILE A 1 346 ? 20.164 -0.956 -10.692 1.00 96.38 346 ILE A CA 1
ATOM 2668 C C . ILE A 1 346 ? 21.560 -0.651 -11.242 1.00 96.38 346 ILE A C 1
ATOM 2670 O O . ILE A 1 346 ? 22.158 -1.508 -11.879 1.00 96.38 346 ILE A O 1
ATOM 2674 N N . THR A 1 347 ? 22.114 0.522 -10.947 1.00 96.12 347 THR A N 1
ATOM 2675 C CA . THR A 1 347 ? 23.486 0.880 -11.324 1.00 96.12 347 THR A CA 1
ATOM 2676 C C . THR A 1 347 ? 24.511 0.010 -10.596 1.00 96.12 347 THR A C 1
ATOM 2678 O O . THR A 1 347 ? 25.500 -0.393 -11.202 1.00 96.12 347 THR A O 1
ATOM 2681 N N . LEU A 1 348 ? 24.271 -0.343 -9.326 1.00 97.19 348 LEU A N 1
ATOM 2682 C CA . LEU A 1 348 ? 25.092 -1.337 -8.631 1.00 97.19 348 LEU A CA 1
ATOM 2683 C C . LEU A 1 348 ? 24.991 -2.710 -9.315 1.00 97.19 348 LEU A C 1
ATOM 2685 O O . LEU A 1 348 ? 26.009 -3.323 -9.602 1.00 97.19 348 LEU A O 1
ATOM 2689 N N . LEU A 1 349 ? 23.780 -3.180 -9.627 1.00 96.75 349 LEU A N 1
ATOM 2690 C CA . LEU A 1 349 ? 23.583 -4.446 -10.340 1.00 96.75 349 LEU A CA 1
ATOM 2691 C C . LEU A 1 349 ? 24.320 -4.467 -11.692 1.00 96.75 349 LEU A C 1
ATOM 2693 O O . LEU A 1 349 ? 24.880 -5.491 -12.072 1.00 96.75 349 LEU A O 1
ATOM 2697 N N . GLU A 1 350 ? 24.327 -3.354 -12.427 1.00 95.69 350 GLU A N 1
ATOM 2698 C CA . GLU A 1 350 ? 25.074 -3.235 -13.682 1.00 95.69 350 GLU A CA 1
ATOM 2699 C C . GLU A 1 350 ? 26.588 -3.308 -13.459 1.00 95.69 350 GLU A C 1
ATOM 2701 O O . GLU A 1 350 ? 27.278 -4.027 -14.179 1.00 95.69 350 GLU A O 1
ATOM 2706 N N . SER A 1 351 ? 27.113 -2.615 -12.443 1.00 95.06 351 SER A N 1
ATOM 2707 C CA . SER A 1 351 ? 28.557 -2.567 -12.183 1.00 95.06 351 SER A CA 1
ATOM 2708 C C . SER A 1 351 ? 29.139 -3.911 -11.735 1.00 95.06 351 SER A C 1
ATOM 2710 O O . SER A 1 351 ? 30.314 -4.184 -11.982 1.00 95.06 351 SER A O 1
ATOM 2712 N N . MET A 1 352 ? 28.309 -4.775 -11.142 1.00 94.62 352 MET A N 1
ATOM 2713 C CA . MET A 1 352 ? 28.663 -6.146 -10.757 1.00 94.62 352 MET A CA 1
ATOM 2714 C C . MET A 1 352 ? 28.793 -7.100 -11.955 1.00 94.62 352 MET A C 1
ATOM 2716 O O . MET A 1 352 ? 29.240 -8.235 -11.788 1.00 94.62 352 MET A O 1
ATOM 2720 N N . SER A 1 353 ? 28.397 -6.675 -13.156 1.00 87.81 353 SER A N 1
ATOM 2721 C CA . SER A 1 353 ? 28.292 -7.532 -14.333 1.00 87.81 353 SER A CA 1
ATOM 2722 C C . SER A 1 353 ? 29.584 -7.657 -15.137 1.00 87.81 353 SER A C 1
ATOM 2724 O O . SER A 1 353 ? 30.265 -6.671 -15.424 1.00 87.81 353 SER A O 1
ATOM 2726 N N . ALA A 1 354 ? 29.848 -8.868 -15.627 1.00 78.00 354 ALA A N 1
ATOM 2727 C CA . ALA A 1 354 ? 30.612 -9.087 -16.860 1.00 78.00 354 ALA A CA 1
ATOM 2728 C C . ALA A 1 354 ? 29.760 -9.729 -17.978 1.00 78.00 354 ALA A C 1
ATOM 2730 O O . ALA A 1 354 ? 30.249 -9.920 -19.090 1.00 78.00 354 ALA A O 1
ATOM 2731 N N . VAL A 1 355 ? 28.504 -10.102 -17.683 1.00 89.38 355 VAL A N 1
ATOM 2732 C CA . VAL A 1 355 ? 27.718 -11.064 -18.484 1.00 89.38 355 VAL A CA 1
ATOM 2733 C C . VAL A 1 355 ? 26.240 -10.686 -18.664 1.00 89.38 355 VAL A C 1
ATOM 2735 O O . VAL A 1 355 ? 25.432 -11.503 -19.089 1.00 89.38 355 VAL A O 1
ATOM 2738 N N . TRP A 1 356 ? 25.874 -9.445 -18.367 1.00 94.44 356 TRP A N 1
ATOM 2739 C CA . TRP A 1 356 ? 24.605 -8.800 -18.726 1.00 94.44 356 TRP A CA 1
ATOM 2740 C C . TRP A 1 356 ? 24.808 -7.294 -18.913 1.00 94.44 356 TRP A C 1
ATOM 2742 O O . TRP A 1 356 ? 25.733 -6.717 -18.342 1.00 94.44 356 TRP A O 1
ATOM 2752 N N . SER A 1 357 ? 23.922 -6.653 -19.667 1.00 94.00 357 SER A N 1
ATOM 2753 C CA . SER A 1 357 ? 23.804 -5.194 -19.749 1.00 94.00 357 SER A CA 1
ATOM 2754 C C . SER A 1 357 ? 22.410 -4.741 -19.323 1.00 94.00 357 SER A C 1
ATOM 2756 O O . SER A 1 357 ? 21.453 -5.525 -19.349 1.00 94.00 357 SER A O 1
ATOM 2758 N N . LEU A 1 358 ? 22.296 -3.479 -18.904 1.00 96.19 358 LEU A N 1
ATOM 2759 C CA . LEU A 1 358 ? 21.028 -2.869 -18.525 1.00 96.19 358 LEU A CA 1
ATOM 2760 C C . LEU A 1 358 ? 20.703 -1.684 -19.433 1.00 96.19 358 LEU A C 1
ATOM 2762 O O . LEU A 1 358 ? 21.470 -0.737 -19.554 1.00 96.19 358 LEU A O 1
ATOM 2766 N N . GLU A 1 359 ? 19.503 -1.680 -20.001 1.00 95.62 359 GLU A N 1
ATOM 2767 C CA . GLU A 1 359 ? 18.988 -0.570 -20.801 1.00 95.62 359 GLU A CA 1
ATOM 2768 C C . GLU A 1 359 ? 17.819 0.125 -20.097 1.00 95.62 359 GLU A C 1
ATOM 2770 O O . GLU A 1 359 ? 17.081 -0.466 -19.303 1.00 95.62 359 GLU A O 1
ATOM 2775 N N . GLY A 1 360 ? 17.651 1.419 -20.379 1.00 90.81 360 GLY A N 1
ATOM 2776 C CA . GLY A 1 360 ? 16.539 2.213 -19.856 1.00 90.81 360 GLY A CA 1
ATOM 2777 C C . GLY A 1 360 ? 16.679 2.634 -18.392 1.00 90.81 360 GLY A C 1
ATOM 2778 O O . GLY A 1 360 ? 15.747 3.214 -17.849 1.00 90.81 360 GLY A O 1
ATOM 2779 N N . HIS A 1 361 ? 17.815 2.411 -17.731 1.00 92.19 361 HIS A N 1
ATOM 2780 C CA . HIS A 1 361 ? 17.987 2.784 -16.328 1.00 92.19 361 HIS A CA 1
ATOM 2781 C C . HIS A 1 361 ? 18.398 4.265 -16.172 1.00 92.19 361 HIS A C 1
ATOM 2783 O O . HIS A 1 361 ? 19.556 4.652 -16.209 1.00 92.19 361 HIS A O 1
ATOM 2789 N N . HIS A 1 362 ? 17.418 5.143 -16.001 1.00 90.75 362 HIS A N 1
ATOM 2790 C CA . HIS A 1 362 ? 17.635 6.545 -15.630 1.00 90.75 362 HIS A CA 1
ATOM 2791 C C . HIS A 1 362 ? 16.553 6.985 -14.647 1.00 90.75 362 HIS A C 1
ATOM 2793 O O . HIS A 1 362 ? 15.518 6.327 -14.511 1.00 90.75 362 HIS A O 1
ATOM 2799 N N . LEU A 1 363 ? 16.786 8.085 -13.927 1.00 88.88 363 LEU A N 1
ATOM 2800 C CA . LEU A 1 363 ? 15.809 8.604 -12.971 1.00 88.88 363 LEU A CA 1
ATOM 2801 C C . LEU A 1 363 ? 14.457 8.826 -13.673 1.00 88.88 363 LEU A C 1
ATOM 2803 O O . LEU A 1 363 ? 14.406 9.376 -14.768 1.00 88.88 363 LEU A O 1
ATOM 2807 N N . HIS A 1 364 ? 13.373 8.384 -13.038 1.00 88.00 364 HIS A N 1
ATOM 2808 C CA . HIS A 1 364 ? 11.999 8.385 -13.555 1.00 88.00 364 HIS A CA 1
ATOM 2809 C C . HIS A 1 364 ? 11.715 7.447 -14.733 1.00 88.00 364 HIS A C 1
ATOM 2811 O O . HIS A 1 364 ? 10.590 7.435 -15.232 1.00 88.00 364 HIS A O 1
ATOM 2817 N N . SER A 1 365 ? 12.670 6.604 -15.135 1.00 92.06 365 SER A N 1
ATOM 2818 C CA . SER A 1 365 ? 12.407 5.612 -16.174 1.00 92.06 365 SER A CA 1
ATOM 2819 C C . SER A 1 365 ? 11.313 4.637 -15.751 1.00 92.06 365 SER A C 1
ATOM 2821 O O . SER A 1 365 ? 11.401 4.011 -14.692 1.00 92.06 365 SER A O 1
ATOM 2823 N N . SER A 1 366 ? 10.296 4.495 -16.600 1.00 90.06 366 SER A N 1
ATOM 2824 C CA . SER A 1 366 ? 9.175 3.571 -16.411 1.00 90.06 366 SER A CA 1
ATOM 2825 C C . SER A 1 366 ? 9.473 2.154 -16.904 1.00 90.06 366 SER A C 1
ATOM 2827 O O . SER A 1 366 ? 8.640 1.267 -16.719 1.00 90.06 366 SER A O 1
ATOM 2829 N N . SER A 1 367 ? 10.638 1.931 -17.517 1.00 94.31 367 SER A N 1
ATOM 2830 C CA . SER A 1 367 ? 11.028 0.632 -18.051 1.00 94.31 367 SER A CA 1
ATOM 2831 C C . SER A 1 367 ? 12.530 0.404 -17.931 1.00 94.31 367 SER A C 1
ATOM 2833 O O . SER A 1 367 ? 13.324 1.262 -18.303 1.00 94.31 367 SER A O 1
ATOM 2835 N N . VAL A 1 368 ? 12.917 -0.770 -17.445 1.00 96.69 368 VAL A N 1
ATOM 2836 C CA . VAL A 1 368 ? 14.310 -1.226 -17.392 1.00 96.69 368 VAL A CA 1
ATOM 2837 C C . VAL A 1 368 ? 14.377 -2.617 -17.980 1.00 96.69 368 VAL A C 1
ATOM 2839 O O . VAL A 1 368 ? 13.533 -3.469 -17.691 1.00 96.69 368 VAL A O 1
ATOM 2842 N N . GLN A 1 369 ? 15.396 -2.837 -18.793 1.00 97.44 369 GLN A N 1
ATOM 2843 C CA . GLN A 1 369 ? 15.615 -4.079 -19.507 1.00 97.44 369 GLN A CA 1
ATOM 2844 C C . GLN A 1 369 ? 16.972 -4.653 -19.133 1.00 97.44 369 GLN A C 1
ATOM 2846 O O . GLN A 1 369 ? 17.968 -3.942 -19.195 1.00 97.44 369 GLN A O 1
ATOM 2851 N N . LEU A 1 370 ? 17.005 -5.932 -18.762 1.00 96.81 370 LEU A N 1
ATOM 2852 C CA . LEU A 1 370 ? 18.232 -6.698 -18.574 1.00 96.81 370 LEU A CA 1
ATOM 2853 C C . LEU A 1 370 ? 18.434 -7.625 -19.764 1.00 96.81 370 LEU A C 1
ATOM 2855 O O . LEU A 1 370 ? 17.583 -8.473 -20.049 1.00 96.81 370 LEU A O 1
ATOM 2859 N N . ILE A 1 371 ? 19.582 -7.480 -20.418 1.00 95.12 371 ILE A N 1
ATOM 2860 C CA . ILE A 1 371 ? 19.976 -8.264 -21.585 1.00 95.12 371 ILE A CA 1
ATOM 2861 C C . ILE A 1 371 ? 21.141 -9.173 -21.172 1.00 95.12 371 ILE A C 1
ATOM 2863 O O . ILE A 1 371 ? 22.230 -8.673 -20.887 1.00 95.12 371 ILE A O 1
ATOM 2867 N N . PRO A 1 372 ? 20.945 -10.500 -21.091 1.00 93.44 372 PRO A N 1
ATOM 2868 C CA . PRO A 1 372 ? 22.012 -11.418 -20.719 1.00 93.44 372 PRO A CA 1
ATOM 2869 C C . PRO A 1 372 ? 22.978 -11.643 -21.887 1.00 93.44 372 PRO A C 1
ATOM 2871 O O . PRO A 1 372 ? 22.568 -11.754 -23.043 1.00 93.44 372 PRO A O 1
ATOM 2874 N N . ASN A 1 373 ? 24.259 -11.800 -21.569 1.00 90.00 373 ASN A N 1
ATOM 2875 C CA . ASN A 1 373 ? 25.250 -12.378 -22.463 1.00 90.00 373 ASN A CA 1
ATOM 2876 C C . ASN A 1 373 ? 25.311 -13.894 -22.221 1.00 90.00 373 ASN A C 1
ATOM 2878 O O . ASN A 1 373 ? 25.821 -14.369 -21.204 1.00 90.00 373 ASN A O 1
ATOM 2882 N N . ASN A 1 374 ? 24.786 -14.659 -23.176 1.00 83.12 374 ASN A N 1
ATOM 2883 C CA . ASN A 1 374 ? 24.713 -16.116 -23.073 1.00 83.12 374 ASN A CA 1
ATOM 2884 C C . ASN A 1 374 ? 26.033 -16.828 -23.406 1.00 83.12 374 ASN A C 1
ATOM 2886 O O . ASN A 1 374 ? 26.142 -18.024 -23.144 1.00 83.12 374 ASN A O 1
ATOM 2890 N N . GLU A 1 375 ? 27.026 -16.121 -23.946 1.00 82.31 375 GLU A N 1
ATOM 2891 C CA . GLU A 1 375 ? 28.305 -16.708 -24.364 1.00 82.31 375 GLU A CA 1
ATOM 2892 C C . GLU A 1 375 ? 29.277 -16.903 -23.192 1.00 82.31 375 GLU A C 1
ATOM 2894 O O . GLU A 1 375 ? 30.130 -17.787 -23.230 1.00 82.31 375 GLU A O 1
ATOM 2899 N N . LEU A 1 376 ? 29.137 -16.110 -22.126 1.00 76.50 376 LEU A N 1
ATOM 2900 C CA . LEU A 1 376 ? 30.019 -16.143 -20.957 1.00 76.50 376 LEU A CA 1
ATOM 2901 C C . LEU A 1 376 ? 29.371 -16.897 -19.788 1.00 76.50 376 LEU A C 1
ATOM 2903 O O . LEU A 1 376 ? 28.160 -16.789 -19.606 1.00 76.50 376 LEU A O 1
ATOM 2907 N N . PRO A 1 377 ? 30.118 -17.653 -18.960 1.00 80.56 377 PRO A N 1
ATOM 2908 C CA . PRO A 1 377 ? 29.578 -18.289 -17.752 1.00 80.56 377 PRO A CA 1
ATOM 2909 C C . PRO A 1 377 ? 29.075 -17.240 -16.750 1.00 80.56 377 PRO A C 1
ATOM 2911 O O . PRO A 1 377 ? 29.548 -16.110 -16.750 1.00 80.56 377 PRO A O 1
ATOM 2914 N N . TRP A 1 378 ? 28.104 -17.594 -15.901 1.00 85.19 378 TRP A N 1
ATOM 2915 C CA . TRP A 1 378 ? 27.632 -16.659 -14.874 1.00 85.19 378 TRP A CA 1
ATOM 2916 C C . TRP A 1 378 ? 28.769 -16.346 -13.891 1.00 85.19 378 TRP A C 1
ATOM 2918 O O . TRP A 1 378 ? 29.355 -17.266 -13.323 1.00 85.19 378 TRP A O 1
ATOM 2928 N N . ALA A 1 379 ? 29.091 -15.063 -13.728 1.00 85.44 379 ALA A N 1
ATOM 2929 C CA . ALA A 1 379 ? 30.106 -14.579 -12.801 1.00 85.44 379 ALA A CA 1
ATOM 2930 C C . ALA A 1 379 ? 29.875 -13.097 -12.479 1.00 85.44 379 ALA A C 1
ATOM 2932 O O . ALA A 1 379 ? 29.389 -12.339 -13.325 1.00 85.44 379 ALA A O 1
ATOM 2933 N N . LEU A 1 380 ? 30.267 -12.688 -11.271 1.00 91.44 380 LEU A N 1
ATOM 2934 C CA . LEU A 1 380 ? 30.354 -11.279 -10.891 1.00 91.44 380 LEU A CA 1
ATOM 2935 C C . LEU A 1 380 ? 31.735 -10.712 -11.231 1.00 91.44 380 LEU A C 1
ATOM 2937 O O . LEU A 1 380 ? 32.745 -11.418 -11.197 1.00 91.44 380 LEU A O 1
ATOM 2941 N N . ARG A 1 381 ? 31.793 -9.414 -11.530 1.00 91.31 381 ARG A N 1
ATOM 2942 C CA . ARG A 1 381 ? 33.038 -8.688 -11.780 1.00 91.31 381 ARG A CA 1
ATOM 2943 C C . ARG A 1 381 ? 33.674 -8.247 -10.458 1.00 91.31 381 ARG A C 1
ATOM 2945 O O . ARG A 1 381 ? 33.460 -7.127 -10.007 1.00 91.31 381 ARG A O 1
ATOM 2952 N N . GLY A 1 382 ? 34.496 -9.120 -9.882 1.00 91.88 382 GLY A N 1
ATOM 2953 C CA . GLY A 1 382 ? 35.166 -8.883 -8.598 1.00 91.88 382 GLY A CA 1
ATOM 2954 C C . GLY A 1 382 ? 34.334 -9.345 -7.400 1.00 91.88 382 GLY A C 1
ATOM 2955 O O . GLY A 1 382 ? 33.294 -9.982 -7.569 1.00 91.88 382 GLY A O 1
ATOM 2956 N N . ASN A 1 383 ? 34.827 -9.048 -6.198 1.00 94.44 383 ASN A N 1
ATOM 2957 C CA . ASN A 1 383 ? 34.253 -9.499 -4.927 1.00 94.44 383 ASN A CA 1
ATOM 2958 C C . ASN A 1 383 ? 34.082 -8.377 -3.882 1.00 94.44 383 ASN A C 1
ATOM 2960 O O . ASN A 1 383 ? 33.552 -8.631 -2.806 1.00 94.44 383 ASN A O 1
ATOM 2964 N N . ASP A 1 384 ? 34.460 -7.141 -4.205 1.00 96.38 384 ASP A N 1
ATOM 2965 C CA . ASP A 1 384 ? 34.313 -5.961 -3.349 1.00 96.38 384 ASP A CA 1
ATOM 2966 C C . ASP A 1 384 ? 33.512 -4.896 -4.108 1.00 96.38 384 ASP A C 1
ATOM 2968 O O . ASP A 1 384 ? 33.909 -4.436 -5.184 1.00 96.38 384 ASP A O 1
ATOM 2972 N N . PHE A 1 385 ? 32.345 -4.550 -3.569 1.00 97.50 385 PHE A N 1
ATOM 2973 C CA . PHE A 1 385 ? 31.398 -3.636 -4.186 1.00 97.50 385 PHE A CA 1
ATOM 2974 C C . PHE A 1 385 ? 31.065 -2.484 -3.251 1.00 97.50 385 PHE A C 1
ATOM 2976 O O . PHE A 1 385 ? 30.902 -2.657 -2.045 1.00 97.50 385 PHE A O 1
ATOM 2983 N N . SER A 1 386 ? 30.865 -1.296 -3.816 1.00 97.31 386 SER A N 1
ATOM 2984 C CA . SER A 1 386 ? 30.442 -0.132 -3.044 1.00 97.31 386 SER A CA 1
ATOM 2985 C C . SER A 1 386 ? 29.383 0.681 -3.772 1.00 97.31 386 SER A C 1
ATOM 2987 O O . SER A 1 386 ? 29.386 0.795 -4.998 1.00 97.31 386 SER A O 1
ATOM 2989 N N . THR A 1 387 ? 28.457 1.254 -3.008 1.00 96.38 387 THR A N 1
ATOM 2990 C CA . THR A 1 387 ? 27.531 2.260 -3.523 1.00 96.38 387 THR A CA 1
ATOM 2991 C C . THR A 1 387 ? 27.079 3.225 -2.432 1.00 96.38 387 THR A C 1
ATOM 2993 O O . THR A 1 387 ? 27.045 2.903 -1.240 1.00 96.38 387 THR A O 1
ATOM 2996 N N . SER A 1 388 ? 26.730 4.435 -2.854 1.00 93.12 388 SER A N 1
ATOM 2997 C CA . SER A 1 388 ? 26.265 5.512 -1.990 1.00 93.12 388 SER A CA 1
ATOM 2998 C C . SER A 1 388 ? 24.950 6.062 -2.515 1.00 93.12 388 SER A C 1
ATOM 3000 O O . SER A 1 388 ? 24.779 6.282 -3.714 1.00 93.12 388 SER A O 1
ATOM 3002 N N . ILE A 1 389 ? 24.018 6.302 -1.600 1.00 85.00 389 ILE A N 1
ATOM 3003 C CA . ILE A 1 389 ? 22.775 7.007 -1.867 1.00 85.00 389 ILE A CA 1
ATOM 3004 C C . ILE A 1 389 ? 22.962 8.432 -1.346 1.00 85.00 389 ILE A C 1
ATOM 3006 O O . ILE A 1 389 ? 23.029 8.648 -0.139 1.00 85.00 389 ILE A O 1
ATOM 3010 N N . ASP A 1 390 ? 22.960 9.421 -2.239 1.00 69.38 390 ASP A N 1
ATOM 3011 C CA . ASP A 1 390 ? 23.152 10.847 -1.897 1.00 69.38 390 ASP A CA 1
ATOM 3012 C C . ASP A 1 390 ? 21.992 11.465 -1.085 1.00 69.38 390 ASP A C 1
ATOM 3014 O O . ASP A 1 390 ? 21.924 12.668 -0.839 1.00 69.38 390 ASP A O 1
ATOM 3018 N N . THR A 1 391 ? 21.038 10.637 -0.665 1.00 69.38 391 THR A N 1
ATOM 3019 C CA . THR A 1 391 ? 19.851 11.001 0.109 1.00 69.38 391 THR A CA 1
ATOM 3020 C C . THR A 1 391 ? 19.666 10.000 1.249 1.00 69.38 391 THR A C 1
ATOM 3022 O O . THR A 1 391 ? 20.359 8.990 1.338 1.00 69.38 391 THR A O 1
ATOM 3025 N N . ALA A 1 392 ? 18.668 10.201 2.105 1.00 69.06 392 ALA A N 1
ATOM 3026 C CA . ALA A 1 392 ? 18.333 9.238 3.153 1.00 69.06 392 ALA A CA 1
ATOM 3027 C C . ALA A 1 392 ? 17.570 7.984 2.648 1.00 69.06 392 ALA A C 1
ATOM 3029 O O . ALA A 1 392 ? 16.796 7.379 3.390 1.00 69.06 392 ALA A O 1
ATOM 3030 N N . GLY A 1 393 ? 17.769 7.585 1.385 1.00 82.62 393 GLY A N 1
ATOM 3031 C CA . GLY A 1 393 ? 17.234 6.331 0.847 1.00 82.62 393 GLY A CA 1
ATOM 3032 C C . GLY A 1 393 ? 17.791 5.121 1.601 1.00 82.62 393 GLY A C 1
ATOM 3033 O O . GLY A 1 393 ? 18.940 5.131 2.032 1.00 82.62 393 GLY A O 1
ATOM 3034 N N . ALA A 1 394 ? 16.970 4.090 1.796 1.00 92.31 394 ALA A N 1
ATOM 3035 C CA . ALA A 1 394 ? 17.318 2.964 2.657 1.00 92.31 394 ALA A CA 1
ATOM 3036 C C . ALA A 1 394 ? 18.337 2.017 2.000 1.00 92.31 394 ALA A C 1
ATOM 3038 O O . ALA A 1 394 ? 18.069 1.438 0.944 1.00 92.31 394 ALA A O 1
ATOM 3039 N N . VAL A 1 395 ? 19.484 1.808 2.642 1.00 96.12 395 VAL A N 1
ATOM 3040 C CA . VAL A 1 395 ? 20.516 0.885 2.139 1.00 96.12 395 VAL A CA 1
ATOM 3041 C C . VAL A 1 395 ? 20.040 -0.569 2.127 1.00 96.12 395 VAL A C 1
ATOM 3043 O O . VAL A 1 395 ? 20.428 -1.335 1.252 1.00 96.12 395 VAL A O 1
ATOM 3046 N N . SER A 1 396 ? 19.122 -0.933 3.026 1.00 96.75 396 SER A N 1
ATOM 3047 C CA . SER A 1 396 ? 18.518 -2.268 3.102 1.00 96.75 396 SER A CA 1
ATOM 3048 C C . SER A 1 396 ? 17.785 -2.674 1.821 1.00 96.75 396 SER A C 1
ATOM 3050 O O . SER A 1 396 ? 17.892 -3.818 1.391 1.00 96.75 396 SER A O 1
ATOM 3052 N N . LEU A 1 397 ? 17.092 -1.746 1.150 1.00 95.88 397 LEU A N 1
ATOM 3053 C CA . LEU A 1 397 ? 16.428 -2.059 -0.122 1.00 95.88 397 LEU A CA 1
ATOM 3054 C C . LEU A 1 397 ? 17.428 -2.168 -1.282 1.00 95.88 397 LEU A C 1
ATOM 3056 O O . LEU A 1 397 ? 17.163 -2.889 -2.237 1.00 95.88 397 LEU A O 1
ATOM 3060 N N . VAL A 1 398 ? 18.567 -1.470 -1.227 1.00 96.69 398 VAL A N 1
ATOM 3061 C CA . VAL A 1 398 ? 19.637 -1.663 -2.221 1.00 96.69 398 VAL A CA 1
ATOM 3062 C C . VAL A 1 398 ? 20.262 -3.043 -2.040 1.00 96.69 398 VAL A C 1
ATOM 3064 O O . VAL A 1 398 ? 20.357 -3.783 -3.016 1.00 96.69 398 VAL A O 1
ATOM 3067 N N . LEU A 1 399 ? 20.569 -3.425 -0.794 1.00 97.75 399 LEU A N 1
ATOM 3068 C CA . LEU A 1 399 ? 21.031 -4.769 -0.444 1.00 97.75 399 LEU A CA 1
ATOM 3069 C C . LEU A 1 399 ? 20.077 -5.844 -0.982 1.00 97.75 399 LEU A C 1
ATOM 3071 O O . LEU A 1 399 ? 20.523 -6.723 -1.708 1.00 97.75 399 LEU A O 1
ATOM 3075 N N . GLN A 1 400 ? 18.767 -5.744 -0.719 1.00 96.44 400 GLN A N 1
ATOM 3076 C CA . GLN A 1 400 ? 17.767 -6.697 -1.233 1.00 96.44 400 GLN A CA 1
ATOM 3077 C C . GLN A 1 400 ? 17.839 -6.904 -2.757 1.00 96.44 400 GLN A C 1
ATOM 3079 O O . GLN A 1 400 ? 17.607 -8.013 -3.229 1.00 96.44 400 GLN A O 1
ATOM 3084 N N . GLY A 1 401 ? 18.150 -5.854 -3.527 1.00 96.00 401 GLY A N 1
ATOM 3085 C CA . GLY A 1 401 ? 18.205 -5.909 -4.992 1.00 96.00 401 GLY A CA 1
ATOM 3086 C C . GLY A 1 401 ? 19.419 -6.643 -5.567 1.00 96.00 401 GLY A C 1
ATOM 3087 O O . GLY A 1 401 ? 19.417 -6.964 -6.752 1.00 96.00 401 GLY A O 1
ATOM 3088 N N . VAL A 1 402 ? 20.440 -6.912 -4.751 1.00 97.00 402 VAL A N 1
ATOM 3089 C CA . VAL A 1 402 ? 21.666 -7.624 -5.158 1.00 97.00 402 VAL A CA 1
ATOM 3090 C C . VAL A 1 402 ? 21.976 -8.835 -4.275 1.00 97.00 402 VAL A C 1
ATOM 3092 O O . VAL A 1 402 ? 22.848 -9.631 -4.609 1.00 97.00 402 VAL A O 1
ATOM 3095 N N . LEU A 1 403 ? 21.247 -9.012 -3.169 1.00 96.75 403 LEU A N 1
ATOM 3096 C CA . LEU A 1 403 ? 21.485 -10.060 -2.180 1.00 96.75 403 LEU A CA 1
ATOM 3097 C C . LEU A 1 403 ? 21.506 -11.474 -2.792 1.00 96.75 403 LEU A C 1
ATOM 3099 O O . LEU A 1 403 ? 22.451 -12.201 -2.491 1.00 96.75 403 LEU A O 1
ATOM 3103 N N . PRO A 1 404 ? 20.573 -11.877 -3.686 1.00 95.12 404 PRO A N 1
ATOM 3104 C CA . PRO A 1 404 ? 20.651 -13.194 -4.318 1.00 95.12 404 PRO A CA 1
ATOM 3105 C C . PRO A 1 404 ? 21.957 -13.416 -5.094 1.00 95.12 404 PRO A C 1
ATOM 3107 O O . PRO A 1 404 ? 22.519 -14.503 -5.041 1.00 95.12 404 PRO A O 1
ATOM 3110 N N . LEU A 1 405 ? 22.495 -12.386 -5.757 1.00 94.19 405 LEU A N 1
ATOM 3111 C CA . LEU A 1 405 ? 23.761 -12.507 -6.485 1.00 94.19 405 LEU A CA 1
ATOM 3112 C C . LEU A 1 405 ? 24.922 -12.802 -5.536 1.00 94.19 405 LEU A C 1
ATOM 3114 O O . LEU A 1 405 ? 25.712 -13.701 -5.801 1.00 94.19 405 LEU A O 1
ATOM 3118 N N . LEU A 1 406 ? 25.005 -12.067 -4.426 1.00 94.50 406 LEU A N 1
ATOM 3119 C CA . LEU A 1 406 ? 26.097 -12.185 -3.457 1.00 94.50 406 LEU A CA 1
ATOM 3120 C C . LEU A 1 406 ? 26.059 -13.519 -2.706 1.00 94.50 406 LEU A C 1
ATOM 3122 O O . LEU A 1 406 ? 27.095 -14.159 -2.551 1.00 94.50 406 LEU A O 1
ATOM 3126 N N . VAL A 1 407 ? 24.863 -13.979 -2.321 1.00 92.25 407 VAL A N 1
ATOM 3127 C CA . VAL A 1 407 ? 24.669 -15.279 -1.657 1.00 92.25 407 VAL A CA 1
ATOM 3128 C C . VAL A 1 407 ? 25.183 -16.434 -2.519 1.00 92.25 407 VAL A C 1
ATOM 3130 O O . VAL A 1 407 ? 25.825 -17.347 -2.005 1.00 92.25 407 VAL A O 1
ATOM 3133 N N . PHE A 1 408 ? 24.926 -16.401 -3.830 1.00 89.38 408 PHE A N 1
ATOM 3134 C CA . PHE A 1 408 ? 25.348 -17.475 -4.730 1.00 89.38 408 PHE A CA 1
ATOM 3135 C C . PHE A 1 408 ? 26.763 -17.290 -5.292 1.00 89.38 408 PHE A C 1
ATOM 3137 O O . PHE A 1 408 ? 27.418 -18.284 -5.596 1.00 89.38 408 PHE A O 1
ATOM 3144 N N . ALA A 1 409 ? 27.276 -16.059 -5.372 1.00 87.81 409 ALA A N 1
ATOM 3145 C CA . ALA A 1 409 ? 28.652 -15.803 -5.796 1.00 87.81 409 ALA A CA 1
ATOM 3146 C C . ALA A 1 409 ? 29.687 -16.237 -4.746 1.00 87.81 409 ALA A C 1
ATOM 3148 O O . ALA A 1 409 ? 30.779 -16.664 -5.120 1.00 87.81 409 ALA A O 1
ATOM 3149 N N . ALA A 1 410 ? 29.335 -16.183 -3.454 1.00 75.94 410 ALA A N 1
ATOM 3150 C CA . ALA A 1 410 ? 30.185 -16.564 -2.323 1.00 75.94 410 ALA A CA 1
ATOM 3151 C C . ALA A 1 410 ? 30.412 -18.089 -2.216 1.00 75.94 410 ALA A C 1
ATOM 3153 O O . ALA A 1 410 ? 30.068 -18.729 -1.227 1.00 75.94 410 ALA A O 1
ATOM 3154 N N . ASP A 1 411 ? 30.963 -18.704 -3.262 1.00 74.62 411 ASP A N 1
ATOM 3155 C CA . ASP A 1 411 ? 31.394 -20.106 -3.258 1.00 74.62 411 ASP A CA 1
ATOM 3156 C C . ASP A 1 411 ? 32.787 -20.227 -2.619 1.00 74.62 411 ASP A C 1
ATOM 3158 O O . ASP A 1 411 ? 32.939 -20.820 -1.556 1.00 74.62 411 ASP A O 1
ATOM 3162 N N . LYS A 1 412 ? 33.804 -19.588 -3.217 1.00 72.56 412 LYS A N 1
ATOM 3163 C CA . LYS A 1 412 ? 35.221 -19.763 -2.829 1.00 72.56 412 LYS A CA 1
ATOM 3164 C C . LYS A 1 412 ? 35.890 -18.540 -2.217 1.00 72.56 412 LYS A C 1
ATOM 3166 O O . LYS A 1 412 ? 36.938 -18.673 -1.592 1.00 72.56 412 LYS A O 1
ATOM 3171 N N . GLU A 1 413 ? 35.323 -17.361 -2.423 1.00 87.38 413 GLU A N 1
ATOM 3172 C CA . GLU A 1 413 ? 35.907 -16.095 -1.990 1.00 87.38 413 GLU A CA 1
ATOM 3173 C C . GLU A 1 413 ? 34.966 -15.366 -1.038 1.00 87.38 413 GLU A C 1
ATOM 3175 O O . GLU A 1 413 ? 33.760 -15.614 -1.016 1.00 87.38 413 GLU A O 1
ATOM 3180 N N . VAL A 1 414 ? 35.539 -14.470 -0.236 1.00 93.69 414 VAL A N 1
ATOM 3181 C CA . VAL A 1 414 ? 34.765 -13.544 0.588 1.00 93.69 414 VAL A CA 1
ATOM 3182 C C . VAL A 1 414 ? 34.256 -12.429 -0.315 1.00 93.69 414 VAL A C 1
ATOM 3184 O O . VAL A 1 414 ? 35.053 -11.786 -0.994 1.00 93.69 414 VAL A O 1
ATOM 3187 N N . TYR A 1 415 ? 32.953 -12.170 -0.278 1.00 95.38 415 TYR A N 1
ATOM 3188 C CA . TYR A 1 415 ? 32.351 -11.027 -0.957 1.00 95.38 415 TYR A CA 1
ATOM 3189 C C . TYR A 1 415 ? 31.999 -9.929 0.043 1.00 95.38 415 TYR A C 1
ATOM 3191 O O . TYR A 1 415 ? 31.510 -10.217 1.137 1.00 95.38 415 TYR A O 1
ATOM 3199 N N . GLN A 1 416 ? 32.219 -8.671 -0.330 1.00 97.12 416 GLN A N 1
ATOM 3200 C CA . GLN A 1 416 ? 31.898 -7.506 0.488 1.00 97.12 416 GLN A CA 1
ATOM 3201 C C . GLN A 1 416 ? 31.040 -6.505 -0.280 1.00 97.12 416 GLN A C 1
ATOM 3203 O O . GLN A 1 416 ? 31.251 -6.242 -1.464 1.00 97.12 416 GLN A O 1
ATOM 3208 N N . LEU A 1 417 ? 30.055 -5.942 0.418 1.00 98.31 417 LEU A N 1
ATOM 3209 C CA . LEU A 1 417 ? 29.229 -4.849 -0.073 1.00 98.31 417 LEU A CA 1
ATOM 3210 C C . LEU A 1 417 ? 29.236 -3.695 0.931 1.00 98.31 417 LEU A C 1
ATOM 3212 O O . LEU A 1 417 ? 28.742 -3.825 2.052 1.00 98.31 417 LEU A O 1
ATOM 3216 N N . HIS A 1 418 ? 29.742 -2.546 0.495 1.00 98.31 418 HIS A N 1
ATOM 3217 C CA . HIS A 1 418 ? 29.783 -1.302 1.252 1.00 98.31 418 HIS A CA 1
ATOM 3218 C C . HIS A 1 418 ? 28.649 -0.369 0.821 1.00 98.31 418 HIS A C 1
ATOM 3220 O O . HIS A 1 418 ? 28.536 0.016 -0.344 1.00 98.31 418 HIS A O 1
ATOM 3226 N N . LEU A 1 419 ? 27.809 0.025 1.774 1.00 97.88 419 LEU A N 1
ATOM 3227 C CA . LEU A 1 419 ? 26.622 0.838 1.538 1.00 97.88 419 LEU A CA 1
ATOM 3228 C C . LEU A 1 419 ? 26.666 2.114 2.369 1.00 97.88 419 LEU A C 1
ATOM 3230 O O . LEU A 1 419 ? 26.832 2.071 3.591 1.00 97.88 419 LEU A O 1
ATOM 3234 N N . VAL A 1 420 ? 26.428 3.246 1.708 1.00 96.31 420 VAL A N 1
ATOM 3235 C CA . VAL A 1 420 ? 26.253 4.545 2.366 1.00 96.31 420 VAL A CA 1
ATOM 3236 C C . VAL A 1 420 ? 24.845 5.080 2.109 1.00 96.31 420 VAL A C 1
ATOM 3238 O O . VAL A 1 420 ? 24.421 5.186 0.962 1.00 96.31 420 VAL A O 1
ATOM 3241 N N . GLY A 1 421 ? 24.090 5.412 3.161 1.00 93.81 421 GLY A N 1
ATOM 3242 C CA . GLY A 1 421 ? 22.714 5.910 3.018 1.00 93.81 421 GLY A CA 1
ATOM 3243 C C . GLY A 1 421 ? 21.885 5.882 4.307 1.00 93.81 421 GLY A C 1
ATOM 3244 O O . GLY A 1 421 ? 22.413 5.944 5.414 1.00 93.81 421 GLY A O 1
ATOM 3245 N N . GLY A 1 422 ? 20.560 5.834 4.189 1.00 93.31 422 GLY A N 1
ATOM 3246 C CA . GLY A 1 422 ? 19.652 5.687 5.331 1.00 93.31 422 GLY A CA 1
ATOM 3247 C C . GLY A 1 422 ? 19.648 4.256 5.877 1.00 93.31 422 GLY A C 1
ATOM 3248 O O . GLY A 1 422 ? 19.496 3.310 5.110 1.00 93.31 422 GLY A O 1
ATOM 3249 N N . THR A 1 423 ? 19.776 4.079 7.194 1.00 94.56 423 THR A N 1
ATOM 3250 C CA . THR A 1 423 ? 19.798 2.747 7.839 1.00 94.56 423 THR A CA 1
ATOM 3251 C C . THR A 1 423 ? 18.546 2.442 8.666 1.00 94.56 423 THR A C 1
ATOM 3253 O O . THR A 1 423 ? 18.264 1.280 8.946 1.00 94.56 423 THR A O 1
ATOM 3256 N N . HIS A 1 424 ? 17.772 3.471 9.021 1.00 92.50 424 HIS A N 1
ATOM 3257 C CA . HIS A 1 424 ? 16.557 3.371 9.837 1.00 92.50 424 HIS A CA 1
ATOM 3258 C C . HIS A 1 424 ? 15.425 4.188 9.201 1.00 92.50 424 HIS A C 1
ATOM 3260 O O . HIS A 1 424 ? 15.066 5.268 9.672 1.00 92.50 424 HIS A O 1
ATOM 3266 N N . SER A 1 425 ? 14.905 3.708 8.072 1.00 87.25 425 SER A N 1
ATOM 3267 C CA . SER A 1 425 ? 13.802 4.362 7.360 1.00 87.25 425 SER A CA 1
ATOM 3268 C C . SER A 1 425 ? 12.451 3.803 7.809 1.00 87.25 425 SER A C 1
ATOM 3270 O O . SER A 1 425 ? 12.353 2.625 8.122 1.00 87.25 425 SER A O 1
ATOM 3272 N N . GLN A 1 426 ? 11.404 4.631 7.829 1.00 82.56 426 GLN A N 1
ATOM 3273 C CA . GLN A 1 426 ? 10.066 4.222 8.287 1.00 82.56 426 GLN A CA 1
ATOM 3274 C C . GLN A 1 426 ? 9.349 3.264 7.325 1.00 82.56 426 GLN A C 1
ATOM 3276 O O . GLN A 1 426 ? 8.495 2.503 7.758 1.00 82.56 426 GLN A O 1
ATOM 3281 N N . PHE A 1 427 ? 9.688 3.301 6.034 1.00 84.12 427 PHE A N 1
ATOM 3282 C CA . PHE A 1 427 ? 9.021 2.519 4.981 1.00 84.12 427 PHE A CA 1
ATOM 3283 C C . PHE A 1 427 ? 9.952 1.482 4.340 1.00 84.12 427 PHE A C 1
ATOM 3285 O O . PHE A 1 427 ? 9.787 1.113 3.177 1.00 84.12 427 PHE A O 1
ATOM 3292 N N . ALA A 1 428 ? 10.993 1.076 5.062 1.00 90.25 428 ALA A N 1
ATOM 3293 C CA . ALA A 1 428 ? 11.915 0.036 4.637 1.00 90.25 428 ALA A CA 1
ATOM 3294 C C . ALA A 1 428 ? 12.417 -0.730 5.863 1.00 90.25 428 ALA A C 1
ATOM 3296 O O . ALA A 1 428 ? 12.460 -0.154 6.952 1.00 90.25 428 ALA A O 1
ATOM 3297 N N . PRO A 1 429 ? 12.867 -1.982 5.696 1.00 93.94 429 PRO A N 1
ATOM 3298 C CA . PRO A 1 429 ? 13.488 -2.702 6.792 1.00 93.94 429 PRO A CA 1
ATOM 3299 C C . PRO A 1 429 ? 14.698 -1.936 7.325 1.00 93.94 429 PRO A C 1
ATOM 3301 O O . PRO A 1 429 ? 15.497 -1.399 6.548 1.00 93.94 429 PRO A O 1
ATOM 3304 N N . THR A 1 430 ? 14.832 -1.850 8.644 1.00 96.56 430 THR A N 1
ATOM 3305 C CA . THR A 1 430 ? 16.020 -1.249 9.257 1.00 96.56 430 THR A CA 1
ATOM 3306 C C . THR A 1 430 ? 17.213 -2.188 9.101 1.00 96.56 430 THR A C 1
ATOM 3308 O O . THR A 1 430 ? 17.054 -3.392 8.913 1.00 96.56 430 THR A O 1
ATOM 3311 N N . VAL A 1 431 ? 18.430 -1.657 9.191 1.00 97.19 431 VAL A N 1
ATOM 3312 C CA . VAL A 1 431 ? 19.637 -2.503 9.186 1.00 97.19 431 VAL A CA 1
ATOM 3313 C C . VAL A 1 431 ? 19.670 -3.416 10.416 1.00 97.19 431 VAL A C 1
ATOM 3315 O O . VAL A 1 431 ? 20.048 -4.574 10.289 1.00 97.19 431 VAL A O 1
ATOM 3318 N N . ASP A 1 432 ? 19.165 -2.940 11.560 1.00 97.12 432 ASP A N 1
ATOM 3319 C CA . ASP A 1 432 ? 18.970 -3.772 12.753 1.00 97.12 432 ASP A CA 1
ATOM 3320 C C . ASP A 1 432 ? 18.033 -4.962 12.471 1.00 97.12 432 ASP A C 1
ATOM 3322 O O . ASP A 1 432 ? 18.308 -6.071 12.912 1.00 97.12 432 ASP A O 1
ATOM 3326 N N . TRP A 1 433 ? 16.960 -4.767 11.692 1.00 97.94 433 TRP A N 1
ATOM 3327 C CA . TRP A 1 433 ? 16.067 -5.858 11.285 1.00 97.94 433 TRP A CA 1
ATOM 3328 C C . TRP A 1 433 ? 16.735 -6.851 10.330 1.00 97.94 433 TRP A C 1
ATOM 3330 O O . TRP A 1 433 ? 16.491 -8.052 10.424 1.00 97.94 433 TRP A O 1
ATOM 3340 N N . ILE A 1 434 ? 17.604 -6.375 9.432 1.00 98.25 434 ILE A N 1
ATOM 3341 C CA . ILE A 1 434 ? 18.374 -7.267 8.556 1.00 98.25 434 ILE A CA 1
ATOM 3342 C C . ILE A 1 434 ? 19.282 -8.169 9.402 1.00 98.25 434 ILE A C 1
ATOM 3344 O O . ILE A 1 434 ? 19.254 -9.383 9.233 1.00 98.25 434 ILE A O 1
ATOM 3348 N N . GLU A 1 435 ? 20.054 -7.583 10.319 1.00 97.88 435 GLU A N 1
ATOM 3349 C CA . GLU A 1 435 ? 21.023 -8.296 11.163 1.00 97.88 435 GLU A CA 1
ATOM 3350 C C . GLU A 1 435 ? 20.355 -9.242 12.170 1.00 97.88 435 GLU A C 1
ATOM 3352 O O . GLU A 1 435 ? 20.807 -10.367 12.348 1.00 97.88 435 GLU A O 1
ATOM 3357 N N . LEU A 1 436 ? 19.287 -8.799 12.836 1.00 97.62 436 LEU A N 1
ATOM 3358 C CA . LEU A 1 436 ? 18.706 -9.520 13.973 1.00 97.62 436 LEU A CA 1
ATOM 3359 C C . LEU A 1 436 ? 17.447 -10.322 13.622 1.00 97.62 436 LEU A C 1
ATOM 3361 O O . LEU A 1 436 ? 17.024 -11.141 14.431 1.00 97.62 436 LEU A O 1
ATOM 3365 N N . GLY A 1 437 ? 16.864 -10.108 12.440 1.00 97.31 437 GLY A N 1
ATOM 3366 C CA . GLY A 1 437 ? 15.685 -10.828 11.954 1.00 97.31 437 GLY A CA 1
ATOM 3367 C C . GLY A 1 437 ? 15.977 -11.655 10.704 1.00 97.31 437 GLY A C 1
ATOM 3368 O O . GLY A 1 437 ? 15.879 -12.882 10.721 1.00 97.31 437 GLY A O 1
ATOM 3369 N N . LEU A 1 438 ? 16.360 -10.994 9.606 1.00 98.25 438 LEU A N 1
ATOM 3370 C CA . LEU A 1 438 ? 16.537 -11.673 8.318 1.00 98.25 438 LEU A CA 1
ATOM 3371 C C . LEU A 1 438 ? 17.739 -12.630 8.312 1.00 98.25 438 LEU A C 1
ATOM 3373 O O . LEU A 1 438 ? 17.602 -13.754 7.837 1.00 98.25 438 LEU A O 1
ATOM 3377 N N . VAL A 1 439 ? 18.898 -12.223 8.845 1.00 98.12 439 VAL A N 1
ATOM 3378 C CA . VAL A 1 439 ? 20.101 -13.079 8.908 1.00 98.12 439 VAL A CA 1
ATOM 3379 C C . VAL A 1 439 ? 19.818 -14.400 9.641 1.00 98.12 439 VAL A C 1
ATOM 3381 O O . VAL A 1 439 ? 20.048 -15.442 9.026 1.00 98.12 439 VAL A O 1
ATOM 3384 N N . PRO A 1 440 ? 19.260 -14.422 10.873 1.00 97.75 440 PRO A N 1
ATOM 3385 C CA . PRO A 1 440 ? 18.918 -15.675 11.553 1.00 97.75 440 PRO A CA 1
ATOM 3386 C C . PRO A 1 440 ? 17.970 -16.583 10.764 1.00 97.75 440 PRO A C 1
ATOM 3388 O O . PRO A 1 440 ? 18.102 -17.808 10.807 1.00 97.75 440 PRO A O 1
ATOM 3391 N N . LEU A 1 441 ? 17.018 -16.009 10.019 1.00 98.00 441 LEU A N 1
ATOM 3392 C CA . LEU A 1 441 ? 16.123 -16.789 9.165 1.00 98.00 441 LEU A CA 1
ATOM 3393 C C . LEU A 1 441 ? 16.882 -17.426 7.994 1.00 98.00 441 LEU A C 1
ATOM 3395 O O . LEU A 1 441 ? 16.743 -18.623 7.747 1.00 98.00 441 LEU A O 1
ATOM 3399 N N . LEU A 1 442 ? 17.699 -16.641 7.289 1.00 96.81 442 LEU A N 1
ATOM 3400 C CA . LEU A 1 442 ? 18.466 -17.101 6.128 1.00 96.81 442 LEU A CA 1
ATOM 3401 C C . LEU A 1 442 ? 19.569 -18.102 6.513 1.00 96.81 442 LEU A C 1
ATOM 3403 O O . LEU A 1 442 ? 19.859 -19.019 5.743 1.00 96.81 442 LEU A O 1
ATOM 3407 N N . GLN A 1 443 ? 20.118 -18.015 7.728 1.00 95.75 443 GLN A N 1
ATOM 3408 C CA . GLN A 1 443 ? 21.049 -19.011 8.271 1.00 95.75 443 GLN A CA 1
ATOM 3409 C C . GLN A 1 443 ? 20.440 -20.419 8.321 1.00 95.75 443 GLN A C 1
ATOM 3411 O O . GLN A 1 443 ? 21.144 -21.392 8.052 1.00 95.75 443 GLN A O 1
ATOM 3416 N N . LYS A 1 444 ? 19.124 -20.553 8.555 1.00 95.75 444 LYS A N 1
ATOM 3417 C CA . LYS A 1 444 ? 18.421 -21.854 8.503 1.00 95.75 444 LYS A CA 1
ATOM 3418 C C . LYS A 1 444 ? 18.446 -22.486 7.104 1.00 95.75 444 LYS A C 1
ATOM 3420 O O . LYS A 1 444 ? 18.252 -23.689 6.978 1.00 95.75 444 LYS A O 1
ATOM 3425 N N . MET A 1 445 ? 18.702 -21.687 6.067 1.00 95.50 445 MET A N 1
ATOM 3426 C CA . MET A 1 445 ? 18.853 -22.123 4.674 1.00 95.50 445 MET A CA 1
ATOM 3427 C C . MET A 1 445 ? 20.320 -22.352 4.274 1.00 95.50 445 MET A C 1
ATOM 3429 O O . MET A 1 445 ? 20.604 -22.642 3.111 1.00 95.50 445 MET A O 1
ATOM 3433 N N . GLY A 1 446 ? 21.259 -22.209 5.217 1.00 93.38 446 GLY A N 1
ATOM 3434 C CA . GLY A 1 446 ? 22.699 -22.307 4.972 1.00 93.38 446 GLY A CA 1
ATOM 3435 C C . GLY A 1 446 ? 23.342 -21.019 4.444 1.00 93.38 446 GLY A C 1
ATOM 3436 O O . GLY A 1 446 ? 24.465 -21.068 3.946 1.00 93.38 446 GLY A O 1
ATOM 3437 N N . ILE A 1 447 ? 22.657 -19.873 4.527 1.00 93.44 447 ILE A N 1
ATOM 3438 C CA . ILE A 1 447 ? 23.199 -18.580 4.090 1.00 93.44 447 ILE A CA 1
ATOM 3439 C C . ILE A 1 447 ? 23.972 -17.936 5.243 1.00 93.44 447 ILE A C 1
ATOM 3441 O O . ILE A 1 447 ? 23.396 -17.603 6.278 1.00 93.44 447 ILE A O 1
ATOM 3445 N N . ALA A 1 448 ? 25.270 -17.714 5.042 1.00 91.50 448 ALA A N 1
ATOM 3446 C CA . ALA A 1 448 ? 26.111 -16.957 5.960 1.00 91.50 448 ALA A CA 1
ATOM 3447 C C . ALA A 1 448 ? 26.249 -15.504 5.478 1.00 91.50 448 ALA A C 1
ATOM 3449 O O . ALA A 1 448 ? 26.569 -15.256 4.315 1.00 91.50 448 ALA A O 1
ATOM 3450 N N . MET A 1 449 ? 25.986 -14.550 6.371 1.00 94.81 449 MET A N 1
ATOM 3451 C CA . MET A 1 449 ? 26.079 -13.117 6.098 1.00 94.81 449 MET A CA 1
ATOM 3452 C C . MET A 1 449 ? 26.355 -12.366 7.402 1.00 94.81 449 MET A C 1
ATOM 3454 O O . MET A 1 449 ? 25.584 -12.495 8.353 1.00 94.81 449 MET A O 1
ATOM 3458 N N . ASP A 1 450 ? 27.403 -11.546 7.413 1.00 97.06 450 ASP A N 1
ATOM 3459 C CA . ASP A 1 450 ? 27.745 -10.666 8.530 1.00 97.06 450 ASP A CA 1
ATOM 3460 C C . ASP A 1 450 ? 27.405 -9.218 8.174 1.00 97.06 450 ASP A C 1
ATOM 3462 O O . ASP A 1 450 ? 27.785 -8.725 7.111 1.00 97.06 450 ASP A O 1
ATOM 3466 N N . VAL A 1 451 ? 26.702 -8.516 9.063 1.00 98.06 451 VAL A N 1
ATOM 3467 C CA . VAL A 1 451 ? 26.282 -7.122 8.858 1.00 98.06 451 VAL A CA 1
ATOM 3468 C C . VAL A 1 451 ? 26.968 -6.237 9.892 1.00 98.06 451 VAL A C 1
ATOM 3470 O O . VAL A 1 451 ? 26.698 -6.334 11.083 1.00 98.06 451 VAL A O 1
ATOM 3473 N N . ALA A 1 452 ? 27.843 -5.344 9.436 1.00 97.38 452 ALA A N 1
ATOM 3474 C CA . ALA A 1 452 ? 28.555 -4.394 10.280 1.00 97.38 452 ALA A CA 1
ATOM 3475 C C . ALA A 1 452 ? 28.101 -2.961 9.975 1.00 97.38 452 ALA A C 1
ATOM 3477 O O . ALA A 1 452 ? 28.417 -2.401 8.925 1.00 97.38 452 ALA A O 1
ATOM 3478 N N . MET A 1 453 ? 27.378 -2.336 10.908 1.00 95.50 453 MET A N 1
ATOM 3479 C CA . MET A 1 453 ? 26.950 -0.937 10.801 1.00 95.50 453 MET A CA 1
ATOM 3480 C C . MET A 1 453 ? 27.866 -0.029 11.630 1.00 95.50 453 MET A C 1
ATOM 3482 O O . MET A 1 453 ? 27.656 0.163 12.826 1.00 95.50 453 MET A O 1
ATOM 3486 N N . THR A 1 454 ? 28.878 0.561 10.991 1.00 94.12 454 THR A N 1
ATOM 3487 C CA . THR A 1 454 ? 29.853 1.449 11.655 1.00 94.12 454 THR A CA 1
ATOM 3488 C C . THR A 1 454 ? 29.287 2.836 11.947 1.00 94.12 454 THR A C 1
ATOM 3490 O O . THR A 1 454 ? 29.747 3.523 12.859 1.00 94.12 454 THR A O 1
ATOM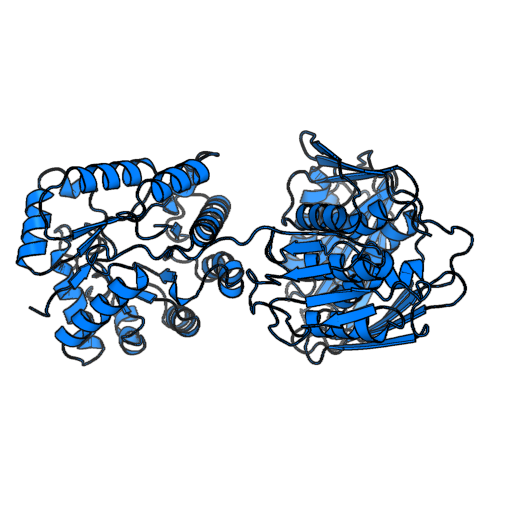 3493 N N . ARG A 1 455 ? 28.269 3.261 11.188 1.00 92.75 455 ARG A N 1
ATOM 3494 C CA . ARG A 1 455 ? 27.574 4.534 11.396 1.00 92.75 455 ARG A CA 1
ATOM 3495 C C . ARG A 1 455 ? 26.092 4.402 11.084 1.00 92.75 455 ARG A C 1
ATOM 3497 O O . ARG A 1 455 ? 25.719 3.898 10.029 1.00 92.75 455 ARG A O 1
ATOM 3504 N N . ARG A 1 456 ? 25.232 4.941 11.947 1.00 92.56 456 ARG A N 1
ATOM 3505 C CA . ARG A 1 456 ? 23.788 5.009 11.685 1.00 92.56 456 ARG A CA 1
ATOM 3506 C C . ARG A 1 456 ? 23.422 6.224 10.837 1.00 92.56 456 ARG A C 1
ATOM 3508 O O . ARG A 1 456 ? 23.979 7.307 11.003 1.00 92.56 456 ARG A O 1
ATOM 3515 N N . GLY A 1 457 ? 22.453 6.036 9.944 1.00 89.31 457 GLY A N 1
ATOM 3516 C CA . GLY A 1 457 ? 21.897 7.070 9.078 1.00 89.31 457 GLY A CA 1
ATOM 3517 C C . GLY A 1 457 ? 20.398 7.223 9.299 1.00 89.31 457 GLY A C 1
ATOM 3518 O O . GLY A 1 457 ? 19.606 6.583 8.608 1.00 89.31 457 GLY A O 1
ATOM 3519 N N . PHE A 1 458 ? 20.007 8.065 10.255 1.00 87.69 458 PHE A N 1
ATOM 3520 C CA . PHE A 1 458 ? 18.602 8.393 10.519 1.00 87.69 458 PHE A CA 1
ATOM 3521 C C . PHE A 1 458 ? 18.085 9.493 9.583 1.00 87.69 458 PHE A C 1
ATOM 3523 O O . PHE A 1 458 ? 18.841 10.342 9.094 1.00 87.69 458 PHE A O 1
ATOM 3530 N N . MET A 1 459 ? 16.771 9.513 9.360 1.00 77.19 459 MET A N 1
ATOM 3531 C CA . MET A 1 459 ? 16.112 10.596 8.627 1.00 77.19 459 MET A CA 1
ATOM 3532 C C . MET A 1 459 ? 16.241 11.933 9.388 1.00 77.19 459 MET A C 1
ATOM 3534 O O . MET A 1 459 ? 16.253 11.949 10.621 1.00 77.19 459 MET A O 1
ATOM 3538 N N . PRO A 1 460 ? 16.318 13.083 8.688 1.00 70.38 460 PRO A N 1
ATOM 3539 C CA . PRO A 1 460 ? 16.354 13.250 7.231 1.00 70.38 460 PRO A CA 1
ATOM 3540 C C . PRO A 1 460 ? 17.772 13.199 6.630 1.00 70.38 460 PRO A C 1
ATOM 3542 O O . PRO A 1 460 ? 17.916 13.356 5.423 1.00 70.38 460 PRO A O 1
ATOM 3545 N N . ARG A 1 461 ? 18.822 13.045 7.450 1.00 70.12 461 ARG A N 1
ATOM 3546 C CA . ARG A 1 461 ? 20.218 13.210 7.010 1.00 70.12 461 ARG A CA 1
ATOM 3547 C C . ARG A 1 461 ? 20.780 11.989 6.278 1.00 70.12 461 ARG A C 1
ATOM 3549 O O . ARG A 1 461 ? 21.561 12.171 5.354 1.00 70.12 461 ARG A O 1
ATOM 3556 N N . GLY A 1 462 ? 20.405 10.772 6.673 1.00 80.88 462 GLY A N 1
ATOM 3557 C CA . GLY A 1 462 ? 21.019 9.553 6.137 1.00 80.88 462 GLY A CA 1
ATOM 3558 C C . GLY A 1 462 ? 22.517 9.475 6.462 1.00 80.88 462 GLY A C 1
ATOM 3559 O O . GLY A 1 462 ? 22.929 9.853 7.560 1.00 80.88 462 GLY A O 1
ATOM 3560 N N . GLY A 1 463 ? 23.325 8.985 5.517 1.00 87.44 463 GLY A N 1
ATOM 3561 C CA . GLY A 1 463 ? 24.789 8.920 5.641 1.00 87.44 463 GLY A CA 1
ATOM 3562 C C . GLY A 1 463 ? 25.318 7.865 6.619 1.00 87.44 463 GLY A C 1
ATOM 3563 O O . GLY A 1 463 ? 26.457 7.965 7.078 1.00 87.44 463 GLY A O 1
ATOM 3564 N N . GLY A 1 464 ? 24.494 6.878 6.967 1.00 93.00 464 GLY A N 1
ATOM 3565 C CA . GLY A 1 464 ? 24.938 5.678 7.660 1.00 93.00 464 GLY A CA 1
ATOM 3566 C C . GLY A 1 464 ? 25.840 4.839 6.766 1.00 93.00 464 GLY A C 1
ATOM 3567 O O . GLY A 1 464 ? 25.765 4.944 5.546 1.00 93.00 464 GLY A O 1
ATOM 3568 N N . GLN A 1 465 ? 26.702 4.044 7.386 1.00 96.25 465 GLN A N 1
ATOM 3569 C CA . GLN A 1 465 ? 27.714 3.227 6.732 1.00 96.25 465 GLN A CA 1
ATOM 3570 C C . GLN A 1 465 ? 27.540 1.787 7.194 1.00 96.25 465 GLN A C 1
ATOM 3572 O O . GLN A 1 465 ? 27.546 1.512 8.398 1.00 96.25 465 GLN A O 1
ATOM 3577 N N . VAL A 1 466 ? 27.341 0.899 6.227 1.00 98.25 466 VAL A N 1
ATOM 3578 C CA . VAL A 1 466 ? 27.101 -0.525 6.451 1.00 98.25 466 VAL A CA 1
ATOM 3579 C C . VAL A 1 466 ? 28.018 -1.316 5.537 1.00 98.25 466 VAL A C 1
ATOM 3581 O O . VAL A 1 466 ? 28.051 -1.064 4.336 1.00 98.25 466 VAL A O 1
ATOM 3584 N N . THR A 1 467 ? 28.728 -2.282 6.101 1.00 98.56 467 THR A N 1
ATOM 3585 C CA . THR A 1 467 ? 29.453 -3.305 5.352 1.00 98.56 467 THR A CA 1
ATOM 3586 C C . THR A 1 467 ? 28.744 -4.630 5.563 1.00 98.56 467 THR A C 1
ATOM 3588 O O . THR A 1 467 ? 28.463 -5.003 6.701 1.00 98.56 467 THR A O 1
ATOM 3591 N N . VAL A 1 468 ? 28.449 -5.328 4.473 1.00 98.56 468 VAL A N 1
ATOM 3592 C CA . VAL A 1 468 ? 27.894 -6.680 4.503 1.00 98.56 468 VAL A CA 1
ATOM 3593 C C . VAL A 1 468 ? 28.925 -7.636 3.923 1.00 98.56 468 VAL A C 1
ATOM 3595 O O . VAL A 1 468 ? 29.380 -7.428 2.798 1.00 98.56 468 VAL A O 1
ATOM 3598 N N . THR A 1 469 ? 29.286 -8.661 4.686 1.00 98.12 469 THR A N 1
ATOM 3599 C CA . THR A 1 469 ? 30.290 -9.658 4.308 1.00 98.12 469 THR A CA 1
ATOM 3600 C C . THR A 1 469 ? 29.622 -11.009 4.094 1.00 98.12 469 THR A C 1
ATOM 3602 O O . THR A 1 469 ? 28.854 -11.470 4.935 1.00 98.12 469 THR A O 1
ATOM 3605 N N . PHE A 1 470 ? 29.944 -11.656 2.980 1.00 95.81 470 PHE A N 1
ATOM 3606 C CA . PHE A 1 470 ? 29.484 -12.994 2.626 1.00 95.81 470 PHE A CA 1
ATOM 3607 C C . PHE A 1 470 ? 30.698 -13.926 2.614 1.00 95.81 470 PHE A C 1
ATOM 3609 O O . PHE A 1 470 ? 31.506 -13.858 1.681 1.00 95.81 470 PHE A O 1
ATOM 3616 N N . PRO A 1 471 ? 30.894 -14.741 3.663 1.00 93.19 471 PRO A N 1
ATOM 3617 C CA . PRO A 1 471 ? 32.001 -15.685 3.705 1.00 93.19 471 PRO A CA 1
ATOM 3618 C C . PRO A 1 471 ? 31.792 -16.839 2.702 1.00 93.19 471 PRO A C 1
ATOM 3620 O O . PRO A 1 471 ? 30.650 -17.128 2.335 1.00 93.19 471 PRO A O 1
ATOM 3623 N N . PRO A 1 472 ? 32.873 -17.533 2.291 1.00 88.44 472 PRO A N 1
ATOM 3624 C CA . PRO A 1 472 ? 32.788 -18.716 1.438 1.00 88.44 472 PRO A CA 1
ATOM 3625 C C . PRO A 1 472 ? 31.856 -19.783 2.022 1.00 88.44 472 PRO A C 1
ATOM 3627 O O . PRO A 1 472 ? 31.903 -20.079 3.222 1.00 88.44 472 PRO A O 1
ATOM 3630 N N . ARG A 1 473 ? 31.027 -20.392 1.171 1.00 80.38 473 ARG A N 1
ATOM 3631 C CA . ARG A 1 473 ? 30.114 -21.468 1.576 1.00 80.38 473 ARG A CA 1
ATOM 3632 C C . ARG A 1 473 ? 30.902 -22.738 1.907 1.00 80.38 473 ARG A C 1
ATOM 3634 O O . ARG A 1 473 ? 31.691 -23.217 1.104 1.00 80.38 473 ARG A O 1
ATOM 3641 N N . GLN A 1 474 ? 30.670 -23.294 3.100 1.00 67.94 474 GLN A N 1
ATOM 3642 C CA . GLN A 1 474 ? 31.545 -24.337 3.646 1.00 67.94 474 GLN A CA 1
ATOM 3643 C C . GLN A 1 474 ? 31.412 -25.715 2.983 1.00 67.94 474 GLN A C 1
ATOM 3645 O O . GLN A 1 474 ? 32.426 -26.381 2.925 1.00 67.94 474 GLN A O 1
ATOM 3650 N N . ASP A 1 475 ? 30.243 -26.128 2.467 1.00 65.00 475 ASP A N 1
ATOM 3651 C CA . ASP A 1 475 ? 30.074 -27.427 1.759 1.00 65.00 475 ASP A CA 1
ATOM 3652 C C . ASP A 1 475 ? 28.737 -27.570 0.980 1.00 65.00 475 ASP A C 1
ATOM 3654 O O . ASP A 1 475 ? 28.462 -28.592 0.347 1.00 65.00 475 ASP A O 1
ATOM 3658 N N . HIS A 1 476 ? 27.877 -26.543 0.984 1.00 62.50 476 HIS A N 1
ATOM 3659 C CA . HIS A 1 476 ? 26.525 -26.604 0.417 1.00 62.50 476 HIS A CA 1
ATOM 3660 C C . HIS A 1 476 ? 26.451 -25.808 -0.892 1.00 62.50 476 HIS A C 1
ATOM 3662 O O . HIS A 1 476 ? 26.169 -24.607 -0.897 1.00 62.50 476 HIS A O 1
ATOM 3668 N N . ARG A 1 477 ? 26.690 -26.485 -2.027 1.00 73.38 477 ARG A N 1
ATOM 3669 C CA . ARG A 1 477 ? 26.549 -25.872 -3.368 1.00 73.38 477 ARG A CA 1
ATOM 3670 C C . ARG A 1 477 ? 25.156 -25.282 -3.601 1.00 73.38 477 ARG A C 1
ATOM 3672 O O . ARG A 1 477 ? 25.023 -24.302 -4.322 1.00 73.38 477 ARG A O 1
ATOM 3679 N N . THR A 1 478 ? 24.136 -25.850 -2.963 1.00 88.81 478 THR A N 1
ATOM 3680 C CA . THR A 1 478 ? 22.742 -25.402 -3.044 1.00 88.81 478 THR A CA 1
ATOM 3681 C C . THR A 1 478 ? 22.243 -24.963 -1.671 1.00 88.81 478 THR A C 1
ATOM 3683 O O . THR A 1 478 ? 22.737 -25.437 -0.647 1.00 88.81 478 THR A O 1
ATOM 3686 N N . LEU A 1 479 ? 21.266 -24.056 -1.640 1.00 93.12 479 LEU A N 1
ATOM 3687 C CA . LEU A 1 479 ? 20.619 -23.664 -0.387 1.00 93.12 479 LEU A CA 1
ATOM 3688 C C . LEU A 1 479 ? 19.715 -24.784 0.135 1.00 93.12 479 LEU A C 1
ATOM 3690 O O . LEU A 1 479 ? 19.075 -25.492 -0.649 1.00 93.12 479 LEU A O 1
ATOM 3694 N N . LEU A 1 480 ? 19.626 -24.891 1.460 1.00 95.06 480 LEU A N 1
ATOM 3695 C CA . LEU A 1 480 ? 18.716 -25.813 2.130 1.00 95.06 480 LEU A CA 1
ATOM 3696 C C . LEU A 1 480 ? 17.274 -25.283 2.061 1.00 95.06 480 LEU A C 1
ATOM 3698 O O . LEU A 1 480 ? 17.060 -24.070 2.166 1.00 95.06 480 LEU A O 1
ATOM 3702 N N . PRO A 1 481 ? 16.271 -26.164 1.913 1.00 97.25 481 PRO A N 1
ATOM 3703 C CA . PRO A 1 481 ? 14.882 -25.747 1.969 1.00 97.25 481 PRO A CA 1
ATOM 3704 C C . PRO A 1 481 ? 14.520 -25.338 3.400 1.00 97.25 481 PRO A C 1
ATOM 3706 O O . PRO A 1 481 ? 14.900 -26.004 4.364 1.00 97.25 481 PRO A O 1
ATOM 3709 N N . ILE A 1 482 ? 13.748 -24.262 3.545 1.00 97.81 482 ILE A N 1
ATOM 3710 C CA . ILE A 1 482 ? 13.231 -23.838 4.851 1.00 97.81 482 ILE A CA 1
ATOM 3711 C C . ILE A 1 482 ? 11.885 -24.509 5.121 1.00 97.81 482 ILE A C 1
ATOM 3713 O O . ILE A 1 482 ? 11.013 -24.504 4.255 1.00 97.81 482 ILE A O 1
ATOM 3717 N N . VAL A 1 483 ? 11.706 -25.089 6.310 1.00 98.31 483 VAL A N 1
ATOM 3718 C CA . VAL A 1 483 ? 10.454 -25.745 6.722 1.00 98.31 483 VAL A CA 1
ATOM 3719 C C . VAL A 1 483 ? 10.039 -25.219 8.092 1.00 98.31 483 VAL A C 1
ATOM 3721 O O . VAL A 1 483 ? 10.512 -25.689 9.121 1.00 98.31 483 VAL A O 1
ATOM 3724 N N . LEU A 1 484 ? 9.155 -24.223 8.086 1.00 98.25 484 LEU A N 1
ATOM 3725 C CA . LEU A 1 484 ? 8.559 -23.607 9.272 1.00 98.25 484 LEU A CA 1
ATOM 3726 C C . LEU A 1 484 ? 7.034 -23.662 9.127 1.00 98.25 484 LEU A C 1
ATOM 3728 O O . LEU A 1 484 ? 6.398 -22.711 8.670 1.00 98.25 484 LEU A O 1
ATOM 3732 N N . GLU A 1 485 ? 6.462 -24.828 9.431 1.00 96.88 485 GLU A N 1
ATOM 3733 C CA . GLU A 1 485 ? 5.039 -25.133 9.206 1.00 96.88 485 GLU A CA 1
ATOM 3734 C C . GLU A 1 485 ? 4.242 -25.429 10.481 1.00 96.88 485 GLU A C 1
ATOM 3736 O O . GLU A 1 485 ? 3.009 -25.415 10.440 1.00 96.88 485 GLU A O 1
ATOM 3741 N N . THR A 1 486 ? 4.928 -25.663 11.602 1.00 97.44 486 THR A N 1
ATOM 3742 C CA . THR A 1 486 ? 4.324 -26.009 12.894 1.00 97.44 486 THR A CA 1
ATOM 3743 C C . THR A 1 486 ? 4.290 -24.777 13.800 1.00 97.44 486 THR A C 1
ATOM 3745 O O . THR A 1 486 ? 5.352 -24.330 14.246 1.00 97.44 486 THR A O 1
ATOM 3748 N N . PRO A 1 487 ? 3.105 -24.213 14.105 1.00 96.31 487 PRO A N 1
ATOM 3749 C CA . PRO A 1 487 ? 2.989 -23.087 15.027 1.00 96.31 487 PRO A CA 1
ATOM 3750 C C . PRO A 1 487 ? 3.525 -23.431 16.419 1.00 96.31 487 PRO A C 1
ATOM 3752 O O . PRO A 1 487 ? 3.403 -24.564 16.881 1.00 96.31 487 PRO A O 1
ATOM 3755 N N . SER A 1 488 ? 4.072 -22.437 17.117 1.00 94.75 488 SER A N 1
ATOM 3756 C CA . SER A 1 488 ? 4.535 -22.584 18.499 1.00 94.75 488 SER A CA 1
ATOM 3757 C C . SER A 1 488 ? 4.266 -21.321 19.304 1.00 94.75 488 SER A C 1
ATOM 3759 O O . SER A 1 488 ? 4.343 -20.211 18.785 1.00 94.75 488 SER A O 1
ATOM 3761 N N . ARG A 1 489 ? 3.973 -21.512 20.591 1.00 92.75 489 ARG A N 1
ATOM 3762 C CA . ARG A 1 489 ? 3.870 -20.453 21.611 1.00 92.75 489 ARG A CA 1
ATOM 3763 C C . ARG A 1 489 ? 4.991 -20.519 22.638 1.00 92.75 489 ARG A C 1
ATOM 3765 O O . ARG A 1 489 ? 5.042 -19.695 23.543 1.00 92.75 489 ARG A O 1
ATOM 3772 N N . GLN A 1 490 ? 5.865 -21.514 22.523 1.00 92.88 490 GLN A N 1
ATOM 3773 C CA . GLN A 1 490 ? 6.992 -21.673 23.422 1.00 92.88 490 GLN A CA 1
ATOM 3774 C C . GLN A 1 490 ? 8.069 -20.667 23.028 1.00 92.88 490 GLN A C 1
ATOM 3776 O O . GLN A 1 490 ? 8.727 -20.855 22.010 1.00 92.88 490 GLN A O 1
ATOM 3781 N N . VAL A 1 491 ? 8.228 -19.609 23.822 1.00 94.94 491 VAL A N 1
ATOM 3782 C CA . VAL A 1 491 ? 9.292 -18.615 23.638 1.00 94.94 491 VAL A CA 1
ATOM 3783 C C . VAL A 1 491 ? 10.615 -19.202 24.108 1.00 94.94 491 VAL A C 1
ATOM 3785 O O . VAL A 1 491 ? 10.756 -19.549 25.278 1.00 94.94 491 VAL A O 1
ATOM 3788 N N . GLU A 1 492 ? 11.572 -19.313 23.192 1.00 94.00 492 GLU A N 1
ATOM 3789 C CA . GLU A 1 492 ? 12.922 -19.802 23.479 1.00 94.00 492 GLU A CA 1
ATOM 3790 C C . GLU A 1 492 ? 13.837 -18.638 23.858 1.00 94.00 492 GLU A C 1
ATOM 3792 O O . GLU A 1 492 ? 14.537 -18.694 24.869 1.00 94.00 492 GLU A O 1
ATOM 3797 N N . ARG A 1 493 ? 13.786 -17.549 23.083 1.00 95.81 493 ARG A N 1
ATOM 3798 C CA . ARG A 1 493 ? 14.654 -16.386 23.277 1.00 95.81 493 ARG A CA 1
ATOM 3799 C C . ARG A 1 493 ? 14.010 -15.116 22.741 1.00 95.81 493 ARG A C 1
ATOM 3801 O O . ARG A 1 493 ? 13.316 -15.135 21.727 1.00 95.81 493 ARG A O 1
ATOM 3808 N N . VAL A 1 494 ? 14.275 -13.990 23.397 1.00 97.12 494 VAL A N 1
ATOM 3809 C CA . VAL A 1 494 ? 13.912 -12.658 22.900 1.00 97.12 494 VAL A CA 1
ATOM 3810 C C . VAL A 1 494 ? 15.177 -11.838 22.700 1.00 97.12 494 VAL A C 1
ATOM 3812 O O . VAL A 1 494 ? 15.958 -11.635 23.627 1.00 97.12 494 VAL A O 1
ATOM 3815 N N . VAL A 1 495 ? 15.381 -11.341 21.486 1.00 98.06 495 VAL A N 1
ATOM 3816 C CA . VAL A 1 495 ? 16.508 -10.473 21.137 1.00 98.06 495 VAL A CA 1
ATOM 3817 C C . VAL A 1 495 ? 15.978 -9.068 20.916 1.00 98.06 495 VAL A C 1
ATOM 3819 O O . VAL A 1 495 ? 15.066 -8.862 20.118 1.00 98.06 495 VAL A O 1
ATOM 3822 N N . CYS A 1 496 ? 16.534 -8.089 21.624 1.00 97.94 496 CYS A N 1
ATOM 3823 C CA . CYS A 1 496 ? 16.121 -6.701 21.504 1.00 97.94 496 CYS A CA 1
ATOM 3824 C C . CYS A 1 496 ? 17.319 -5.774 21.330 1.00 97.94 496 CYS A C 1
ATOM 3826 O O . CYS A 1 496 ? 18.257 -5.791 22.129 1.00 97.94 496 CYS A O 1
ATOM 3828 N N . ARG A 1 497 ? 17.226 -4.898 20.327 1.00 98.00 497 ARG A N 1
ATOM 3829 C CA . ARG A 1 497 ? 18.123 -3.757 20.166 1.00 98.00 497 ARG A CA 1
ATOM 3830 C C . ARG A 1 497 ? 17.341 -2.461 20.314 1.00 98.00 497 ARG A C 1
ATOM 3832 O O . ARG A 1 497 ? 16.332 -2.254 19.640 1.00 98.00 497 ARG A O 1
ATOM 3839 N N . ILE A 1 498 ? 17.820 -1.578 21.187 1.00 97.50 498 ILE A N 1
ATOM 3840 C CA . ILE A 1 498 ? 17.251 -0.244 21.392 1.00 97.50 498 ILE A CA 1
ATOM 3841 C C . ILE A 1 498 ? 18.350 0.779 21.170 1.00 97.50 498 ILE A C 1
ATOM 3843 O O . ILE A 1 498 ? 19.312 0.828 21.931 1.00 97.50 498 ILE A O 1
ATOM 3847 N N . THR A 1 499 ? 18.172 1.635 20.168 1.00 95.31 499 THR A N 1
ATOM 3848 C CA . THR A 1 499 ? 19.069 2.768 19.925 1.00 95.31 499 THR A CA 1
ATOM 3849 C C . THR A 1 499 ? 18.361 4.059 20.315 1.00 95.31 499 THR A C 1
ATOM 3851 O O . THR A 1 499 ? 17.266 4.322 19.824 1.00 95.31 499 THR A O 1
ATOM 3854 N N . SER A 1 500 ? 18.951 4.891 21.171 1.00 94.50 500 SER A N 1
ATOM 3855 C CA . SER A 1 500 ? 18.339 6.155 21.610 1.00 94.50 500 SER A CA 1
ATOM 3856 C C . SER A 1 500 ? 19.341 7.300 21.725 1.00 94.50 500 SER A C 1
ATOM 3858 O O . SER A 1 500 ? 20.543 7.085 21.833 1.00 94.50 500 SER A O 1
ATOM 3860 N N . GLY A 1 501 ? 18.840 8.539 21.761 1.00 90.12 501 GLY A N 1
ATOM 3861 C CA . GLY A 1 501 ? 19.678 9.722 22.025 1.00 90.12 501 GLY A CA 1
ATOM 3862 C C . GLY A 1 501 ? 20.213 9.821 23.463 1.00 90.12 501 GLY A C 1
ATOM 3863 O O . GLY A 1 501 ? 21.106 10.612 23.744 1.00 90.12 501 GLY A O 1
ATOM 3864 N N . ALA A 1 502 ? 19.664 9.032 24.393 1.00 90.44 502 ALA A N 1
ATOM 3865 C CA . ALA A 1 502 ? 20.082 9.000 25.793 1.00 90.44 502 ALA A CA 1
ATOM 3866 C C . ALA A 1 502 ? 19.798 7.636 26.437 1.00 90.44 502 ALA A C 1
ATOM 3868 O O . ALA A 1 502 ? 18.751 7.032 26.181 1.00 90.44 502 ALA A O 1
ATOM 3869 N N . ALA A 1 503 ? 20.680 7.195 27.341 1.00 92.25 503 ALA A N 1
ATOM 3870 C CA . ALA A 1 503 ? 20.551 5.917 28.053 1.00 92.25 503 ALA A CA 1
ATOM 3871 C C . ALA A 1 503 ? 19.277 5.827 28.917 1.00 92.25 503 ALA A C 1
ATOM 3873 O O . ALA A 1 503 ? 18.677 4.765 29.051 1.00 92.25 503 ALA A O 1
ATOM 3874 N N . ALA A 1 504 ? 18.815 6.949 29.479 1.00 92.25 504 ALA A N 1
ATOM 3875 C CA . ALA A 1 504 ? 17.558 6.984 30.228 1.00 92.25 504 ALA A CA 1
ATOM 3876 C C . ALA A 1 504 ? 16.358 6.569 29.354 1.00 92.25 504 ALA A C 1
ATOM 3878 O O . ALA A 1 504 ? 15.490 5.825 29.809 1.00 92.25 504 ALA A O 1
ATOM 3879 N N . THR A 1 505 ? 16.339 6.990 28.084 1.00 93.00 505 THR A N 1
ATOM 3880 C CA . THR A 1 505 ? 15.282 6.647 27.123 1.00 93.00 505 THR A CA 1
ATOM 3881 C C . THR A 1 505 ? 15.272 5.154 26.793 1.00 93.00 505 THR A C 1
ATOM 3883 O O . THR A 1 505 ? 14.200 4.549 26.763 1.00 93.00 505 THR A O 1
ATOM 3886 N N . SER A 1 506 ? 16.442 4.539 26.575 1.00 93.44 506 SER A N 1
ATOM 3887 C CA . SER A 1 506 ? 16.533 3.105 26.269 1.00 93.44 506 SER A CA 1
ATOM 3888 C C . SER A 1 506 ? 16.212 2.236 27.486 1.00 93.44 506 SER A C 1
ATOM 3890 O O . SER A 1 506 ? 15.500 1.243 27.351 1.00 93.44 506 SER A O 1
ATOM 3892 N N . ASN A 1 507 ? 16.617 2.648 28.690 1.00 94.62 507 ASN A N 1
ATOM 3893 C CA . ASN A 1 507 ? 16.244 1.969 29.936 1.00 94.62 507 ASN A CA 1
ATOM 3894 C C . ASN A 1 507 ? 14.732 2.032 30.211 1.00 94.62 507 ASN A C 1
ATOM 3896 O O . ASN A 1 507 ? 14.127 1.032 30.612 1.00 94.62 507 ASN A O 1
ATOM 3900 N N . ALA A 1 508 ? 14.099 3.183 29.962 1.00 94.44 508 ALA A N 1
ATOM 3901 C CA . ALA A 1 508 ? 12.647 3.317 30.057 1.00 94.44 508 ALA A CA 1
ATOM 3902 C C . ALA A 1 508 ? 11.924 2.407 29.047 1.00 94.44 508 ALA A C 1
ATOM 3904 O O . ALA A 1 508 ? 10.973 1.714 29.413 1.00 94.44 508 ALA A O 1
ATOM 3905 N N . ALA A 1 509 ? 12.407 2.352 27.800 1.00 95.88 509 ALA A N 1
ATOM 3906 C CA . ALA A 1 509 ? 11.864 1.476 26.763 1.00 95.88 509 ALA A CA 1
ATOM 3907 C C . ALA A 1 509 ? 11.998 -0.007 27.130 1.00 95.88 509 ALA A C 1
ATOM 3909 O O . ALA A 1 509 ? 11.004 -0.727 27.093 1.00 95.88 509 ALA A O 1
ATOM 3910 N N . ARG A 1 510 ? 13.181 -0.439 27.584 1.00 96.69 510 ARG A N 1
ATOM 3911 C CA . ARG A 1 510 ? 13.431 -1.798 28.091 1.00 96.69 510 ARG A CA 1
ATOM 3912 C C . ARG A 1 510 ? 12.459 -2.182 29.207 1.00 96.69 510 ARG A C 1
ATOM 3914 O O . ARG A 1 510 ? 11.872 -3.259 29.175 1.00 96.69 510 ARG A O 1
ATOM 3921 N N . THR A 1 511 ? 12.262 -1.291 30.176 1.00 95.38 511 THR A N 1
ATOM 3922 C CA . THR A 1 511 ? 11.367 -1.536 31.319 1.00 95.38 511 THR A CA 1
ATOM 3923 C C . THR A 1 511 ? 9.911 -1.678 30.865 1.00 95.38 511 THR A C 1
ATOM 3925 O O . THR A 1 511 ? 9.198 -2.573 31.316 1.00 95.38 511 THR A O 1
ATOM 3928 N N . SER A 1 512 ? 9.474 -0.820 29.937 1.00 95.94 512 SER A N 1
ATOM 3929 C CA . SER A 1 512 ? 8.130 -0.881 29.357 1.00 95.94 512 SER A CA 1
ATOM 3930 C C . SER A 1 512 ? 7.920 -2.145 28.518 1.00 95.94 512 SER A C 1
ATOM 3932 O O . SER A 1 512 ? 6.876 -2.777 28.655 1.00 95.94 512 SER A O 1
ATOM 3934 N N . LEU A 1 513 ? 8.909 -2.555 27.712 1.00 95.81 513 LEU A N 1
ATOM 3935 C CA . LEU A 1 513 ? 8.868 -3.799 26.932 1.00 95.81 513 LEU A CA 1
ATOM 3936 C C . LEU A 1 513 ? 8.714 -5.018 27.837 1.00 95.81 513 LEU A C 1
ATOM 3938 O O . LEU A 1 513 ? 7.770 -5.776 27.654 1.00 95.81 513 LEU A O 1
ATOM 3942 N N . LEU A 1 514 ? 9.568 -5.163 28.857 1.00 94.38 514 LEU A N 1
ATOM 3943 C CA . LEU A 1 514 ? 9.481 -6.270 29.819 1.00 94.38 514 LEU A CA 1
ATOM 3944 C C . LEU A 1 514 ? 8.092 -6.358 30.460 1.00 94.38 514 LEU A C 1
ATOM 3946 O O . LEU A 1 514 ? 7.513 -7.439 30.565 1.00 94.38 514 LEU A O 1
ATOM 3950 N N . LYS A 1 515 ? 7.534 -5.208 30.861 1.00 93.19 515 LYS A N 1
ATOM 3951 C CA . LYS A 1 515 ? 6.193 -5.148 31.443 1.00 93.19 515 LYS A CA 1
ATOM 3952 C C . LYS A 1 515 ? 5.132 -5.589 30.435 1.00 93.19 515 LYS A C 1
ATOM 3954 O O . LYS A 1 515 ? 4.330 -6.456 30.762 1.00 93.19 515 LYS A O 1
ATOM 3959 N N . GLN A 1 516 ? 5.099 -4.993 29.244 1.00 95.06 516 GLN A N 1
ATOM 3960 C CA . GLN A 1 516 ? 4.045 -5.267 28.267 1.00 95.06 516 GLN A CA 1
ATOM 3961 C C . GLN A 1 516 ? 4.138 -6.679 27.679 1.00 95.06 516 GLN A C 1
ATOM 3963 O O . GLN A 1 516 ? 3.106 -7.321 27.528 1.00 95.06 516 GLN A O 1
ATOM 3968 N N . PHE A 1 517 ? 5.340 -7.208 27.433 1.00 94.31 517 PHE A N 1
ATOM 3969 C CA . PHE A 1 517 ? 5.536 -8.562 26.898 1.00 94.31 517 PHE A CA 1
ATOM 3970 C C . PHE A 1 517 ? 5.028 -9.639 27.856 1.00 94.31 517 PHE A C 1
ATOM 3972 O O . PHE A 1 517 ? 4.430 -10.621 27.417 1.00 94.31 517 PHE A O 1
ATOM 3979 N N . ARG A 1 518 ? 5.187 -9.430 29.169 1.00 90.62 518 ARG A N 1
ATOM 3980 C CA . ARG A 1 518 ? 4.596 -10.314 30.180 1.00 90.62 518 ARG A CA 1
ATOM 3981 C C . ARG A 1 518 ? 3.070 -10.374 30.064 1.00 90.62 518 ARG A C 1
ATOM 3983 O O . ARG A 1 518 ? 2.500 -11.449 30.202 1.00 90.62 518 ARG A O 1
ATOM 3990 N N . PHE A 1 519 ? 2.412 -9.239 29.817 1.00 90.00 519 PHE A N 1
ATOM 3991 C CA . PHE A 1 519 ? 0.952 -9.185 29.679 1.00 90.00 519 PHE A CA 1
ATOM 3992 C C . PHE A 1 519 ? 0.460 -9.685 28.317 1.00 90.00 519 PHE A C 1
ATOM 3994 O O . PHE A 1 519 ? -0.543 -10.387 28.269 1.00 90.00 519 PHE A O 1
ATOM 4001 N N . ALA A 1 520 ? 1.144 -9.324 27.231 1.00 91.38 520 ALA A N 1
ATOM 4002 C CA . ALA A 1 520 ? 0.704 -9.608 25.867 1.00 91.38 520 ALA A CA 1
ATOM 4003 C C . ALA A 1 520 ? 0.998 -11.050 25.430 1.00 91.38 520 ALA A C 1
ATOM 4005 O O . ALA A 1 520 ? 0.166 -11.675 24.782 1.00 91.38 520 ALA A O 1
ATOM 4006 N N . PHE A 1 521 ? 2.164 -11.586 25.801 1.00 91.12 521 PHE A N 1
ATOM 4007 C CA . PHE A 1 521 ? 2.653 -12.874 25.293 1.00 91.12 521 PHE A CA 1
ATOM 4008 C C . PHE A 1 521 ? 2.813 -13.937 26.381 1.00 91.12 521 PHE A C 1
ATOM 4010 O O . PHE A 1 521 ? 3.218 -15.056 26.086 1.00 91.12 521 PHE A O 1
ATOM 4017 N N . GLY A 1 522 ? 2.527 -13.600 27.644 1.00 86.12 522 GLY A N 1
ATOM 4018 C CA . GLY A 1 522 ? 2.712 -14.524 28.764 1.00 86.12 522 GLY A CA 1
ATOM 4019 C C . GLY A 1 522 ? 4.171 -14.942 28.961 1.00 86.12 522 GLY A C 1
ATOM 4020 O O . GLY A 1 522 ? 4.431 -16.042 29.434 1.00 86.12 522 GLY A O 1
ATOM 4021 N N . ILE A 1 523 ? 5.126 -14.093 28.567 1.00 82.88 523 ILE A N 1
ATOM 4022 C CA . ILE A 1 523 ? 6.557 -14.389 28.684 1.00 82.88 523 ILE A CA 1
ATOM 4023 C C . ILE A 1 523 ? 6.948 -14.431 30.165 1.00 82.88 523 ILE A C 1
ATOM 4025 O O . ILE A 1 523 ? 6.909 -13.412 30.864 1.00 82.88 523 ILE A O 1
ATOM 4029 N N . ASP A 1 524 ? 7.309 -15.628 30.627 1.00 70.00 524 ASP A N 1
ATOM 4030 C CA . ASP A 1 524 ? 7.763 -15.897 31.989 1.00 70.00 524 ASP A CA 1
ATOM 4031 C C . ASP A 1 524 ? 9.131 -15.268 32.282 1.00 70.00 524 ASP A C 1
ATOM 4033 O O . ASP A 1 524 ? 9.916 -14.945 31.388 1.00 70.00 524 ASP A O 1
ATOM 4037 N N . SER A 1 525 ? 9.464 -15.152 33.570 1.00 68.06 525 SER A N 1
ATOM 4038 C CA . SER A 1 525 ? 10.755 -14.621 34.034 1.00 68.06 525 SER A CA 1
ATOM 4039 C C . SER A 1 525 ? 11.975 -15.443 33.603 1.00 68.06 525 SER A C 1
ATOM 4041 O O . SER A 1 525 ? 13.094 -14.960 33.738 1.00 68.06 525 SER A O 1
ATOM 4043 N N . ASN A 1 526 ? 11.769 -16.674 33.127 1.00 77.00 526 ASN A N 1
ATOM 4044 C CA . ASN A 1 526 ? 12.835 -17.620 32.796 1.00 77.00 526 ASN A CA 1
ATOM 4045 C C . ASN A 1 526 ? 13.229 -17.597 31.310 1.00 77.00 526 ASN A C 1
ATOM 4047 O O . ASN A 1 526 ? 14.150 -18.310 30.925 1.00 77.00 526 ASN A O 1
ATOM 4051 N N . VAL A 1 527 ? 12.538 -16.808 30.480 1.00 87.44 527 VAL A N 1
ATOM 4052 C CA . VAL A 1 527 ? 12.887 -16.637 29.065 1.00 87.44 527 VAL A CA 1
ATOM 4053 C C . VAL A 1 527 ? 14.190 -15.849 28.949 1.00 87.44 527 VAL A C 1
ATOM 4055 O O . VAL A 1 527 ? 14.369 -14.828 29.616 1.00 87.44 527 VAL A O 1
ATOM 4058 N N . GLU A 1 528 ? 15.099 -16.305 28.089 1.00 91.69 528 GLU A N 1
ATOM 4059 C CA . GLU A 1 528 ? 16.354 -15.603 27.838 1.00 91.69 528 GLU A CA 1
ATOM 4060 C C . GLU A 1 528 ? 16.097 -14.312 27.048 1.00 91.69 528 GLU A C 1
ATOM 4062 O O . GLU A 1 528 ? 15.513 -14.332 25.963 1.00 91.69 528 GLU A O 1
ATOM 4067 N N . TRP A 1 529 ? 16.571 -13.183 27.582 1.00 94.81 529 TRP A N 1
ATOM 4068 C CA . TRP A 1 529 ? 16.570 -11.902 26.880 1.00 94.81 529 TRP A CA 1
ATOM 4069 C C . TRP A 1 529 ? 17.993 -11.462 26.551 1.00 94.81 529 TRP A C 1
ATOM 4071 O O . TRP A 1 529 ? 18.790 -11.209 27.457 1.00 94.81 529 TRP A O 1
ATOM 4081 N N . SER A 1 530 ? 18.268 -11.253 25.267 1.00 96.69 530 SER A N 1
ATOM 4082 C CA . SER A 1 530 ? 19.478 -10.577 24.803 1.00 96.69 530 SER A CA 1
ATOM 4083 C C . SER A 1 530 ? 19.178 -9.098 24.564 1.00 96.69 530 SER A C 1
ATOM 4085 O O . SER A 1 530 ? 18.296 -8.757 23.773 1.00 96.69 530 SER A O 1
ATOM 4087 N N . TRP A 1 531 ? 19.881 -8.217 25.279 1.00 96.75 531 TRP A N 1
ATOM 4088 C CA . TRP A 1 531 ? 19.687 -6.767 25.219 1.00 96.75 531 TRP A CA 1
ATOM 4089 C C . TRP A 1 531 ? 20.915 -6.076 24.637 1.00 96.75 531 TRP A C 1
ATOM 4091 O O . TRP A 1 531 ? 21.988 -6.112 25.235 1.00 96.75 531 TRP A O 1
ATOM 4101 N N . ASP A 1 532 ? 20.716 -5.349 23.545 1.00 97.00 532 ASP A N 1
ATOM 4102 C CA . ASP A 1 532 ? 21.698 -4.432 22.976 1.00 97.00 532 ASP A CA 1
ATOM 4103 C C . ASP A 1 532 ? 21.168 -2.992 23.076 1.00 97.00 532 ASP A C 1
ATOM 4105 O O . ASP A 1 532 ? 20.316 -2.551 22.301 1.00 97.00 532 ASP A O 1
ATOM 4109 N N . LEU A 1 533 ? 21.615 -2.269 24.106 1.00 96.19 533 LEU A N 1
ATOM 4110 C CA . LEU A 1 533 ? 21.206 -0.888 24.363 1.00 96.19 533 LEU A CA 1
ATOM 4111 C C . LEU A 1 533 ? 22.292 0.062 23.863 1.00 96.19 533 LEU A C 1
ATOM 4113 O O . LEU A 1 533 ? 23.355 0.176 24.472 1.00 96.19 533 LEU A O 1
ATOM 4117 N N . GLN A 1 534 ? 22.000 0.790 22.790 1.00 92.81 534 GLN A N 1
ATOM 4118 C CA . GLN A 1 534 ? 22.946 1.701 22.158 1.00 92.81 534 GLN A CA 1
ATOM 4119 C C . GLN A 1 534 ? 22.531 3.158 22.354 1.00 92.81 534 GLN A C 1
ATOM 4121 O O . GLN A 1 534 ? 21.358 3.522 22.233 1.00 92.81 534 GLN A O 1
ATOM 4126 N N . VAL A 1 535 ? 23.512 4.011 22.644 1.00 91.50 535 VAL A N 1
ATOM 4127 C CA . VAL A 1 535 ? 23.327 5.464 22.682 1.00 91.50 535 VAL A CA 1
ATOM 4128 C C . VAL A 1 535 ? 23.950 6.059 21.430 1.00 91.50 535 VAL A C 1
ATOM 4130 O O . VAL A 1 535 ? 25.145 5.900 21.192 1.00 91.50 535 VAL A O 1
ATOM 4133 N N . ASP A 1 536 ? 23.138 6.752 20.638 1.00 87.44 536 ASP A N 1
ATOM 4134 C CA . ASP A 1 536 ? 23.578 7.456 19.440 1.00 87.44 536 ASP A CA 1
ATOM 4135 C C . ASP A 1 536 ? 23.403 8.962 19.641 1.00 87.44 536 ASP A C 1
ATOM 4137 O O . ASP A 1 536 ? 22.290 9.489 19.625 1.00 87.44 536 ASP A O 1
ATOM 4141 N N . ASN A 1 537 ? 24.523 9.669 19.807 1.00 80.44 537 ASN A N 1
ATOM 4142 C CA . ASN A 1 537 ? 24.539 11.119 20.023 1.00 80.44 537 ASN A CA 1
ATOM 4143 C C . ASN A 1 537 ? 23.988 11.918 18.822 1.00 80.44 537 ASN A C 1
ATOM 4145 O O . ASN A 1 537 ? 23.712 13.111 18.947 1.00 80.44 537 ASN A O 1
ATOM 4149 N N . GLY A 1 538 ? 23.833 11.291 17.651 1.00 73.94 538 GLY A N 1
ATOM 4150 C CA . GLY A 1 538 ? 23.185 11.874 16.479 1.00 73.94 538 GLY A CA 1
ATOM 4151 C C . GLY A 1 538 ? 21.656 11.921 16.577 1.00 73.94 538 GLY A C 1
ATOM 4152 O O . GLY A 1 538 ? 21.025 12.695 15.849 1.00 73.94 538 GLY A O 1
ATOM 4153 N N . LEU A 1 539 ? 21.049 11.144 17.480 1.00 80.94 539 LEU A N 1
ATOM 4154 C CA . LEU A 1 539 ? 19.614 11.174 17.753 1.00 80.94 539 LEU A CA 1
ATOM 4155 C C . LEU A 1 539 ? 19.272 12.262 18.773 1.00 80.94 539 LEU A C 1
ATOM 4157 O O . LEU A 1 539 ? 19.777 12.289 19.892 1.00 80.94 539 LEU A O 1
ATOM 4161 N N . LYS A 1 540 ? 18.329 13.143 18.425 1.00 79.81 540 LYS A N 1
ATOM 4162 C CA . LYS A 1 540 ? 17.799 14.125 19.379 1.00 79.81 540 LYS A CA 1
ATOM 4163 C C . LYS A 1 540 ? 16.957 13.421 20.433 1.00 79.81 540 LYS A C 1
ATOM 4165 O O . LYS A 1 540 ? 15.956 12.813 20.077 1.00 79.81 540 LYS A O 1
ATOM 4170 N N . THR A 1 541 ? 17.265 13.562 21.713 1.00 71.50 541 THR A N 1
ATOM 4171 C CA . THR A 1 541 ? 16.377 13.105 22.797 1.00 71.50 541 THR A CA 1
ATOM 4172 C C . THR A 1 541 ? 15.002 13.790 22.691 1.00 71.50 541 THR A C 1
ATOM 4174 O O . THR A 1 541 ? 14.965 15.000 22.457 1.00 71.50 541 THR A O 1
ATOM 4177 N N . PRO A 1 542 ? 13.870 13.070 22.844 1.00 76.94 542 PRO A N 1
ATOM 4178 C CA . PRO A 1 542 ? 13.713 11.672 23.281 1.00 76.94 542 PRO A CA 1
ATOM 4179 C C . PRO A 1 542 ? 13.625 10.621 22.148 1.00 76.94 542 PRO A C 1
ATOM 4181 O O . PRO A 1 542 ? 12.978 9.594 22.327 1.00 76.94 542 PRO A O 1
ATOM 4184 N N . SER A 1 543 ? 14.249 10.847 20.987 1.00 88.06 543 SER A N 1
ATOM 4185 C CA . SER A 1 543 ? 14.191 9.910 19.852 1.00 88.06 543 SER A CA 1
ATOM 4186 C C . SER A 1 543 ? 14.788 8.540 20.184 1.00 88.06 543 SER A C 1
ATOM 4188 O O . SER A 1 543 ? 15.854 8.456 20.806 1.00 88.06 543 SER A O 1
ATOM 4190 N N . LEU A 1 544 ? 14.135 7.482 19.702 1.00 94.25 544 LEU A N 1
ATOM 4191 C CA . LEU A 1 544 ? 14.610 6.103 19.764 1.00 94.25 544 LEU A CA 1
ATOM 4192 C C . LEU A 1 544 ? 14.177 5.266 18.548 1.00 94.25 544 LEU A C 1
ATOM 4194 O O . LEU A 1 544 ? 13.198 5.589 17.873 1.00 94.25 544 LEU A O 1
ATOM 4198 N N . SER A 1 545 ? 14.913 4.180 18.329 1.00 95.75 545 SER A N 1
ATOM 4199 C CA . SER A 1 545 ? 14.622 3.048 17.448 1.00 95.75 545 SER A CA 1
ATOM 4200 C C . SER A 1 545 ? 14.565 1.777 18.295 1.00 95.75 545 SER A C 1
ATOM 4202 O O . SER A 1 545 ? 15.342 1.643 19.246 1.00 95.75 545 SER A O 1
ATOM 4204 N N . ILE A 1 546 ? 13.661 0.858 17.963 1.00 97.75 546 ILE A N 1
ATOM 4205 C CA . ILE A 1 546 ? 13.536 -0.443 18.630 1.00 97.75 546 ILE A CA 1
ATOM 4206 C C . ILE A 1 546 ? 13.419 -1.529 17.563 1.00 97.75 546 ILE A C 1
ATOM 4208 O O . ILE A 1 546 ? 12.585 -1.414 16.671 1.00 97.75 546 ILE A O 1
ATOM 4212 N N . HIS A 1 547 ? 14.202 -2.595 17.695 1.00 98.25 547 HIS A N 1
ATOM 4213 C CA . HIS A 1 547 ? 13.983 -3.868 17.015 1.00 98.25 547 HIS A CA 1
ATOM 4214 C C . HIS A 1 547 ? 13.789 -4.967 18.062 1.00 98.25 547 HIS A C 1
ATOM 4216 O O . HIS A 1 547 ? 14.508 -5.002 19.068 1.00 98.25 547 HIS A O 1
ATOM 4222 N N . VAL A 1 548 ? 12.828 -5.860 17.825 1.00 98.44 548 VAL A N 1
ATOM 4223 C CA . VAL A 1 548 ? 12.617 -7.064 18.633 1.00 98.44 548 VAL A CA 1
ATOM 4224 C C . VAL A 1 548 ? 12.433 -8.268 17.721 1.00 98.44 548 VAL A C 1
ATOM 4226 O O . VAL A 1 548 ? 11.654 -8.203 16.771 1.00 98.44 548 VAL A O 1
ATOM 4229 N N . SER A 1 549 ? 13.106 -9.360 18.073 1.00 98.12 549 SER A N 1
ATOM 4230 C CA . SER A 1 549 ? 12.919 -10.694 17.510 1.00 98.12 549 SER A CA 1
ATOM 4231 C C . SER A 1 549 ? 12.552 -11.679 18.619 1.00 98.12 549 SER A C 1
ATOM 4233 O O . SER A 1 549 ? 13.202 -11.706 19.667 1.00 98.12 549 SER A O 1
ATOM 4235 N N . ILE A 1 550 ? 11.503 -12.470 18.402 1.00 97.25 550 ILE A N 1
ATOM 4236 C CA . ILE A 1 550 ? 11.060 -13.549 19.288 1.00 97.25 550 ILE A CA 1
ATOM 4237 C C . ILE A 1 550 ? 11.334 -14.876 18.585 1.00 97.25 550 ILE A C 1
ATOM 4239 O O . ILE A 1 550 ? 10.696 -15.192 17.579 1.00 97.25 550 ILE A O 1
ATOM 4243 N N . GLU A 1 551 ? 12.262 -15.651 19.135 1.00 96.81 551 GLU A N 1
ATOM 4244 C CA . GLU A 1 551 ? 12.512 -17.031 18.730 1.00 96.81 551 GLU A CA 1
ATOM 4245 C C . GLU A 1 551 ? 11.577 -17.960 19.493 1.00 96.81 551 GLU A C 1
ATOM 4247 O O . GLU A 1 551 ? 11.438 -17.888 20.720 1.00 96.81 551 GLU A O 1
ATOM 4252 N N . LEU A 1 552 ? 10.908 -18.818 18.736 1.00 96.06 552 LEU A N 1
ATOM 4253 C CA . LEU A 1 552 ? 9.875 -19.717 19.213 1.00 96.06 552 LEU A CA 1
ATOM 4254 C C . LEU A 1 552 ? 10.244 -21.160 18.871 1.00 96.06 552 LEU A C 1
ATOM 4256 O O . LEU A 1 552 ? 10.956 -21.425 17.898 1.00 96.06 552 LEU A O 1
ATOM 4260 N N . GLY A 1 553 ? 9.670 -22.098 19.626 1.00 95.81 553 GLY A N 1
ATOM 4261 C CA . GLY A 1 553 ? 9.820 -23.529 19.370 1.00 95.81 553 GLY A CA 1
ATOM 4262 C C . GLY A 1 553 ? 9.540 -23.901 17.912 1.00 95.81 553 GLY A C 1
ATOM 4263 O O . GLY A 1 553 ? 8.772 -23.231 17.217 1.00 95.81 553 GLY A O 1
ATOM 4264 N N . HIS A 1 554 ? 10.175 -24.980 17.453 1.00 96.88 554 HIS A N 1
ATOM 4265 C CA . HIS A 1 554 ? 10.231 -25.382 16.038 1.00 96.88 554 HIS A CA 1
ATOM 4266 C C . HIS A 1 554 ? 11.005 -24.408 15.134 1.00 96.88 554 HIS A C 1
ATOM 4268 O O . HIS A 1 554 ? 10.920 -24.495 13.912 1.00 96.88 554 HIS A O 1
ATOM 4274 N N . GLY A 1 555 ? 11.804 -23.512 15.721 1.00 96.19 555 GLY A N 1
A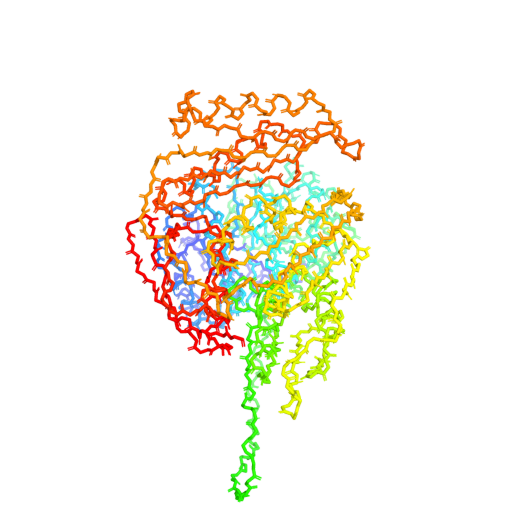TOM 4275 C CA . GLY A 1 555 ? 12.640 -22.575 14.978 1.00 96.19 555 GLY A CA 1
ATOM 4276 C C . GLY A 1 555 ? 11.863 -21.428 14.332 1.00 96.19 555 GLY A C 1
ATOM 4277 O O . GLY A 1 555 ? 12.407 -20.792 13.426 1.00 96.19 555 GLY A O 1
ATOM 4278 N N . ASN A 1 556 ? 10.633 -21.185 14.786 1.00 98.06 556 ASN A N 1
ATOM 4279 C CA . ASN A 1 556 ? 9.778 -20.074 14.379 1.00 98.06 556 ASN A CA 1
ATOM 4280 C C . ASN A 1 556 ? 10.390 -18.734 14.830 1.00 98.06 556 ASN A C 1
ATOM 4282 O O . ASN A 1 556 ? 11.090 -18.671 15.843 1.00 98.06 556 ASN A O 1
ATOM 4286 N N . LEU A 1 557 ? 10.132 -17.660 14.083 1.00 98.31 557 LEU A N 1
ATOM 4287 C CA . LEU A 1 557 ? 10.753 -16.354 14.315 1.00 98.31 557 LEU A CA 1
ATOM 4288 C C . LEU A 1 557 ? 9.783 -15.221 13.985 1.00 98.31 557 LEU A C 1
ATOM 4290 O O . LEU A 1 557 ? 9.383 -15.072 12.834 1.00 98.31 557 LEU A O 1
ATOM 4294 N N . LEU A 1 558 ? 9.443 -14.398 14.977 1.00 98.06 558 LEU A N 1
ATOM 4295 C CA . LEU A 1 558 ? 8.590 -13.219 14.796 1.00 98.06 558 LEU A CA 1
ATOM 4296 C C . LEU A 1 558 ? 9.379 -11.946 15.063 1.00 98.06 558 LEU A C 1
ATOM 4298 O O . LEU A 1 558 ? 10.086 -11.862 16.067 1.00 98.06 558 LEU A O 1
ATOM 4302 N N . THR A 1 559 ? 9.224 -10.938 14.209 1.00 98.25 559 THR A N 1
ATOM 4303 C CA . THR A 1 559 ? 9.968 -9.683 14.327 1.00 98.25 559 THR A CA 1
ATOM 4304 C C . THR A 1 559 ? 9.053 -8.466 14.301 1.00 98.25 559 THR A C 1
ATOM 4306 O O . THR A 1 559 ? 7.989 -8.470 13.686 1.00 98.25 559 THR A O 1
ATOM 4309 N N . ALA A 1 560 ? 9.476 -7.397 14.972 1.00 97.50 560 ALA A N 1
ATOM 4310 C CA . ALA A 1 560 ? 8.885 -6.073 14.821 1.00 97.50 560 ALA A CA 1
ATOM 4311 C C . ALA A 1 560 ? 9.949 -4.991 14.966 1.00 97.50 560 ALA A C 1
ATOM 4313 O O . ALA A 1 560 ? 10.988 -5.173 15.611 1.00 97.50 560 ALA A O 1
ATOM 4314 N N . SER A 1 561 ? 9.724 -3.845 14.328 1.00 97.12 561 SER A N 1
ATOM 4315 C CA . SER A 1 561 ? 10.679 -2.739 14.343 1.00 97.12 561 SER A CA 1
ATOM 4316 C C . SER A 1 561 ? 9.998 -1.386 14.263 1.00 97.12 561 SER A C 1
ATOM 4318 O O . SER A 1 561 ? 9.110 -1.164 13.451 1.00 97.12 561 SER A O 1
ATOM 4320 N N . VAL A 1 562 ? 10.498 -0.443 15.053 1.00 96.06 562 VAL A N 1
ATOM 4321 C CA . VAL A 1 562 ? 10.163 0.976 14.966 1.00 96.06 562 VAL A CA 1
ATOM 4322 C C . VAL A 1 562 ? 11.434 1.719 14.596 1.00 9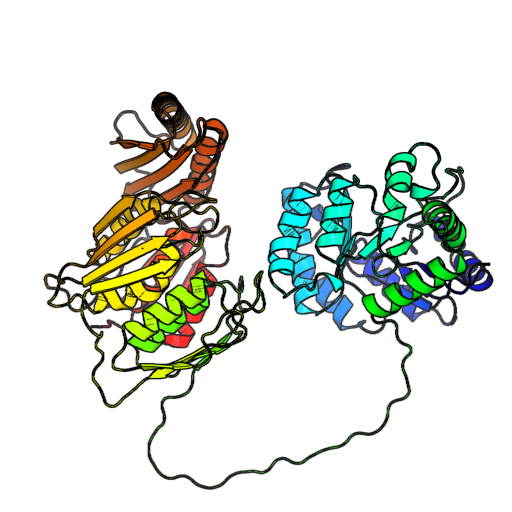6.06 562 VAL A C 1
ATOM 4324 O O . VAL A 1 562 ? 12.340 1.843 15.415 1.00 96.06 562 VAL A O 1
ATOM 4327 N N . ALA A 1 563 ? 11.497 2.219 13.361 1.00 91.50 563 ALA A N 1
ATOM 4328 C CA . ALA A 1 563 ? 12.710 2.820 12.809 1.00 91.50 563 ALA A CA 1
ATOM 4329 C C . ALA A 1 563 ? 13.141 4.109 13.527 1.00 91.50 563 ALA A C 1
ATOM 4331 O O . ALA A 1 563 ? 14.327 4.324 13.763 1.00 91.50 563 ALA A O 1
ATOM 4332 N N . GLN A 1 564 ? 12.186 4.986 13.853 1.00 90.44 564 GLN A N 1
ATOM 4333 C CA . GLN A 1 564 ? 12.446 6.212 14.606 1.00 90.44 564 GLN A CA 1
ATOM 4334 C C . GLN A 1 564 ? 11.144 6.805 15.151 1.00 90.44 564 GLN A C 1
ATOM 4336 O O . GLN A 1 564 ? 10.196 7.041 14.400 1.00 90.44 564 GLN A O 1
ATOM 4341 N N . THR A 1 565 ? 11.111 7.109 16.446 1.00 90.94 565 THR A N 1
ATOM 4342 C CA . THR A 1 565 ? 10.001 7.813 17.104 1.00 90.94 565 THR A CA 1
ATOM 4343 C C . THR A 1 565 ? 10.505 8.652 18.270 1.00 90.94 565 THR A C 1
ATOM 4345 O O . THR A 1 565 ? 11.574 8.384 18.799 1.00 90.94 565 THR A O 1
ATOM 4348 N N . ASN A 1 566 ? 9.728 9.650 18.694 1.00 91.38 566 ASN A N 1
ATOM 4349 C CA . ASN A 1 566 ? 10.051 10.529 19.827 1.00 91.38 566 ASN A CA 1
ATOM 4350 C C . ASN A 1 566 ? 9.258 10.162 21.090 1.00 91.38 566 ASN A C 1
ATOM 4352 O O . ASN A 1 566 ? 9.118 10.971 22.003 1.00 91.38 566 ASN A O 1
ATOM 4356 N N . SER A 1 567 ? 8.654 8.977 21.127 1.00 93.12 567 SER A N 1
ATOM 4357 C CA . SER A 1 567 ? 7.850 8.526 22.257 1.00 93.12 567 SER A CA 1
ATOM 4358 C C . SER A 1 567 ? 8.135 7.063 22.534 1.00 93.12 567 SER A C 1
ATOM 4360 O O . SER A 1 567 ? 7.821 6.202 21.716 1.00 93.12 567 SER A O 1
ATOM 4362 N N . THR A 1 568 ? 8.691 6.795 23.715 1.00 94.19 568 THR A N 1
ATOM 4363 C CA . THR A 1 568 ? 8.913 5.438 24.216 1.00 94.19 568 THR A CA 1
ATOM 4364 C C . THR A 1 568 ? 7.619 4.636 24.239 1.00 94.19 568 THR A C 1
ATOM 4366 O O . THR A 1 568 ? 7.599 3.520 23.742 1.00 94.19 568 THR A O 1
ATOM 4369 N N . THR A 1 569 ? 6.531 5.217 24.751 1.00 93.88 569 THR A N 1
ATOM 4370 C CA . THR A 1 569 ? 5.220 4.557 24.807 1.00 93.88 569 THR A CA 1
ATOM 4371 C C . THR A 1 569 ? 4.747 4.153 23.415 1.00 93.88 569 THR A C 1
ATOM 4373 O O . THR A 1 569 ? 4.540 2.973 23.177 1.00 93.88 569 THR A O 1
ATOM 4376 N N . LYS A 1 570 ? 4.714 5.091 22.454 1.00 93.75 570 LYS A N 1
ATOM 4377 C CA . LYS A 1 570 ? 4.314 4.768 21.073 1.00 93.75 570 LYS A CA 1
ATOM 4378 C C . LYS A 1 570 ? 5.216 3.710 20.433 1.00 93.75 570 LYS A C 1
ATOM 4380 O O . LYS A 1 570 ? 4.722 2.885 19.677 1.00 93.75 570 LYS A O 1
ATOM 4385 N N . ALA A 1 571 ? 6.524 3.748 20.711 1.00 94.69 571 ALA A N 1
ATOM 4386 C CA . ALA A 1 571 ? 7.468 2.758 20.196 1.00 94.69 571 ALA A CA 1
ATOM 4387 C C . ALA A 1 571 ? 7.114 1.352 20.691 1.00 94.69 571 ALA A C 1
ATOM 4389 O O . ALA A 1 571 ? 6.987 0.425 19.901 1.00 94.69 571 ALA A O 1
ATOM 4390 N N . VAL A 1 572 ? 6.945 1.212 22.006 1.00 97.12 572 VAL A N 1
ATOM 4391 C CA . VAL A 1 572 ? 6.686 -0.076 22.650 1.00 97.12 572 VAL A CA 1
ATOM 4392 C C . VAL A 1 572 ? 5.306 -0.606 22.277 1.00 97.12 572 VAL A C 1
ATOM 4394 O O . VAL A 1 572 ? 5.200 -1.776 21.923 1.00 97.12 572 VAL A O 1
ATOM 4397 N N . ASP A 1 573 ? 4.287 0.253 22.263 1.00 96.69 573 ASP A N 1
ATOM 4398 C CA . ASP A 1 573 ? 2.928 -0.135 21.883 1.00 96.69 573 ASP A CA 1
ATOM 4399 C C . ASP A 1 573 ? 2.880 -0.639 20.429 1.00 96.69 573 ASP A C 1
ATOM 4401 O O . ASP A 1 573 ? 2.231 -1.643 20.154 1.00 96.69 573 ASP A O 1
ATOM 4405 N N . SER A 1 574 ? 3.615 0.001 19.506 1.00 95.69 574 SER A N 1
ATOM 4406 C CA . SER A 1 574 ? 3.717 -0.457 18.111 1.00 95.69 574 SER A CA 1
ATOM 4407 C C . SER A 1 574 ? 4.391 -1.824 18.009 1.00 95.69 574 SER A C 1
ATOM 4409 O O . SER A 1 574 ? 3.868 -2.705 17.339 1.00 95.69 574 SER A O 1
ATOM 4411 N N . ILE A 1 575 ? 5.515 -2.030 18.710 1.00 97.81 575 ILE A N 1
ATOM 4412 C CA . ILE A 1 575 ? 6.218 -3.323 18.731 1.00 97.81 575 ILE A CA 1
ATOM 4413 C C . ILE A 1 575 ? 5.299 -4.437 19.240 1.00 97.81 575 ILE A C 1
ATOM 4415 O O . ILE A 1 575 ? 5.231 -5.505 18.637 1.00 97.81 575 ILE A O 1
ATOM 4419 N N . VAL A 1 576 ? 4.587 -4.192 20.343 1.00 97.19 576 VAL A N 1
ATOM 4420 C CA . VAL A 1 576 ? 3.676 -5.178 20.938 1.00 97.19 576 VAL A CA 1
ATOM 4421 C C . VAL A 1 576 ? 2.481 -5.441 20.027 1.00 97.19 576 VAL A C 1
ATOM 4423 O O . VAL A 1 576 ? 2.091 -6.594 19.883 1.00 97.19 576 VAL A O 1
ATOM 4426 N N . ALA A 1 577 ? 1.926 -4.416 19.378 1.00 95.00 577 ALA A N 1
ATOM 4427 C CA . ALA A 1 577 ? 0.827 -4.584 18.432 1.00 95.00 577 ALA A CA 1
ATOM 4428 C C . ALA A 1 577 ? 1.247 -5.395 17.194 1.00 95.00 577 ALA A C 1
ATOM 4430 O O . ALA A 1 577 ? 0.528 -6.306 16.785 1.00 95.00 577 ALA A O 1
ATOM 4431 N N . ASP A 1 578 ? 2.415 -5.105 16.617 1.00 93.75 578 ASP A N 1
ATOM 4432 C CA . ASP A 1 578 ? 2.923 -5.799 15.430 1.00 93.75 578 ASP A CA 1
ATOM 4433 C C . ASP A 1 578 ? 3.233 -7.268 15.725 1.00 93.75 578 ASP A C 1
ATOM 4435 O O . ASP A 1 578 ? 2.745 -8.158 15.024 1.00 93.75 578 ASP A O 1
ATOM 4439 N N . LEU A 1 579 ? 3.951 -7.534 16.821 1.00 96.12 579 LEU A N 1
ATOM 4440 C CA . LEU A 1 579 ? 4.198 -8.901 17.280 1.00 96.12 579 LEU A CA 1
ATOM 4441 C C . LEU A 1 579 ? 2.903 -9.598 17.695 1.00 96.12 579 LEU A C 1
ATOM 4443 O O . LEU A 1 579 ? 2.764 -10.780 17.423 1.00 96.12 579 LEU A O 1
ATOM 4447 N N . GLY A 1 580 ? 1.945 -8.884 18.293 1.00 94.62 580 GLY A N 1
ATOM 4448 C CA . GLY A 1 580 ? 0.616 -9.387 18.651 1.00 94.62 580 GLY A CA 1
ATOM 4449 C C . GLY A 1 580 ? -0.147 -9.933 17.453 1.00 94.62 580 GLY A C 1
ATOM 4450 O O . GLY A 1 580 ? -0.649 -11.051 17.506 1.00 94.62 580 GLY A O 1
ATOM 4451 N N . ARG A 1 581 ? -0.153 -9.203 16.332 1.00 91.62 581 ARG A N 1
ATOM 4452 C CA . ARG A 1 581 ? -0.790 -9.666 15.088 1.00 91.62 581 ARG A CA 1
ATOM 4453 C C . ARG A 1 581 ? -0.165 -10.959 14.574 1.00 91.62 581 ARG A C 1
ATOM 4455 O O . ARG A 1 581 ? -0.883 -11.900 14.239 1.00 91.62 581 ARG A O 1
ATOM 4462 N N . ALA A 1 582 ? 1.166 -11.019 14.526 1.00 91.62 582 ALA A N 1
ATOM 4463 C CA . ALA A 1 582 ? 1.867 -12.212 14.062 1.00 91.62 582 ALA A CA 1
ATOM 4464 C C . ALA A 1 582 ? 1.684 -13.382 15.038 1.00 91.62 582 ALA A C 1
ATOM 4466 O O . ALA A 1 582 ? 1.372 -14.495 14.610 1.00 91.62 582 ALA A O 1
ATOM 4467 N N . TRP A 1 583 ? 1.777 -13.102 16.339 1.00 93.75 583 TRP A N 1
ATOM 4468 C CA . TRP A 1 583 ? 1.487 -14.030 17.417 1.00 93.75 583 TRP A CA 1
ATOM 4469 C C . TRP A 1 583 ? 0.088 -14.603 17.200 1.00 93.75 583 TRP A C 1
ATOM 4471 O O . TRP A 1 583 ? -0.021 -15.778 16.884 1.00 93.75 583 TRP A O 1
ATOM 4481 N N . ASP A 1 584 ? -0.991 -13.838 17.260 1.00 93.31 584 ASP A N 1
ATOM 4482 C CA . ASP A 1 584 ? -2.360 -14.376 17.264 1.00 93.31 584 ASP A CA 1
ATOM 4483 C C . ASP A 1 584 ? -2.778 -15.134 15.988 1.00 93.31 584 ASP A C 1
ATOM 4485 O O . ASP A 1 584 ? -3.779 -15.858 16.003 1.00 93.31 584 ASP A O 1
ATOM 4489 N N . SER A 1 585 ? -1.992 -15.029 14.912 1.00 93.69 585 SER A N 1
ATOM 4490 C CA . SER A 1 585 ? -2.261 -15.640 13.607 1.00 93.69 585 SER A CA 1
ATOM 4491 C C . SER A 1 585 ? -1.893 -17.127 13.470 1.00 93.69 585 SER A C 1
ATOM 4493 O O . SER A 1 585 ? -2.229 -17.739 12.460 1.00 93.69 585 SER A O 1
ATOM 4495 N N . ASP A 1 586 ? -1.192 -17.719 14.442 1.00 93.31 586 ASP A N 1
ATOM 4496 C CA . ASP A 1 586 ? -0.529 -19.032 14.295 1.00 93.31 586 ASP A CA 1
ATOM 4497 C C . ASP A 1 586 ? 0.498 -19.062 13.136 1.00 93.31 586 ASP A C 1
ATOM 4499 O O . ASP A 1 586 ? 0.784 -20.112 12.559 1.00 93.31 586 ASP A O 1
ATOM 4503 N N . GLY A 1 587 ? 1.046 -17.900 12.770 1.00 95.56 587 GLY A N 1
ATOM 4504 C CA . GLY A 1 587 ? 2.175 -17.772 11.853 1.00 95.56 587 GLY A CA 1
ATOM 4505 C C . GLY A 1 587 ? 3.473 -18.284 12.482 1.00 95.56 587 GLY A C 1
ATOM 4506 O O . GLY A 1 587 ? 3.727 -18.081 13.668 1.00 95.56 587 GLY A O 1
ATOM 4507 N N . CYS A 1 588 ? 4.307 -18.941 11.678 1.00 98.06 588 CYS A N 1
ATOM 4508 C CA . CYS A 1 588 ? 5.652 -19.360 12.071 1.00 98.06 588 CYS A CA 1
ATOM 4509 C C . CYS A 1 588 ? 6.691 -18.254 11.835 1.00 98.06 588 CYS A C 1
ATOM 4511 O O . CYS A 1 588 ? 7.718 -18.221 12.513 1.00 98.06 588 CYS A O 1
ATOM 4513 N N . VAL A 1 589 ? 6.412 -17.355 10.887 1.00 97.94 589 VAL A N 1
ATOM 4514 C CA . VAL A 1 589 ? 7.156 -16.113 10.652 1.00 97.94 589 VAL A CA 1
ATOM 4515 C C . VAL A 1 589 ? 6.204 -14.950 10.379 1.00 97.94 589 VAL A C 1
ATOM 4517 O O . VAL A 1 589 ? 5.068 -15.171 9.954 1.00 97.94 589 VAL A O 1
ATOM 4520 N N . ASP A 1 590 ? 6.658 -13.715 10.599 1.00 97.38 590 ASP A N 1
ATOM 4521 C CA . ASP A 1 590 ? 5.902 -12.517 10.217 1.00 97.38 590 ASP A CA 1
ATOM 4522 C C . ASP A 1 590 ? 5.905 -12.262 8.694 1.00 97.38 590 ASP A C 1
ATOM 4524 O O . ASP A 1 590 ? 6.649 -12.883 7.929 1.00 97.38 590 ASP A O 1
ATOM 4528 N N . GLU A 1 591 ? 5.040 -11.349 8.240 1.00 95.25 591 GLU A N 1
ATOM 4529 C CA . GLU A 1 591 ? 4.833 -11.078 6.812 1.00 95.25 591 GLU A CA 1
ATOM 4530 C C . GLU A 1 591 ? 6.075 -10.520 6.094 1.00 95.25 591 GLU A C 1
ATOM 4532 O O . GLU A 1 591 ? 6.286 -10.821 4.918 1.00 95.25 591 GLU A O 1
ATOM 4537 N N . HIS A 1 592 ? 6.915 -9.750 6.793 1.00 95.75 592 HIS A N 1
ATOM 4538 C CA . HIS A 1 592 ? 8.084 -9.090 6.208 1.00 95.75 592 HIS A CA 1
ATOM 4539 C C . HIS A 1 592 ? 9.266 -10.050 6.099 1.00 95.75 592 HIS A C 1
ATOM 4541 O O . HIS A 1 592 ? 10.003 -10.036 5.110 1.00 95.75 592 HIS A O 1
ATOM 4547 N N . LEU A 1 593 ? 9.441 -10.928 7.090 1.00 98.00 593 LEU A N 1
ATOM 4548 C CA . LEU A 1 593 ? 10.367 -12.052 6.970 1.00 98.00 593 LEU A CA 1
ATOM 4549 C C . LEU A 1 593 ? 9.960 -12.972 5.818 1.00 98.00 593 LEU A C 1
ATOM 4551 O O . LEU A 1 593 ? 10.807 -13.369 5.014 1.00 98.00 593 LEU A O 1
ATOM 4555 N N . ALA A 1 594 ? 8.663 -13.269 5.706 1.00 97.69 594 ALA A N 1
ATOM 4556 C CA . ALA A 1 594 ? 8.149 -14.127 4.654 1.00 97.69 594 ALA A CA 1
ATOM 4557 C C . ALA A 1 594 ? 8.447 -13.586 3.255 1.00 97.69 594 ALA A C 1
ATOM 4559 O O . ALA A 1 594 ? 9.036 -14.304 2.448 1.00 97.69 594 ALA A O 1
ATOM 4560 N N . ASP A 1 595 ? 8.106 -12.325 2.967 1.00 96.44 595 ASP A N 1
ATOM 4561 C CA . ASP A 1 595 ? 8.301 -11.763 1.626 1.00 96.44 595 ASP A CA 1
ATOM 4562 C C . ASP A 1 595 ? 9.779 -11.742 1.173 1.00 96.44 595 ASP A C 1
ATOM 4564 O O . ASP A 1 595 ? 10.060 -11.872 -0.023 1.00 96.44 595 ASP A O 1
ATOM 4568 N N . ASN A 1 596 ? 10.721 -11.673 2.123 1.00 97.62 596 ASN A N 1
ATOM 4569 C CA . ASN A 1 596 ? 12.163 -11.690 1.868 1.00 97.62 596 ASN A CA 1
ATOM 4570 C C . ASN A 1 596 ? 12.742 -13.107 1.749 1.00 97.62 596 ASN A C 1
ATOM 4572 O O . ASN A 1 596 ? 13.769 -13.291 1.097 1.00 97.62 596 ASN A O 1
ATOM 4576 N N . ALA A 1 597 ? 12.094 -14.115 2.338 1.00 98.12 597 ALA A N 1
ATOM 4577 C CA . ALA A 1 597 ? 12.534 -15.508 2.264 1.00 98.12 597 ALA A CA 1
ATOM 4578 C C . ALA A 1 597 ? 12.118 -16.203 0.954 1.00 98.12 597 ALA A C 1
ATOM 4580 O O . ALA A 1 597 ? 12.824 -17.094 0.480 1.00 98.12 597 ALA A O 1
ATOM 4581 N N . LEU A 1 598 ? 11.004 -15.788 0.334 1.00 98.56 598 LEU A N 1
ATOM 4582 C CA . LEU A 1 598 ? 10.418 -16.468 -0.836 1.00 98.56 598 LEU A CA 1
ATOM 4583 C C . LEU A 1 598 ? 11.380 -16.610 -2.024 1.00 98.56 598 LEU A C 1
ATOM 4585 O O . LEU A 1 598 ? 11.356 -17.628 -2.718 1.00 98.56 598 LEU A O 1
ATOM 4589 N N . VAL A 1 599 ? 12.246 -15.619 -2.261 1.00 98.44 599 VAL A N 1
ATOM 4590 C CA . VAL A 1 599 ? 13.240 -15.686 -3.346 1.00 98.44 599 VAL A CA 1
ATOM 4591 C C . VAL A 1 599 ? 14.250 -16.806 -3.111 1.00 98.44 599 VAL A C 1
ATOM 4593 O O . VAL A 1 599 ? 14.591 -17.533 -4.041 1.00 98.44 599 VAL A O 1
ATOM 4596 N N . PHE A 1 600 ? 14.665 -17.013 -1.862 1.00 98.06 600 PHE A N 1
ATOM 4597 C CA . PHE A 1 600 ? 15.583 -18.085 -1.497 1.00 98.06 600 PHE A CA 1
ATOM 4598 C C . PHE A 1 600 ? 14.879 -19.438 -1.467 1.00 98.06 600 PHE A C 1
ATOM 4600 O O . PHE A 1 600 ? 15.478 -20.424 -1.880 1.00 98.06 600 PHE A O 1
ATOM 4607 N N . MET A 1 601 ? 13.597 -19.494 -1.080 1.00 98.56 601 MET A N 1
ATOM 4608 C CA . MET A 1 601 ? 12.792 -20.720 -1.182 1.00 98.56 601 MET A CA 1
ATOM 4609 C C . MET A 1 601 ? 12.749 -21.244 -2.622 1.00 98.56 601 MET A C 1
ATOM 4611 O O . MET A 1 601 ? 12.922 -22.438 -2.849 1.00 98.56 601 MET A O 1
ATOM 4615 N N . ALA A 1 602 ? 12.570 -20.347 -3.596 1.00 98.38 602 ALA A N 1
ATOM 4616 C CA . ALA A 1 602 ? 12.545 -20.710 -5.010 1.00 98.38 602 ALA A CA 1
ATOM 4617 C C . ALA A 1 602 ? 13.921 -21.094 -5.576 1.00 98.38 602 ALA A C 1
ATOM 4619 O O . ALA A 1 602 ? 13.983 -21.808 -6.574 1.00 98.38 602 ALA A O 1
ATOM 4620 N N . LEU A 1 603 ? 15.018 -20.636 -4.970 1.00 96.69 603 LEU A N 1
ATOM 4621 C CA . LEU A 1 603 ? 16.381 -20.971 -5.396 1.00 96.69 603 LEU A CA 1
ATOM 4622 C C . LEU A 1 603 ? 16.948 -22.206 -4.673 1.00 96.69 603 LEU A C 1
ATOM 4624 O O . LEU A 1 603 ? 17.867 -22.837 -5.192 1.00 96.69 603 LEU A O 1
ATOM 4628 N N . ALA A 1 604 ? 16.403 -22.570 -3.510 1.00 96.25 604 ALA A N 1
ATOM 4629 C CA . ALA A 1 604 ? 16.836 -23.713 -2.710 1.00 96.25 604 ALA A CA 1
ATOM 4630 C C . ALA A 1 604 ? 16.589 -25.064 -3.392 1.00 96.25 604 ALA A C 1
ATOM 4632 O O . ALA A 1 604 ? 15.748 -25.194 -4.282 1.00 96.25 604 ALA A O 1
ATOM 4633 N N . ALA A 1 605 ? 17.330 -26.086 -2.964 1.00 94.81 605 ALA A N 1
ATOM 4634 C CA . ALA A 1 605 ? 17.126 -27.456 -3.416 1.00 94.81 605 ALA A CA 1
ATOM 4635 C C . ALA A 1 605 ? 16.050 -28.144 -2.564 1.00 94.81 605 ALA A C 1
ATOM 4637 O O . ALA A 1 605 ? 16.199 -28.294 -1.355 1.00 94.81 605 ALA A O 1
ATOM 4638 N N . GLY A 1 606 ? 14.972 -28.609 -3.198 1.00 96.06 606 GLY A N 1
ATOM 4639 C CA . GLY A 1 606 ? 13.902 -29.352 -2.526 1.00 96.06 606 GLY A CA 1
ATOM 4640 C C . GLY A 1 606 ? 12.662 -28.512 -2.219 1.00 96.06 606 GLY A C 1
ATOM 4641 O O . GLY A 1 606 ? 12.384 -27.518 -2.884 1.00 96.06 606 GLY A O 1
ATOM 4642 N N . THR A 1 607 ? 11.856 -28.963 -1.255 1.00 98.31 607 THR A N 1
ATOM 4643 C CA . THR A 1 607 ? 10.552 -28.351 -0.942 1.00 98.31 607 THR A CA 1
ATOM 4644 C C . THR A 1 607 ? 10.651 -27.449 0.276 1.00 98.31 607 THR A C 1
ATOM 4646 O O . THR A 1 607 ? 10.888 -27.942 1.376 1.00 98.31 607 THR A O 1
ATOM 4649 N N . SER A 1 608 ? 10.406 -26.154 0.085 1.00 98.75 608 SER A N 1
ATOM 4650 C CA . SER A 1 608 ? 10.307 -25.189 1.181 1.00 98.75 608 SER A CA 1
ATOM 4651 C C . SER A 1 608 ? 8.850 -24.982 1.595 1.00 98.75 608 SER A C 1
ATOM 4653 O O . SER A 1 608 ? 7.955 -24.993 0.745 1.00 98.75 608 SER A O 1
ATOM 4655 N N . ARG A 1 609 ? 8.613 -24.760 2.892 1.00 98.56 609 ARG A N 1
ATOM 4656 C CA . ARG A 1 609 ? 7.302 -24.477 3.486 1.00 98.56 609 ARG A CA 1
ATOM 4657 C C . ARG A 1 609 ? 7.414 -23.393 4.550 1.00 98.56 609 ARG A C 1
ATOM 4659 O O . ARG A 1 609 ? 8.242 -23.492 5.453 1.00 98.56 609 ARG A O 1
ATOM 4666 N N . LEU A 1 610 ? 6.562 -22.381 4.455 1.00 98.25 610 LEU A N 1
ATOM 4667 C CA . LEU A 1 610 ? 6.572 -21.230 5.346 1.00 98.25 610 LEU A CA 1
ATOM 4668 C C . LEU A 1 610 ? 5.142 -20.856 5.728 1.00 98.25 610 LEU A C 1
ATOM 4670 O O . LEU A 1 610 ? 4.334 -20.488 4.873 1.00 98.25 610 LEU A O 1
ATOM 4674 N N . ARG A 1 611 ? 4.815 -20.981 7.013 1.00 98.31 611 ARG A N 1
ATOM 4675 C CA . ARG A 1 611 ? 3.513 -20.595 7.553 1.00 98.31 611 ARG A CA 1
ATOM 4676 C C . ARG A 1 611 ? 3.537 -19.145 8.014 1.00 98.31 611 ARG A C 1
ATOM 4678 O O . ARG A 1 611 ? 4.373 -18.759 8.827 1.00 98.31 611 ARG A O 1
ATOM 4685 N N . VAL A 1 612 ? 2.587 -18.362 7.519 1.00 97.44 612 VAL A N 1
ATOM 4686 C CA . VAL A 1 612 ? 2.525 -16.905 7.699 1.00 97.44 612 VAL A CA 1
ATOM 4687 C C . VAL A 1 612 ? 1.119 -16.474 8.129 1.00 97.44 612 VAL A C 1
ATOM 4689 O O . VAL A 1 612 ? 0.167 -17.232 7.902 1.00 97.44 612 VAL A O 1
ATOM 4692 N N . PRO A 1 613 ? 0.946 -15.274 8.711 1.00 96.25 613 PRO A N 1
ATOM 4693 C CA . PRO A 1 613 ? -0.376 -14.720 8.978 1.00 96.25 613 PRO A CA 1
ATOM 4694 C C . PRO A 1 613 ? -1.271 -14.740 7.732 1.00 96.25 613 PRO A C 1
ATOM 4696 O O . PRO A 1 613 ? -0.820 -14.465 6.614 1.00 96.25 613 PRO A O 1
ATOM 4699 N N . LYS A 1 614 ? -2.551 -15.085 7.912 1.00 93.00 614 LYS A N 1
ATOM 4700 C CA . LYS A 1 614 ? -3.534 -15.064 6.818 1.00 93.00 614 LYS A CA 1
ATOM 4701 C C . LYS A 1 614 ? -3.795 -13.635 6.354 1.00 93.00 614 LYS A C 1
ATOM 4703 O O . LYS A 1 614 ? -3.814 -13.375 5.156 1.00 93.00 614 LYS A O 1
ATOM 4708 N N . GLU A 1 615 ? -4.002 -12.737 7.311 1.00 88.25 615 GLU A N 1
ATOM 4709 C CA . GLU A 1 615 ? -4.168 -11.309 7.068 1.00 88.25 615 GLU A CA 1
ATOM 4710 C C . GLU A 1 615 ? -2.816 -10.617 7.226 1.00 88.25 615 GLU A C 1
ATOM 4712 O O . GLU A 1 615 ? -2.181 -10.697 8.277 1.00 88.25 615 GLU A O 1
ATOM 4717 N N . THR A 1 616 ? -2.373 -9.953 6.163 1.00 87.38 616 THR A N 1
ATOM 4718 C CA . THR A 1 616 ? -1.112 -9.210 6.107 1.00 87.38 616 THR A CA 1
ATOM 4719 C C . THR A 1 616 ? -1.398 -7.723 5.926 1.00 87.38 616 THR A C 1
ATOM 4721 O O . THR A 1 616 ? -2.422 -7.339 5.358 1.00 87.38 616 THR A O 1
ATOM 4724 N N . SER A 1 617 ? -0.512 -6.859 6.423 1.00 81.62 617 SER A N 1
ATOM 4725 C CA . SER A 1 617 ? -0.648 -5.406 6.266 1.00 81.62 617 SER A CA 1
ATOM 4726 C C . SER A 1 617 ? -0.262 -4.907 4.870 1.00 81.62 617 SER A C 1
ATOM 4728 O O . SER A 1 617 ? -0.612 -3.781 4.508 1.00 81.62 617 SER A O 1
ATOM 4730 N N . SER A 1 618 ? 0.415 -5.750 4.085 1.00 86.06 618 SER A N 1
ATOM 4731 C CA . SER A 1 618 ? 0.904 -5.473 2.731 1.00 86.06 618 SER A CA 1
ATOM 4732 C C . SER A 1 618 ? 0.552 -6.589 1.734 1.00 86.06 618 SER A C 1
ATOM 4734 O O . SER A 1 618 ? 0.156 -7.693 2.118 1.00 86.06 618 SER A O 1
ATOM 4736 N N . GLN A 1 619 ? 0.737 -6.322 0.435 1.00 89.12 619 GLN A N 1
ATOM 4737 C CA . GLN A 1 619 ? 0.678 -7.328 -0.642 1.00 89.12 619 GLN A CA 1
ATOM 4738 C C . GLN A 1 619 ? 2.077 -7.809 -1.077 1.00 89.12 619 GLN A C 1
ATOM 4740 O O . GLN A 1 619 ? 2.249 -8.312 -2.191 1.00 89.12 619 GLN A O 1
ATOM 4745 N N . HIS A 1 620 ? 3.103 -7.637 -0.237 1.00 92.81 620 HIS A N 1
ATOM 4746 C CA . HIS A 1 620 ? 4.490 -7.954 -0.592 1.00 92.81 620 HIS A CA 1
ATOM 4747 C C . HIS A 1 620 ? 4.742 -9.445 -0.840 1.00 92.81 620 HIS A C 1
ATOM 4749 O O . HIS A 1 620 ? 5.475 -9.787 -1.767 1.00 92.81 620 HIS A O 1
ATOM 4755 N N . ILE A 1 621 ? 4.097 -10.326 -0.072 1.00 96.88 621 ILE A N 1
ATOM 4756 C CA . ILE A 1 621 ? 4.153 -11.784 -0.275 1.00 96.88 621 ILE A CA 1
ATOM 4757 C C . ILE A 1 621 ? 3.615 -12.147 -1.667 1.00 96.88 621 ILE A C 1
ATOM 4759 O O . ILE A 1 621 ? 4.266 -12.858 -2.433 1.00 96.88 621 ILE A O 1
ATOM 4763 N N . GLU A 1 622 ? 2.466 -11.581 -2.032 1.00 96.06 622 GLU A N 1
ATOM 4764 C CA . GLU A 1 622 ? 1.795 -11.847 -3.309 1.00 96.06 622 GLU A CA 1
ATOM 4765 C C . GLU A 1 622 ? 2.622 -11.331 -4.489 1.00 96.06 622 GLU A C 1
ATOM 4767 O O . GLU A 1 622 ? 2.787 -12.023 -5.498 1.00 96.06 622 GLU A O 1
ATOM 4772 N N . ALA A 1 623 ? 3.203 -10.138 -4.340 1.00 93.12 623 ALA A N 1
ATOM 4773 C CA . ALA A 1 623 ? 4.087 -9.554 -5.337 1.00 93.12 623 ALA A CA 1
ATOM 4774 C C . ALA A 1 623 ? 5.358 -10.384 -5.540 1.00 93.12 623 ALA A C 1
ATOM 4776 O O . ALA A 1 623 ? 5.774 -10.584 -6.685 1.00 93.12 623 ALA A O 1
ATOM 4777 N N . ALA A 1 624 ? 5.948 -10.885 -4.450 1.00 97.25 624 ALA A N 1
ATOM 4778 C CA . ALA A 1 624 ? 7.119 -11.746 -4.492 1.00 97.25 624 ALA A CA 1
ATOM 4779 C C . ALA A 1 624 ? 6.812 -13.073 -5.197 1.00 97.25 624 ALA A C 1
ATOM 4781 O O . ALA A 1 624 ? 7.495 -13.408 -6.164 1.00 97.25 624 ALA A O 1
ATOM 4782 N N . MET A 1 625 ? 5.753 -13.789 -4.798 1.00 97.94 625 MET A N 1
ATOM 4783 C CA . MET A 1 625 ? 5.375 -15.049 -5.455 1.00 97.94 625 MET A CA 1
ATOM 4784 C C . MET A 1 625 ? 5.114 -14.846 -6.949 1.00 97.94 625 MET A C 1
ATOM 4786 O O . MET A 1 625 ? 5.625 -15.611 -7.764 1.00 97.94 625 MET A O 1
ATOM 4790 N N . TYR A 1 626 ? 4.396 -13.786 -7.331 1.00 95.94 626 TYR A N 1
ATOM 4791 C CA . TYR A 1 626 ? 4.128 -13.475 -8.736 1.00 95.94 626 TYR A CA 1
ATOM 4792 C C . TYR A 1 626 ? 5.402 -13.273 -9.561 1.00 95.94 626 TYR A C 1
ATOM 4794 O O . TYR A 1 626 ? 5.559 -13.887 -10.618 1.00 95.94 626 TYR A O 1
ATOM 4802 N N . VAL A 1 627 ? 6.307 -12.398 -9.110 1.00 96.88 627 VAL A N 1
ATOM 4803 C CA . VAL A 1 627 ? 7.498 -12.054 -9.898 1.00 96.88 627 VAL A CA 1
ATOM 4804 C C . VAL A 1 627 ? 8.503 -13.199 -9.922 1.00 96.88 627 VAL A C 1
ATOM 4806 O O . VAL A 1 627 ? 9.102 -13.455 -10.965 1.00 96.88 627 VAL A O 1
ATOM 4809 N N . ILE A 1 628 ? 8.647 -13.923 -8.808 1.00 98.19 628 ILE A N 1
ATOM 4810 C CA . ILE A 1 628 ? 9.493 -15.112 -8.745 1.00 98.19 628 ILE A CA 1
ATOM 4811 C C . ILE A 1 628 ? 8.952 -16.153 -9.722 1.00 98.19 628 ILE A C 1
ATOM 4813 O O . ILE A 1 628 ? 9.702 -16.572 -10.591 1.00 98.19 628 ILE A O 1
ATOM 4817 N N . THR A 1 629 ? 7.658 -16.486 -9.675 1.00 97.50 629 THR A N 1
ATOM 4818 C CA . THR A 1 629 ? 7.045 -17.453 -10.607 1.00 97.50 629 THR A CA 1
ATOM 4819 C C . THR A 1 629 ? 7.279 -17.050 -12.061 1.00 97.50 629 THR A C 1
ATOM 4821 O O . THR A 1 629 ? 7.730 -17.853 -12.874 1.00 97.50 629 THR A O 1
ATOM 4824 N N . LEU A 1 630 ? 7.055 -15.777 -12.393 1.00 95.69 630 LEU A N 1
ATOM 4825 C CA . LEU A 1 630 ? 7.201 -15.272 -13.757 1.00 95.69 630 LEU A CA 1
ATOM 4826 C C . LEU A 1 630 ? 8.645 -15.356 -14.281 1.00 95.69 630 LEU A C 1
ATOM 4828 O O . LEU A 1 630 ? 8.859 -15.646 -15.459 1.00 95.69 630 LEU A O 1
ATOM 4832 N N . VAL A 1 631 ? 9.638 -15.098 -13.425 1.00 96.00 631 VAL A N 1
ATOM 4833 C CA . VAL A 1 631 ? 11.052 -15.085 -13.824 1.00 96.00 631 VAL A CA 1
ATOM 4834 C C . VAL A 1 631 ? 11.695 -16.462 -13.692 1.00 96.00 631 VAL A C 1
ATOM 4836 O O . VAL A 1 631 ? 12.491 -16.829 -14.549 1.00 96.00 631 VAL A O 1
ATOM 4839 N N . THR A 1 632 ? 11.368 -17.264 -12.682 1.00 96.12 632 THR A N 1
ATOM 4840 C CA . THR A 1 632 ? 12.014 -18.562 -12.420 1.00 96.12 632 THR A CA 1
ATOM 4841 C C . THR A 1 632 ? 11.239 -19.739 -13.012 1.00 96.12 632 THR A C 1
ATOM 4843 O O . THR A 1 632 ? 11.864 -20.687 -13.481 1.00 96.12 632 THR A O 1
ATOM 4846 N N . GLY A 1 633 ? 9.907 -19.649 -13.075 1.00 95.44 633 GLY A N 1
ATOM 4847 C CA . GLY A 1 633 ? 9.002 -20.763 -13.375 1.00 95.44 633 GLY A CA 1
ATOM 4848 C C . GLY A 1 633 ? 8.645 -21.623 -12.155 1.00 95.44 633 GLY A C 1
ATOM 4849 O O . GLY A 1 633 ? 7.969 -22.634 -12.313 1.00 95.44 633 GLY A O 1
ATOM 4850 N N . VAL A 1 634 ? 9.109 -21.260 -10.953 1.00 97.56 634 VAL A N 1
ATOM 4851 C CA . VAL A 1 634 ? 8.754 -21.952 -9.705 1.00 97.56 634 VAL A CA 1
ATOM 4852 C C . VAL A 1 634 ? 7.359 -21.529 -9.270 1.00 97.56 634 VAL A C 1
ATOM 4854 O O . VAL A 1 634 ? 7.134 -20.359 -8.981 1.00 97.56 634 VAL A O 1
ATOM 4857 N N . GLU A 1 635 ? 6.451 -22.494 -9.176 1.00 97.56 635 GLU A N 1
ATOM 4858 C CA . GLU A 1 635 ? 5.083 -22.274 -8.713 1.00 97.56 635 GLU A CA 1
ATOM 4859 C C . GLU A 1 635 ? 4.993 -22.325 -7.182 1.00 97.56 635 GLU A C 1
ATOM 4861 O O . GLU A 1 635 ? 5.590 -23.190 -6.528 1.00 97.56 635 GLU A O 1
ATOM 4866 N N . PHE A 1 636 ? 4.197 -21.419 -6.614 1.00 98.25 636 PHE A N 1
ATOM 4867 C CA . PHE A 1 636 ? 3.876 -21.400 -5.189 1.00 98.25 636 PHE A CA 1
ATOM 4868 C C . PHE A 1 636 ? 2.455 -21.910 -4.955 1.00 98.25 636 PHE A C 1
ATOM 4870 O O . PHE A 1 636 ? 1.501 -21.466 -5.590 1.00 98.25 636 PHE A O 1
ATOM 4877 N N . THR A 1 637 ? 2.296 -22.805 -3.985 1.00 97.62 637 THR A N 1
ATOM 4878 C CA . THR A 1 637 ? 0.986 -23.236 -3.486 1.00 97.62 637 THR A CA 1
ATOM 4879 C C . THR A 1 637 ? 0.700 -22.592 -2.140 1.00 97.62 637 THR A C 1
ATOM 4881 O O . THR A 1 637 ? 1.598 -22.503 -1.301 1.00 97.62 637 THR A O 1
ATOM 4884 N N . CYS A 1 638 ? -0.551 -22.197 -1.909 1.00 96.38 638 CYS A N 1
ATOM 4885 C CA . CYS A 1 638 ? -0.984 -21.600 -0.652 1.00 96.38 638 CYS A CA 1
ATOM 4886 C C . CYS A 1 638 ? -2.176 -22.373 -0.077 1.00 96.38 638 CYS A C 1
ATOM 4888 O O . CYS A 1 638 ? -3.240 -22.431 -0.695 1.00 96.38 638 CYS A O 1
ATOM 4890 N N . GLN A 1 639 ? -2.002 -22.966 1.103 1.00 96.31 639 GLN A N 1
ATOM 4891 C CA . GLN A 1 639 ? -3.078 -23.607 1.860 1.00 96.31 639 GLN A CA 1
ATOM 4892 C C . GLN A 1 639 ? -3.492 -22.678 2.996 1.00 96.31 639 GLN A C 1
ATOM 4894 O O . GLN A 1 639 ? -2.666 -22.309 3.823 1.00 96.31 639 GLN A O 1
ATOM 4899 N N . THR A 1 640 ? -4.752 -22.251 3.016 1.00 94.25 640 THR A N 1
ATOM 4900 C CA . THR A 1 640 ? -5.244 -21.284 4.007 1.00 94.25 640 THR A CA 1
ATOM 4901 C C . THR A 1 640 ? -6.003 -22.000 5.113 1.00 94.25 640 THR A C 1
ATOM 4903 O O . THR A 1 640 ? -6.983 -22.689 4.840 1.00 94.25 640 THR A O 1
ATOM 4906 N N . ASP A 1 641 ? -5.573 -21.780 6.352 1.00 91.81 641 ASP A N 1
ATOM 4907 C CA . ASP A 1 641 ? -6.269 -22.203 7.563 1.00 91.81 641 ASP A CA 1
ATOM 4908 C C . ASP A 1 641 ? -7.107 -21.035 8.122 1.00 91.81 641 ASP A C 1
ATOM 4910 O O . ASP A 1 641 ? -7.266 -19.986 7.489 1.00 91.81 641 ASP A O 1
ATOM 4914 N N . GLN A 1 642 ? -7.688 -21.186 9.317 1.00 90.19 642 GLN A N 1
ATOM 4915 C CA . GLN A 1 642 ? -8.526 -20.129 9.901 1.00 90.19 642 GLN A CA 1
ATOM 4916 C C . GLN A 1 642 ? -7.759 -18.813 10.121 1.00 90.19 642 GLN A C 1
ATOM 4918 O O . GLN A 1 642 ? -8.303 -17.748 9.827 1.00 90.19 642 GLN A O 1
ATOM 4923 N N . LYS A 1 643 ? -6.513 -18.892 10.609 1.00 93.94 643 LYS A N 1
ATOM 4924 C CA . LYS A 1 643 ? -5.721 -17.740 11.082 1.00 93.94 643 LYS A CA 1
ATOM 4925 C C . LYS A 1 643 ? -4.407 -17.506 10.329 1.00 93.94 643 LYS A C 1
ATOM 4927 O O . LYS A 1 643 ? -3.940 -16.371 10.243 1.00 93.94 643 LYS A O 1
ATOM 4932 N N . SER A 1 644 ? -3.841 -18.559 9.747 1.00 96.88 644 SER A N 1
ATOM 4933 C CA . SER A 1 644 ? -2.597 -18.525 8.975 1.00 96.88 644 SER A CA 1
ATOM 4934 C C . SER A 1 644 ? -2.789 -19.143 7.597 1.00 96.88 644 SER A C 1
ATOM 4936 O O . SER A 1 644 ? -3.833 -19.716 7.278 1.00 96.88 644 SER A O 1
ATOM 4938 N N . ARG A 1 645 ? -1.759 -19.029 6.767 1.00 97.25 645 ARG A N 1
ATOM 4939 C CA . ARG A 1 645 ? -1.648 -19.736 5.497 1.00 97.25 645 ARG A CA 1
ATOM 4940 C C . ARG A 1 645 ? -0.257 -20.342 5.353 1.00 97.25 645 ARG A C 1
ATOM 4942 O O . ARG A 1 645 ? 0.735 -19.732 5.745 1.00 97.25 645 ARG A O 1
ATOM 4949 N N . LEU A 1 646 ? -0.196 -21.547 4.806 1.00 98.31 646 LEU A N 1
ATOM 4950 C CA . LEU A 1 646 ? 1.027 -22.279 4.514 1.00 98.31 646 LEU A CA 1
ATOM 4951 C C . LEU A 1 646 ? 1.402 -22.062 3.049 1.00 98.31 646 LEU A C 1
ATOM 4953 O O . LEU A 1 646 ? 0.694 -22.514 2.147 1.00 98.31 646 LEU A O 1
ATOM 4957 N N . ILE A 1 647 ? 2.512 -21.367 2.819 1.00 98.62 647 ILE A N 1
ATOM 4958 C CA . ILE A 1 647 ? 3.091 -21.155 1.492 1.00 98.62 647 ILE A CA 1
ATOM 4959 C C . ILE A 1 647 ? 4.123 -22.252 1.246 1.00 98.62 647 ILE A C 1
ATOM 4961 O O . ILE A 1 647 ? 4.940 -22.545 2.116 1.00 98.62 647 ILE A O 1
ATOM 4965 N N . SER A 1 648 ? 4.090 -22.894 0.082 1.00 98.69 648 SER A N 1
ATOM 4966 C CA . SER A 1 648 ? 5.035 -23.957 -0.279 1.00 98.69 648 SER A CA 1
ATOM 4967 C C . SER A 1 648 ? 5.477 -23.843 -1.731 1.00 98.69 648 SER A C 1
ATOM 4969 O O . SER A 1 648 ? 4.678 -23.464 -2.585 1.00 98.69 648 SER A O 1
ATOM 4971 N N . CYS A 1 649 ? 6.725 -24.204 -2.019 1.00 98.56 649 CYS A N 1
ATOM 4972 C CA . CYS A 1 649 ? 7.224 -24.353 -3.385 1.00 98.56 649 CYS A CA 1
ATOM 4973 C C . CYS A 1 649 ? 8.325 -25.418 -3.459 1.00 98.56 649 CYS A C 1
ATOM 4975 O O . CYS A 1 649 ? 8.992 -25.720 -2.464 1.00 98.56 649 CYS A O 1
ATOM 4977 N N . VAL A 1 650 ? 8.505 -25.992 -4.650 1.00 98.44 650 VAL A N 1
ATOM 4978 C CA . VAL A 1 650 ? 9.665 -26.830 -4.978 1.00 98.44 650 VAL A CA 1
ATOM 4979 C C . VAL A 1 650 ? 10.684 -25.933 -5.672 1.00 98.44 650 VAL A C 1
ATOM 4981 O O . VAL A 1 650 ? 10.421 -25.444 -6.770 1.00 98.44 650 VAL A O 1
ATOM 4984 N N . GLY A 1 651 ? 11.807 -25.666 -5.009 1.00 97.12 651 GLY A N 1
ATOM 4985 C CA . GLY A 1 651 ? 12.831 -24.758 -5.515 1.00 97.12 651 GLY A CA 1
ATOM 4986 C C . GLY A 1 651 ? 13.667 -25.362 -6.647 1.00 97.12 651 GLY A C 1
ATOM 4987 O O . GLY A 1 651 ? 13.685 -26.575 -6.864 1.00 97.12 651 GLY A O 1
ATOM 4988 N N . LEU A 1 652 ? 14.368 -24.494 -7.380 1.00 95.94 652 LEU A N 1
ATOM 4989 C CA . LEU A 1 652 ? 15.187 -24.852 -8.541 1.00 95.94 652 LEU A CA 1
ATOM 4990 C C . LEU A 1 652 ? 16.415 -25.701 -8.189 1.00 95.94 652 LEU A C 1
ATOM 4992 O O . LEU A 1 652 ? 16.952 -26.368 -9.070 1.00 95.94 652 LEU A O 1
ATOM 4996 N N . GLY A 1 653 ? 16.901 -25.628 -6.946 1.00 93.06 653 GLY A N 1
ATOM 4997 C CA . GLY A 1 653 ? 18.217 -26.149 -6.582 1.00 93.06 653 GLY A CA 1
ATOM 4998 C C . GLY A 1 653 ? 19.347 -25.450 -7.336 1.00 93.06 653 GLY A C 1
ATOM 4999 O O . GLY A 1 653 ? 20.240 -26.117 -7.851 1.00 93.06 653 GLY A O 1
ATOM 5000 N N . TRP A 1 654 ? 19.287 -24.117 -7.434 1.00 89.88 654 TRP A N 1
ATOM 5001 C CA . TRP A 1 654 ? 20.321 -23.326 -8.102 1.00 89.88 654 TRP A CA 1
ATOM 5002 C C . TRP A 1 654 ? 21.667 -23.497 -7.382 1.00 89.88 654 TRP A C 1
ATOM 5004 O O . TRP A 1 654 ? 21.699 -23.548 -6.149 1.00 89.88 654 TRP A O 1
ATOM 5014 N N . SER A 1 655 ? 22.764 -23.609 -8.139 1.00 83.56 655 SER A N 1
ATOM 5015 C CA . SER A 1 655 ? 24.108 -23.889 -7.611 1.00 83.56 655 SER A CA 1
ATOM 5016 C C . SER A 1 655 ? 25.180 -23.026 -8.241 1.00 83.56 655 SER A C 1
ATOM 5018 O O . SER A 1 655 ? 25.205 -23.011 -9.495 1.00 83.56 655 SER A O 1
#

pLDDT: mean 89.8, std 14.38, range [22.91, 98.75]

Radius of gyration: 28.88 Å; chains: 1; bounding box: 78×70×78 Å

Foldseek 3Di:
DLAAFEAQEECLPPPVCVVPSVVLQVVCQVLRPQEYEHAAQALVSLVVQLVVLVPDPDNGNNYAYEHEHALLCLQVQDPCRLVSSLVSCVVRVVRHQAHDPAFDAPPVCNDPRVSSLVRRLSSLVSCLVVVGAYAYEDHPCLVSRCVSCVLQCLLLSDPLLRYEHACDQDALVSVVVSVVSPAAYEHELLCLEPPSNPRVLQCLLVHDLLRYAYHHRWQPNQNHPDPHGTGGSSSLVVLVSSCVSNVHDSNSSRVSNRVSCCVNRVVDDDDDDDDDDDDDDDDDDDDDDDDDQDEFEAACCPFSSACLLVLQQLQLCLQVVHWYKHAQRSNGHRLTDDDLLSLQLVVQSQQQDPFWHKPQRDHSGRMIIIHGRPVDDRATDDQEGETERQWQPAQQSSCSSCVVVNQLNQAPAKHKYKYFHAQQDQPHDHLCCCQVPQQLQQVLFQFDKDKDWPAHAHPGGTGTIIMMMGHHRDPQNFTAAAEQDAFFLAFQAKEKEKEAQDQVLQVVLVVLLVVVCCVLSVDDPPHYYHYHYHHDNPHDPPKMKMKMWTQGPPRFIEIDIDRIDRDSVVRSVRRSVQSSLFNVLSFSYEPVSQLSCLSSNQRGAFKHKGKYFPDHPGCSNVSSQVSSCSSRVWHWDWADDPTIIMIMTHHPRHD

InterPro domains:
  IPR000228 RNA 3'-terminal phosphate cyclase [PTHR11096] (293-653)
  IPR001130 3'-5' ssDNA/RNA exonuclease TatD-like [PF01026] (6-266)
  IPR001130 3'-5' ssDNA/RNA exonuclease TatD-like [cd01310] (6-266)
  IPR013792 RNA 3'-terminal phosphate cyclase/enolpyruvate transferase, alpha/beta [SSF55205] (295-479)
  IPR020719 RNA 3'-terminal phosphate cyclase-like, conserved site [PS01287] (456-466)
  IPR023797 RNA 3'-terminal phosphate cyclase domain [PF01137] (304-637)
  IPR032466 Metal-dependent hydrolase [SSF51556] (6-267)
  IPR036553 RNA 3'-terminal phosphate cyclase, insert domain superfamily [G3DSA:3.30.360.20] (485-584)
  IPR037136 RNA 3'-terminal phosphate cyclase domain superfamily [G3DSA:3.65.10.20] (298-633)

Organism: NCBI:txid100861

Sequence (655 aa):
MPGDVIDIGVNLLNRQFQKDLPRVLKRSADERVTTIIATGTDIKVSERSVAYIRKRNAPLPRLVCTVGIHPHSAKDAGEDFIAKQSALITKNRDVVVAVGECGLDFNRDFSPRDVQLNVFRQQVQLACDLKMPLFCHERDAHHEFLGVLMPFLETGQLKTSQIVVHCFTGSESELKTYLRLGFYIGLTGFIAMSSRGAALRRCIASIPLGQLMVETDAPFMHPTQSRQRCEPHHIHSVIETIAECMRVPAEEVASATKRNAIRFFNLESPSTPSAISHEPMASPAPQTTTAPTRLVHVDGSKFEGGGQILRLAMPLAAMLKKHVVVHSIRAGRPKPGLGHQHLCGITLLESMSAVWSLEGHHLHSSSVQLIPNNELPWALRGNDFSTSIDTAGAVSLVLQGVLPLLVFAADKEVYQLHLVGGTHSQFAPTVDWIELGLVPLLQKMGIAMDVAMTRRGFMPRGGGQVTVTFPPRQDHRTLLPIVLETPSRQVERVVCRITSGAAATSNAARTSLLKQFRFAFGIDSNVEWSWDLQVDNGLKTPSLSIHVSIELGHGNLLTASVAQTNSTTKAVDSIVADLGRAWDSDGCVDEHLADNALVFMALAAGTSRLRVPKETSSQHIEAAMYVITLVTGVEFTCQTDQKSRLISCVGLGWS